Protein AF-A0A2E4Y7J9-F1 (afdb_monomer_lite)

Secondary structure (DSSP, 8-state):
---------------------------S-----------S---S-SS--SEE-TTT--EESSPPTTEEEPPHHHHHHHHHHHHHHHHH-HHHHTS-HHHHHHHHHHHHHSSEEEEE---PPSS-EEEPS--EEE---SSSSS--------------S-----SSHHHHHHHHHHHHHHT---SS-EEEEEEEE-HHHHT-TTTTTHHHHHHPPPTTS-SS--EEEEEE-TTS-EEEEEEEESSSSSSEEEEE--TTS-BT-EEEEEEEE--STTSPPEE---EEEEB----TT----SSPPEEEEEEEEEEEEEEEE-TTT--EEEEEEEEEEEEEETTSPPPPPPTT--SEE-S-HHHH-SS--TTSPPEEEEEEEEEEE-TTSGGGSBPTT-SSBHHHHHHHHHHHHHHTS--PPP--EEEEEEE-S---STT---EEEEEEEEPPEE-TTT--EE---HHHHTSS-HHHHHHHHHH-S-EEEEEEEEEPPPEEEEEETTEEEEEEPPP-EEEEEHHHHHHH-EEEETTEEEE--HHHHHHS--EEEES--SS-TTS--TT-EEEEEE-GGGS-TTS-S---SS---TT---EEEEPPPPP-

Sequence (604 aa):
MKTQLKMTFTLLFFLTTMAGCILSGDDALKNRPIIKDYSIIKKNSKYCIDLIDPLASTCYLECPDGQLPATVKEREDLLLDLKKYFQSDPEGKNLSEEEQDFRIKTFEAARGVCIVKERRPTGQVYMQPGFCLCRGNTDTGQVEPDMVGGWYIKNVAGSNNNTSSNTLINSYCKTYCNSKSEQNAMLYGKVKVGPDIQLNEKMIDLYGWCQAELADGVPSPSCNAHFYGPNGEKSEIPVAPDNISGSNFKVMLTDSIRYGVQYIMRLEVKGPTGSQPAVSTSLNFIRKRYNQNDIVLGPLQIMPISQYSCLVRTGSYHNTTNEFYYLNAARLHYYYAANRKPSNLPPNERTYTCHDFQTFGENDGPSIPRFELMSHHFSLWNAQDPRFQTLQGSESPKINTLIQNDLNELAGTSGNEINLFSKFDYQVKPPTAENETTNATLGYIMQPFINSRTNTPLCPTRDDYTSSTPLFKILGDYIGVDTEAIYFAEREPVRYLVHEEGAYSLKETPTDVILIRQSELQKIWFFYENGLPITADENASYNRTINFFWPPDYDYPLTKKAYQRVYTVKLPENIGKASTTETPTATSSRDKRYGCIPKLSEPK

Foldseek 3Di:
DDDDDDDDDDDDDDDDDDDDDDDDDDDDDDDDPPPPPVVVDPDPDLAAQEEEALPVSDHDNAAPPQWHWDDPVRLVVVLVVLVVCLVPPPVNVPDDPVVSVSSSVNSVNYPTYIDRWLDQAAAQKAWDPQKWWAAADPPDPARDPLIPPQDDFPPPPDDDDPDDDRVVSRVVNVVVNSVDHHHFTKIKTFIHGHDSQCVDPQRNEPLSSQAGDISQPDPGKHKWKWWQFPVRDIDTWGWDAPDNDHGMIMTGDDCSQPAPTKTKIWIWIDGPVPDDIRIYDIGIDHHHGDDPPDPPDFAFAKWFKKKFKKKFWDWDADPPPRDIDTDDIDIAMAMATPVDADDWDDPPQDRMDQADCVVVNDGTDPPGDGHPIGTRQDMFGACPGQQQDDDVPDPAGNVQVVLQVQLCVVVVHRDDRGRFKDWDWWFHDDDSDVPDPRIDTNHIFTAWDADPVPRATDFDAPVQCPDPDSSSVSVCRHNVFGKWFKFKWKFDWDWDWDQDPNDTDIDTDDIHIDIHTPVGLLLQKFFDDPNFTDRDDSVCLLPTWIKWWPPADSVCSRDHDPPTTIITTDAPVPGDPDTGPDQRPHDQGSSNGRGMRGDDDDDD

pLDDT: mean 76.41, std 19.3, range [22.5, 97.56]

Radius of gyration: 37.76 Å; chains: 1; bounding box: 104×86×105 Å

Structure (mmCIF, N/CA/C/O backbone):
data_AF-A0A2E4Y7J9-F1
#
_entry.id   AF-A0A2E4Y7J9-F1
#
loop_
_atom_site.group_PDB
_atom_site.id
_atom_site.type_symbol
_atom_site.label_atom_id
_atom_site.label_alt_id
_atom_site.label_comp_id
_atom_site.label_asym_id
_atom_site.label_entity_id
_atom_site.label_seq_id
_atom_site.pdbx_PDB_ins_code
_atom_site.Cartn_x
_atom_site.Cartn_y
_atom_site.Cartn_z
_atom_site.occupancy
_atom_site.B_iso_or_equiv
_atom_site.auth_seq_id
_atom_site.auth_comp_id
_atom_site.auth_asym_id
_atom_site.auth_atom_id
_atom_site.pdbx_PDB_model_num
ATOM 1 N N . MET A 1 1 ? -73.707 3.610 -5.306 1.00 33.81 1 MET A N 1
ATOM 2 C CA . MET A 1 1 ? -74.305 2.252 -5.288 1.00 33.81 1 MET A CA 1
ATOM 3 C C . MET A 1 1 ? -73.352 1.369 -4.500 1.00 33.81 1 MET A C 1
ATOM 5 O O . MET A 1 1 ? -72.189 1.337 -4.859 1.00 33.81 1 MET A O 1
ATOM 9 N N . LYS A 1 2 ? -73.705 1.036 -3.248 1.00 32.00 2 LYS A N 1
ATOM 10 C CA . LYS A 1 2 ? -74.188 -0.298 -2.808 1.00 32.00 2 LYS A CA 1
ATOM 11 C C . LYS A 1 2 ? -73.113 -1.377 -3.076 1.00 32.00 2 LYS A C 1
ATOM 13 O O . LYS A 1 2 ? -72.742 -1.551 -4.221 1.00 32.00 2 LYS A O 1
ATOM 18 N N . THR A 1 3 ? -72.571 -2.109 -2.101 1.00 33.09 3 THR A N 1
ATOM 19 C CA . THR A 1 3 ? -73.238 -2.665 -0.911 1.00 33.09 3 THR A CA 1
ATOM 20 C C . THR A 1 3 ? -72.207 -3.117 0.131 1.00 33.09 3 THR A C 1
ATOM 22 O O . THR A 1 3 ? -71.137 -3.601 -0.219 1.00 33.09 3 THR A O 1
ATOM 25 N N . GLN A 1 4 ? -72.569 -2.981 1.406 1.00 40.47 4 GLN A N 1
ATOM 26 C CA . GLN A 1 4 ? -71.942 -3.657 2.540 1.00 40.47 4 GLN A CA 1
ATOM 27 C C . GLN A 1 4 ? -72.217 -5.168 2.532 1.00 40.47 4 GLN A C 1
ATOM 29 O O . GLN A 1 4 ? -73.305 -5.558 2.113 1.00 40.47 4 GLN A O 1
ATOM 34 N N . LEU A 1 5 ? -71.341 -5.969 3.155 1.00 33.56 5 LEU A N 1
ATOM 35 C CA . LEU A 1 5 ? -71.779 -7.031 4.071 1.00 33.56 5 LEU A CA 1
ATOM 36 C C . LEU A 1 5 ? -70.661 -7.435 5.054 1.00 33.56 5 LEU A C 1
ATOM 38 O O . LEU A 1 5 ? -69.550 -7.768 4.655 1.00 33.56 5 LEU A O 1
ATOM 42 N N . LYS A 1 6 ? -70.990 -7.383 6.348 1.00 34.41 6 LYS A N 1
ATOM 43 C CA . LYS A 1 6 ? -70.235 -7.929 7.486 1.00 34.41 6 LYS A CA 1
ATOM 44 C C . LYS A 1 6 ? -70.412 -9.453 7.549 1.00 34.41 6 LYS A C 1
ATOM 46 O O . LYS A 1 6 ? -71.545 -9.889 7.377 1.00 34.41 6 LYS A O 1
ATOM 51 N N . MET A 1 7 ? -69.394 -10.215 7.968 1.00 29.59 7 MET A N 1
ATOM 52 C CA . MET A 1 7 ? -69.581 -11.302 8.950 1.00 29.59 7 MET A CA 1
ATOM 53 C C . MET A 1 7 ? -68.256 -11.829 9.541 1.00 29.59 7 MET A C 1
ATOM 55 O O . MET A 1 7 ? -67.296 -12.115 8.840 1.00 29.59 7 MET A O 1
ATOM 59 N N . THR A 1 8 ? -68.268 -11.910 10.866 1.00 35.22 8 THR A N 1
ATOM 60 C CA . THR A 1 8 ? -67.363 -12.492 11.876 1.00 35.22 8 THR A CA 1
ATOM 61 C C . THR A 1 8 ? -67.060 -13.993 11.731 1.00 35.22 8 THR A C 1
ATOM 63 O O . THR A 1 8 ? -67.994 -14.723 11.426 1.00 35.22 8 THR A O 1
ATOM 66 N N . PHE A 1 9 ? -65.837 -14.437 12.091 1.00 31.06 9 PHE A N 1
ATOM 67 C CA . PHE A 1 9 ? -65.471 -15.566 13.004 1.00 31.06 9 PHE A CA 1
ATOM 68 C C . PHE A 1 9 ? -63.980 -15.953 12.790 1.00 31.06 9 PHE A C 1
ATOM 70 O O . PHE A 1 9 ? -63.597 -16.320 11.689 1.00 31.06 9 PHE A O 1
ATOM 77 N N . THR A 1 10 ? -63.066 -15.648 13.720 1.00 30.53 10 THR A N 1
ATOM 78 C CA . THR A 1 10 ? -62.512 -16.551 14.765 1.00 30.53 10 THR A CA 1
ATOM 79 C C . THR A 1 10 ? -61.272 -17.358 14.332 1.00 30.53 10 THR A C 1
ATOM 81 O O . THR A 1 10 ? -61.372 -18.353 13.631 1.00 30.53 10 THR A O 1
ATOM 84 N N . LEU A 1 11 ? -60.109 -16.886 14.804 1.00 29.52 11 LEU A N 1
ATOM 85 C CA . LEU A 1 11 ? -59.004 -17.629 15.439 1.00 29.52 11 LEU A CA 1
ATOM 86 C C . LEU A 1 11 ? -58.723 -19.085 14.982 1.00 29.52 11 LEU A C 1
ATOM 88 O O . LEU A 1 11 ? -59.372 -20.006 15.464 1.00 29.52 11 LEU A O 1
ATOM 92 N N . LEU A 1 12 ? -57.662 -19.305 14.190 1.00 29.44 12 LEU A N 1
ATOM 93 C CA . LEU A 1 12 ? -56.778 -20.477 14.337 1.00 29.44 12 LEU A CA 1
ATOM 94 C C . LEU A 1 12 ? -55.451 -20.250 13.588 1.00 29.44 12 LEU A C 1
ATOM 96 O O . LEU A 1 12 ? -55.374 -20.323 12.363 1.00 29.44 12 LEU A O 1
ATOM 100 N N . PHE A 1 13 ? -54.408 -19.932 14.350 1.00 32.69 13 PHE A N 1
ATOM 101 C CA . PHE A 1 13 ? -53.019 -19.864 13.906 1.00 32.69 13 PHE A CA 1
ATOM 102 C C . PHE A 1 13 ? -52.367 -21.210 14.269 1.00 32.69 13 PHE A C 1
ATOM 104 O O . PHE A 1 13 ? -52.560 -21.690 15.381 1.00 32.69 13 PHE A O 1
ATOM 111 N N . PHE A 1 14 ? -51.594 -21.777 13.338 1.00 31.95 14 PHE A N 1
ATOM 112 C CA . PHE A 1 14 ? -50.683 -22.921 13.505 1.00 31.95 14 PHE A CA 1
ATOM 113 C C . PHE A 1 14 ? -51.293 -24.313 13.754 1.00 31.95 14 PHE A C 1
ATOM 115 O O . PHE A 1 14 ? -51.429 -24.760 14.886 1.00 31.95 14 PHE A O 1
ATOM 122 N N . LEU A 1 15 ? -51.452 -25.091 12.675 1.00 30.16 15 LEU A N 1
ATOM 123 C CA . LEU A 1 15 ? -51.007 -26.486 12.693 1.00 30.16 15 LEU A CA 1
ATOM 124 C C . LEU A 1 15 ? -50.437 -26.890 11.327 1.00 30.16 15 LEU A C 1
ATOM 126 O O . LEU A 1 15 ? -51.018 -26.658 10.270 1.00 30.16 15 LEU A O 1
ATOM 130 N N . THR A 1 16 ? -49.233 -27.430 11.412 1.00 37.97 16 THR A N 1
ATOM 131 C CA . THR A 1 16 ? -48.267 -27.754 10.370 1.00 37.97 16 THR A CA 1
ATOM 132 C C . THR A 1 16 ? -48.654 -28.946 9.502 1.00 37.97 16 THR A C 1
ATOM 134 O O . THR A 1 16 ? -49.272 -29.911 9.946 1.00 37.97 16 THR A O 1
ATOM 137 N N . THR A 1 17 ? -48.183 -28.871 8.264 1.00 36.41 17 THR A N 1
ATOM 138 C CA . THR A 1 17 ? -48.193 -29.873 7.202 1.00 36.41 17 THR A CA 1
ATOM 139 C C . THR A 1 17 ? -47.339 -31.106 7.529 1.00 36.41 17 THR A C 1
ATOM 141 O O . THR A 1 17 ? -46.214 -30.993 8.010 1.00 36.41 17 THR A O 1
ATOM 144 N N . MET A 1 18 ? -47.856 -32.291 7.186 1.00 40.91 18 MET A N 1
ATOM 145 C CA . MET A 1 18 ? -47.100 -33.541 7.048 1.00 40.91 18 MET A CA 1
ATOM 146 C C . MET A 1 18 ? -47.227 -34.096 5.624 1.00 40.91 18 MET A C 1
ATOM 148 O O . MET A 1 18 ? -48.335 -34.245 5.118 1.00 40.91 18 MET A O 1
ATOM 152 N N . ALA A 1 19 ? -46.080 -34.441 5.033 1.00 41.75 19 ALA A N 1
ATOM 153 C CA . ALA A 1 19 ? -45.826 -35.486 4.025 1.00 41.75 19 ALA A CA 1
ATOM 154 C C . ALA A 1 19 ? -44.282 -35.608 3.952 1.00 41.75 19 ALA A C 1
ATOM 156 O O . ALA A 1 19 ? -43.626 -34.586 3.779 1.00 41.75 19 ALA A O 1
ATOM 157 N N . GLY A 1 20 ? -43.621 -36.711 4.344 1.00 35.56 20 GLY A N 1
ATOM 158 C CA . GLY A 1 20 ? -43.467 -37.996 3.621 1.00 35.56 20 GLY A CA 1
ATOM 159 C C . GLY A 1 20 ? -42.372 -37.865 2.535 1.00 35.56 20 GLY A C 1
ATOM 160 O O . GLY A 1 20 ? -42.421 -36.894 1.798 1.00 35.56 20 GLY A O 1
ATOM 161 N N . CYS A 1 21 ? -41.347 -38.707 2.324 1.00 35.38 21 CYS A N 1
ATOM 162 C CA . CYS A 1 21 ? -40.991 -40.070 2.738 1.00 35.38 21 CYS A CA 1
ATOM 163 C C . CYS A 1 21 ? -39.473 -40.349 2.483 1.00 35.38 21 CYS A C 1
ATOM 165 O O . CYS A 1 21 ? -38.902 -39.799 1.551 1.00 35.38 21 CYS A O 1
ATOM 167 N N . ILE A 1 22 ? -38.883 -41.220 3.321 1.00 38.78 22 ILE A N 1
ATOM 168 C CA . ILE A 1 22 ? -38.076 -42.455 3.074 1.00 38.78 22 ILE A CA 1
ATOM 169 C C . ILE A 1 22 ? -36.960 -42.498 1.996 1.00 38.78 22 ILE A C 1
ATOM 171 O O . ILE A 1 22 ? -37.234 -42.309 0.817 1.00 38.78 22 ILE A O 1
ATOM 175 N N . LEU A 1 23 ? -35.756 -42.936 2.429 1.00 34.12 23 LEU A N 1
ATOM 176 C CA . LEU A 1 23 ? -34.862 -44.031 1.934 1.00 34.12 23 LEU A CA 1
ATOM 177 C C . LEU A 1 23 ? -33.424 -43.745 2.447 1.00 34.12 23 LEU A C 1
ATOM 179 O O . LEU A 1 23 ? -33.014 -42.594 2.421 1.00 34.12 23 LEU A O 1
ATOM 183 N N . SER A 1 24 ? -32.528 -44.644 2.870 1.00 35.59 24 SER A N 1
ATOM 184 C CA . SER A 1 24 ? -32.471 -46.057 3.293 1.00 35.59 24 SER A CA 1
ATOM 185 C C . SER A 1 24 ? -30.981 -46.331 3.603 1.00 35.59 24 SER A C 1
ATOM 187 O O . SER A 1 24 ? -30.123 -45.819 2.883 1.00 35.59 24 SER A O 1
ATOM 189 N N . GLY A 1 25 ? -30.658 -47.130 4.624 1.00 30.34 25 GLY A N 1
ATOM 190 C CA . GLY A 1 25 ? -29.280 -47.533 4.939 1.00 30.34 25 GLY A CA 1
ATOM 191 C C . GLY A 1 25 ? -29.190 -48.287 6.264 1.00 30.34 25 GLY A C 1
ATOM 192 O O . GLY A 1 25 ? -28.972 -47.676 7.306 1.00 30.34 25 GLY A O 1
ATOM 193 N N . ASP A 1 26 ? -29.423 -49.595 6.191 1.00 34.34 26 ASP A N 1
ATOM 194 C CA . ASP A 1 26 ? -29.495 -50.552 7.295 1.00 34.34 26 ASP A CA 1
ATOM 195 C C . ASP A 1 26 ? -28.138 -50.903 7.942 1.00 34.34 26 ASP A C 1
ATOM 197 O O . ASP A 1 26 ? -27.080 -50.872 7.317 1.00 34.34 26 ASP A O 1
ATOM 201 N N . ASP A 1 27 ? -28.255 -51.341 9.199 1.00 39.72 27 ASP A N 1
ATOM 202 C CA . ASP A 1 27 ? -27.474 -52.397 9.852 1.00 39.72 27 ASP A CA 1
ATOM 203 C C . ASP A 1 27 ? -25.979 -52.189 10.152 1.00 39.72 27 ASP A C 1
ATOM 205 O O . ASP A 1 27 ? -25.096 -52.823 9.581 1.00 39.72 27 ASP A O 1
ATOM 209 N N . ALA A 1 28 ? -25.710 -51.472 11.248 1.00 36.22 28 ALA A N 1
ATOM 210 C CA . ALA A 1 28 ? -24.752 -51.928 12.260 1.00 36.22 28 ALA A CA 1
ATOM 211 C C . ALA A 1 28 ? -25.046 -51.256 13.613 1.00 36.22 28 ALA A C 1
ATOM 213 O O . ALA A 1 28 ? -25.215 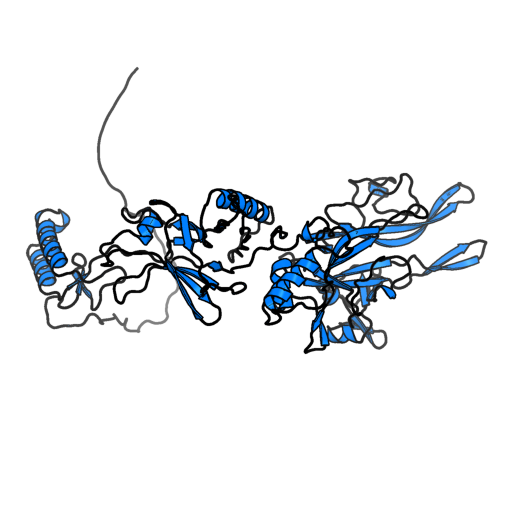-50.044 13.673 1.00 36.22 28 ALA A O 1
ATOM 214 N N . LEU A 1 29 ? -25.022 -52.038 14.702 1.00 39.19 29 LEU A N 1
ATOM 215 C CA . LEU A 1 29 ? -25.161 -51.639 16.122 1.00 39.19 29 LEU A CA 1
ATOM 216 C C . LEU A 1 29 ? -26.576 -51.712 16.738 1.00 39.19 29 LEU A C 1
ATOM 218 O O . LEU A 1 29 ? -26.980 -50.858 17.526 1.00 39.19 29 LEU A O 1
ATOM 222 N N . LYS A 1 30 ? -27.289 -52.822 16.507 1.00 38.81 30 LYS A N 1
ATOM 223 C CA . LYS A 1 30 ? -28.219 -53.362 17.519 1.00 38.81 30 LYS A CA 1
ATOM 224 C C . LYS A 1 30 ? -27.404 -53.898 18.707 1.00 38.81 30 LYS A C 1
ATOM 226 O O . LYS A 1 30 ? -26.444 -54.633 18.499 1.00 38.81 30 LYS A O 1
ATOM 231 N N . ASN A 1 31 ? -27.823 -53.547 19.927 1.00 39.94 31 ASN A N 1
ATOM 232 C CA . ASN A 1 31 ? -27.274 -53.925 21.247 1.00 39.94 31 ASN A CA 1
ATOM 233 C C . ASN A 1 31 ? -26.260 -52.974 21.905 1.00 39.94 31 ASN A C 1
ATOM 235 O O . ASN A 1 31 ? -25.271 -53.415 22.488 1.00 39.94 31 ASN A O 1
ATOM 239 N N . ARG A 1 32 ? -26.565 -51.673 21.960 1.00 37.06 32 ARG A N 1
ATOM 240 C CA . ARG A 1 32 ? -26.170 -50.878 23.135 1.00 37.06 32 ARG A CA 1
ATOM 241 C C . ARG A 1 32 ? -27.425 -50.507 23.922 1.00 37.06 32 ARG A C 1
ATOM 243 O O . ARG A 1 32 ? -28.369 -50.012 23.307 1.00 37.06 32 ARG A O 1
ATOM 250 N N . PRO A 1 33 ? -27.482 -50.745 25.245 1.00 35.03 33 PRO A N 1
ATOM 251 C CA . PRO A 1 33 ? -28.537 -50.161 26.052 1.00 35.03 33 PRO A CA 1
ATOM 252 C C . PRO A 1 33 ? -28.448 -48.647 25.875 1.00 35.03 33 PRO A C 1
ATOM 254 O O . PRO A 1 33 ? -27.394 -48.050 26.100 1.00 35.03 33 PRO A O 1
ATOM 257 N N . ILE A 1 34 ? -29.543 -48.033 25.433 1.00 35.22 34 ILE A N 1
ATOM 258 C CA . ILE A 1 34 ? -29.713 -46.592 25.564 1.00 35.22 34 ILE A CA 1
ATOM 259 C C . ILE A 1 34 ? -29.605 -46.331 27.062 1.00 35.22 34 ILE A C 1
ATOM 261 O O . ILE A 1 34 ? -30.479 -46.739 27.832 1.00 35.22 34 ILE A O 1
ATOM 265 N N . ILE A 1 35 ? -28.506 -45.705 27.480 1.00 35.53 35 ILE A N 1
ATOM 266 C CA . ILE A 1 35 ? -28.428 -45.078 28.790 1.00 35.53 35 ILE A CA 1
ATOM 267 C C . ILE A 1 35 ? -29.465 -43.961 28.723 1.00 35.53 35 ILE A C 1
ATOM 269 O O . ILE A 1 35 ? -29.200 -42.870 28.231 1.00 35.53 35 ILE A O 1
ATOM 273 N N . LYS A 1 36 ? -30.693 -44.268 29.149 1.00 36.62 36 LYS A N 1
ATOM 274 C CA . LYS A 1 36 ? -31.563 -43.238 29.692 1.00 36.62 36 LYS A CA 1
ATOM 275 C C . LYS A 1 36 ? -30.783 -42.679 30.865 1.00 36.62 36 LYS A C 1
ATOM 277 O O . LYS A 1 36 ? -30.466 -43.419 31.797 1.00 36.62 36 LYS A O 1
ATOM 282 N N . ASP A 1 37 ? -30.405 -41.418 30.764 1.00 35.09 37 ASP A N 1
ATOM 283 C CA . ASP A 1 37 ? -29.846 -40.718 31.897 1.00 35.09 37 ASP A CA 1
ATOM 284 C C . ASP A 1 37 ? -30.943 -40.639 32.969 1.00 35.09 37 ASP A C 1
ATOM 286 O O . ASP A 1 37 ? -31.923 -39.906 32.850 1.00 35.09 37 ASP A O 1
ATOM 290 N N . TYR A 1 38 ? -30.825 -41.513 33.966 1.00 40.84 38 TYR A N 1
ATOM 291 C CA . TYR A 1 38 ? -31.668 -41.555 35.157 1.00 40.84 38 TYR A CA 1
ATOM 292 C C . TYR A 1 38 ? -31.072 -40.685 36.274 1.00 40.84 38 TYR A C 1
ATOM 294 O O . TYR A 1 38 ? -31.332 -40.935 37.449 1.00 40.84 38 TYR A O 1
ATOM 302 N N . SER A 1 39 ? -30.290 -39.652 35.943 1.00 38.34 39 SER A N 1
ATOM 303 C CA . SER A 1 39 ? -29.861 -38.639 36.915 1.00 38.34 39 SER A CA 1
ATOM 304 C C . SER A 1 39 ? -31.017 -37.805 37.494 1.00 38.34 39 SER A C 1
ATOM 306 O O . SER A 1 39 ? -30.796 -37.010 38.406 1.00 38.34 39 SER A O 1
ATOM 308 N N . ILE A 1 40 ? -32.273 -38.063 37.097 1.00 48.72 40 ILE A N 1
ATOM 309 C CA . ILE A 1 40 ? -33.436 -37.753 37.936 1.00 48.72 40 ILE A CA 1
ATOM 310 C C . ILE A 1 40 ? -33.376 -38.653 39.172 1.00 48.72 40 ILE A C 1
ATOM 312 O O . ILE A 1 40 ? -33.812 -39.805 39.179 1.00 48.72 40 ILE A O 1
ATOM 316 N N . ILE A 1 41 ? -32.791 -38.090 40.221 1.00 45.22 41 ILE A N 1
ATOM 317 C CA . ILE A 1 41 ? -32.698 -38.625 41.571 1.00 45.22 41 ILE A CA 1
ATOM 318 C C . ILE A 1 41 ? -34.018 -39.317 41.952 1.00 45.22 41 ILE A C 1
ATOM 320 O O . ILE A 1 41 ? -35.035 -38.667 42.191 1.00 45.22 41 ILE A O 1
ATOM 324 N N . LYS A 1 42 ? -33.992 -40.651 42.082 1.00 44.47 42 LYS A N 1
ATOM 325 C CA . LYS A 1 42 ? -34.980 -41.383 42.885 1.00 44.47 42 LYS A CA 1
ATOM 326 C C . LYS A 1 42 ? -34.805 -40.963 44.346 1.00 44.47 42 LYS A C 1
ATOM 328 O O . LYS A 1 42 ? -34.060 -41.589 45.095 1.00 44.47 42 LYS A O 1
ATOM 333 N N . LYS A 1 43 ? -35.487 -39.897 44.758 1.00 44.16 43 LYS A N 1
ATOM 334 C CA . LYS A 1 43 ? -35.784 -39.625 46.167 1.00 44.16 43 LYS A CA 1
ATOM 335 C C . LYS A 1 43 ? -37.144 -40.253 46.465 1.00 44.16 43 LYS A C 1
ATOM 337 O O . LYS A 1 43 ? -38.076 -40.111 45.686 1.00 44.16 43 LYS A O 1
ATOM 342 N N . ASN A 1 44 ? -37.248 -40.959 47.589 1.00 50.84 44 ASN A N 1
ATOM 343 C CA . ASN A 1 44 ? -38.446 -41.657 48.081 1.00 50.84 44 ASN A CA 1
ATOM 344 C C . ASN A 1 44 ? -39.634 -40.726 48.432 1.00 50.84 44 ASN A C 1
ATOM 346 O O . ASN A 1 44 ? -40.482 -41.089 49.244 1.00 50.84 44 ASN A O 1
ATOM 350 N N . SER A 1 45 ? -39.713 -39.522 47.866 1.00 58.56 45 SER A N 1
ATOM 351 C CA . SER A 1 45 ? -40.833 -38.605 48.045 1.00 58.56 45 SER A CA 1
ATOM 352 C C . SER A 1 45 ? -41.711 -38.619 46.798 1.00 58.56 45 SER A C 1
ATOM 354 O O . SER A 1 45 ? -41.233 -38.458 45.681 1.00 58.56 45 SER A O 1
ATOM 356 N N . LYS A 1 46 ? -43.029 -38.753 46.995 1.00 77.06 46 LYS A N 1
ATOM 357 C CA . LYS A 1 46 ? -44.049 -38.589 45.941 1.00 77.06 46 LYS A CA 1
ATOM 358 C C . LYS A 1 46 ? -43.994 -37.191 45.281 1.00 77.06 46 LYS A C 1
ATOM 360 O O . LYS A 1 46 ? -44.593 -36.995 44.233 1.00 77.06 46 LYS A O 1
ATOM 365 N N . TYR A 1 47 ? -43.264 -36.247 45.881 1.00 79.81 47 TYR A N 1
ATOM 366 C CA . TYR A 1 47 ? -43.190 -34.834 45.512 1.00 79.81 47 TYR A CA 1
ATOM 367 C C . TYR A 1 47 ? -41.740 -34.380 45.279 1.00 79.81 47 TYR A C 1
ATOM 369 O O . TYR A 1 47 ? -40.810 -34.937 45.872 1.00 79.81 47 TYR A O 1
ATOM 377 N N . CYS A 1 48 ? -41.553 -33.346 44.453 1.00 80.50 48 CYS A N 1
ATOM 378 C CA . CYS A 1 48 ? -40.276 -32.649 44.289 1.00 80.50 48 CYS A CA 1
ATOM 379 C C . CYS A 1 48 ? -39.916 -31.924 45.590 1.00 80.50 48 CYS A C 1
ATOM 381 O O . CYS A 1 48 ? -40.702 -31.117 46.074 1.00 80.50 48 CYS A O 1
ATOM 383 N N . ILE A 1 49 ? -38.736 -32.206 46.145 1.00 83.56 49 ILE A N 1
ATOM 384 C CA . ILE A 1 49 ? -38.235 -31.529 47.354 1.00 83.56 49 ILE A CA 1
ATOM 385 C C . ILE A 1 49 ? -37.145 -30.495 47.057 1.00 83.56 49 ILE A C 1
ATOM 387 O O . ILE A 1 49 ? -36.699 -29.806 47.967 1.00 83.56 49 ILE A O 1
ATOM 391 N N . ASP A 1 50 ? -36.696 -30.398 45.805 1.00 86.69 50 ASP A N 1
ATOM 392 C CA . ASP A 1 50 ? -35.658 -29.459 45.375 1.00 86.69 50 ASP A CA 1
ATOM 393 C C . ASP A 1 50 ? -36.318 -28.216 44.733 1.00 86.69 50 ASP A C 1
ATOM 395 O O . ASP A 1 50 ? -37.223 -27.644 45.344 1.00 86.69 50 ASP A O 1
ATOM 399 N N . LEU A 1 51 ? -35.875 -27.736 43.570 1.00 85.62 51 LEU A N 1
ATOM 400 C CA . LEU A 1 51 ? -36.481 -26.580 42.896 1.00 85.62 51 LEU A CA 1
ATOM 401 C C . LEU A 1 51 ? -37.506 -27.034 41.849 1.00 85.62 51 LEU A C 1
ATOM 403 O O . LEU A 1 51 ? -37.270 -28.030 41.175 1.00 85.62 51 LEU A O 1
ATOM 407 N N . ILE A 1 52 ? -38.622 -26.324 41.680 1.00 87.38 52 ILE A N 1
ATOM 408 C CA . ILE A 1 52 ? -39.671 -26.704 40.716 1.00 87.38 52 ILE A CA 1
ATOM 409 C C . ILE A 1 52 ? -39.997 -25.588 39.724 1.00 87.38 52 ILE A C 1
ATOM 411 O O . ILE A 1 52 ? -40.055 -24.419 40.102 1.00 87.38 52 ILE A O 1
ATOM 415 N N . ASP A 1 53 ? -40.252 -25.955 38.467 1.00 80.38 53 ASP A N 1
ATOM 416 C CA . ASP A 1 53 ? -40.979 -25.095 37.525 1.00 80.38 53 ASP A CA 1
ATOM 417 C C . ASP A 1 53 ? -42.494 -25.295 37.745 1.00 80.38 53 ASP A C 1
ATOM 419 O O . ASP A 1 53 ? -42.991 -26.423 37.597 1.00 80.38 53 ASP A O 1
ATOM 423 N N . PRO A 1 54 ? -43.236 -24.233 38.109 1.00 69.50 54 PRO A N 1
ATOM 424 C CA . PRO A 1 54 ? -44.629 -24.338 38.533 1.00 69.50 54 PRO A CA 1
ATOM 425 C C . PRO A 1 54 ? -45.577 -24.864 37.448 1.00 69.50 54 PRO A C 1
ATOM 427 O O . PRO A 1 54 ? -46.630 -25.410 37.779 1.00 69.50 54 PRO A O 1
ATOM 430 N N . LEU A 1 55 ? -45.212 -24.749 36.168 1.00 67.12 55 LEU A N 1
ATOM 431 C CA . LEU A 1 55 ? -46.034 -25.202 35.045 1.00 67.12 55 LEU A CA 1
ATOM 432 C C . LEU A 1 55 ? -45.554 -26.550 34.497 1.00 67.12 55 LEU A C 1
ATOM 434 O O . LEU A 1 55 ? -46.378 -27.424 34.203 1.00 67.12 55 LEU A O 1
ATOM 438 N N . ALA A 1 56 ? -44.236 -26.755 34.420 1.00 67.56 56 ALA A N 1
ATOM 439 C CA . ALA A 1 56 ? -43.656 -27.965 33.837 1.00 67.56 56 ALA A CA 1
ATOM 440 C C . ALA A 1 56 ? -43.659 -29.181 34.784 1.00 67.56 56 ALA A C 1
ATOM 442 O O . ALA A 1 56 ? -43.486 -30.306 34.322 1.00 67.56 56 ALA A O 1
ATOM 443 N N . SER A 1 57 ? -43.874 -28.989 36.096 1.00 68.12 57 SER A N 1
ATOM 444 C CA . SER A 1 57 ? -43.802 -30.058 37.119 1.00 68.12 57 SER A CA 1
ATOM 445 C C . SER A 1 57 ? -42.459 -30.810 37.141 1.00 68.12 57 SER A C 1
ATOM 447 O O . SER A 1 57 ? -42.366 -31.935 37.635 1.00 68.12 57 SER A O 1
ATOM 449 N N . THR A 1 58 ? -41.406 -30.183 36.616 1.00 79.81 58 THR A N 1
ATOM 450 C CA . THR A 1 58 ? -40.050 -30.734 36.560 1.00 79.81 58 THR A CA 1
ATOM 451 C C . THR A 1 58 ? -39.273 -30.302 37.800 1.00 79.81 58 THR A C 1
ATOM 453 O O . THR A 1 58 ? -39.306 -29.131 38.179 1.00 79.81 58 THR A O 1
ATOM 456 N N . CYS A 1 59 ? -38.577 -31.250 38.430 1.00 83.12 59 CYS A N 1
ATOM 457 C CA . CYS A 1 59 ? -37.740 -31.004 39.601 1.00 83.12 59 CYS A CA 1
ATOM 458 C C . CYS A 1 59 ? -36.287 -30.762 39.174 1.00 83.12 59 CYS A C 1
ATOM 460 O O . CYS A 1 59 ? -35.711 -31.579 38.455 1.00 83.12 59 CYS A O 1
ATOM 462 N N . TYR A 1 60 ? -35.690 -29.673 39.643 1.00 82.38 60 TYR A N 1
ATOM 463 C CA . TYR A 1 60 ? -34.331 -29.250 39.335 1.00 82.38 60 TYR A CA 1
ATOM 464 C C . TYR A 1 60 ? -33.482 -29.151 40.605 1.00 82.38 60 TYR A C 1
ATOM 466 O O . TYR A 1 60 ? -33.959 -28.760 41.671 1.00 82.38 60 TYR A O 1
ATOM 474 N N . LEU A 1 61 ? -32.194 -29.474 40.486 1.00 83.75 61 LEU A N 1
ATOM 475 C CA . LEU A 1 61 ? -31.209 -29.231 41.548 1.00 83.75 61 LEU A CA 1
ATOM 476 C C . LEU A 1 61 ? -30.859 -27.738 41.654 1.00 83.75 61 LEU A C 1
ATOM 478 O O . LEU A 1 61 ? -30.745 -27.200 42.756 1.00 83.75 61 LEU A O 1
ATOM 482 N N . GLU A 1 62 ? -30.759 -27.076 40.501 1.00 83.12 62 GLU A N 1
ATOM 483 C CA . GLU A 1 62 ? -30.504 -25.646 40.310 1.00 83.12 62 GLU A CA 1
ATOM 484 C C . GLU A 1 62 ? -31.414 -25.130 39.189 1.00 83.12 62 GLU A C 1
ATOM 486 O O . GLU A 1 62 ? -31.774 -25.894 38.294 1.00 83.12 62 GLU A O 1
ATOM 491 N N . CYS A 1 63 ? -31.820 -23.859 39.234 1.00 79.88 63 CYS A N 1
ATOM 492 C CA . CYS A 1 63 ? -32.708 -23.329 38.203 1.00 79.88 63 CYS A CA 1
ATOM 493 C C . CYS A 1 63 ? -32.036 -23.338 36.817 1.00 79.88 63 CYS A C 1
ATOM 495 O O . CYS A 1 63 ? -30.858 -22.986 36.732 1.00 79.88 63 CYS A O 1
ATOM 497 N N . PRO A 1 64 ? -32.767 -23.700 35.744 1.00 75.00 64 PRO A N 1
ATOM 498 C CA . PRO A 1 64 ? -32.262 -23.632 34.374 1.00 75.00 64 PRO A CA 1
ATOM 499 C C . PRO A 1 64 ? -31.758 -22.232 33.999 1.00 75.00 64 PRO A C 1
ATOM 501 O O . PRO A 1 64 ? -32.181 -21.230 34.584 1.00 75.00 64 PRO A O 1
ATOM 504 N N . ASP A 1 65 ? -30.896 -22.150 32.982 1.00 64.50 65 ASP A N 1
ATOM 505 C CA . ASP A 1 65 ? -30.383 -20.874 32.478 1.00 64.50 65 ASP A CA 1
ATOM 506 C C . ASP A 1 65 ? -31.522 -19.888 32.165 1.00 64.50 65 ASP A C 1
ATOM 508 O O . ASP A 1 65 ? -32.482 -20.204 31.464 1.00 64.50 65 ASP A O 1
ATOM 512 N N . GLY A 1 66 ? -31.415 -18.674 32.715 1.00 61.53 66 GLY A N 1
ATOM 513 C CA . GLY A 1 66 ? -32.443 -17.631 32.603 1.00 61.53 66 GLY A CA 1
ATOM 514 C C . GLY A 1 66 ? -33.501 -17.637 33.713 1.00 61.53 66 GLY A C 1
ATOM 515 O O . GLY A 1 66 ? -34.294 -16.700 33.785 1.00 61.53 66 GLY A O 1
ATOM 516 N N . GLN A 1 67 ? -33.486 -18.618 34.620 1.00 76.38 67 GLN A N 1
ATOM 517 C CA . GLN A 1 67 ? -34.357 -18.658 35.797 1.00 76.38 67 GLN A CA 1
ATOM 518 C C . GLN A 1 67 ? -33.573 -18.440 37.102 1.00 76.38 67 GLN A C 1
ATOM 520 O O . GLN A 1 67 ? -32.354 -18.613 37.178 1.00 76.38 67 GLN A O 1
ATOM 525 N N . LEU A 1 68 ? -34.274 -18.008 38.148 1.00 76.88 68 LEU A N 1
ATOM 526 C CA . LEU A 1 68 ? -33.745 -17.837 39.502 1.00 76.88 68 LEU A CA 1
ATOM 527 C C . LEU A 1 68 ? -34.736 -18.397 40.528 1.00 76.88 68 LEU A C 1
ATOM 529 O O . LEU A 1 68 ? -35.938 -18.400 40.257 1.00 76.88 68 LEU A O 1
ATOM 533 N N . PRO A 1 69 ? -34.269 -18.833 41.712 1.00 81.94 69 PRO A N 1
ATOM 534 C CA . PRO A 1 69 ? -35.165 -19.194 42.800 1.00 81.94 69 PRO A CA 1
ATOM 535 C C . PRO A 1 69 ? -36.024 -17.988 43.201 1.00 81.94 69 PRO A C 1
ATOM 537 O O . PRO A 1 69 ? -35.505 -16.894 43.433 1.00 81.94 69 PRO A O 1
ATOM 540 N N . ALA A 1 70 ? -37.332 -18.195 43.290 1.00 81.50 70 ALA A N 1
ATOM 541 C CA . ALA A 1 70 ? -38.283 -17.226 43.801 1.00 81.50 70 ALA A CA 1
ATOM 542 C C . ALA A 1 70 ? -37.974 -16.893 45.267 1.00 81.50 70 ALA A C 1
ATOM 544 O O . ALA A 1 70 ? -37.630 -17.765 46.069 1.00 81.50 70 ALA A O 1
ATOM 545 N N . THR A 1 71 ? -38.128 -15.622 45.625 1.00 80.31 71 THR A N 1
ATOM 546 C CA . THR A 1 71 ? -38.169 -15.176 47.020 1.00 80.31 71 THR A CA 1
ATOM 547 C C . THR A 1 71 ? -39.391 -15.760 47.734 1.00 80.31 71 THR A C 1
ATOM 549 O O . THR A 1 71 ? -40.332 -16.235 47.101 1.00 80.31 71 THR A O 1
ATOM 552 N N . VAL A 1 72 ? -39.405 -15.702 49.071 1.00 81.56 72 VAL A N 1
ATOM 553 C CA . VAL A 1 72 ? -40.532 -16.202 49.883 1.00 81.56 72 VAL A CA 1
ATOM 554 C C . VAL A 1 72 ? -41.855 -15.562 49.451 1.00 81.56 72 VAL A C 1
ATOM 556 O O . VAL A 1 72 ? -42.831 -16.272 49.240 1.00 81.56 72 VAL A O 1
ATOM 559 N N . LYS A 1 73 ? -41.856 -14.243 49.226 1.00 80.94 73 LYS A N 1
ATOM 560 C CA . LYS A 1 73 ? -43.037 -13.503 48.771 1.00 80.94 73 LYS A CA 1
ATOM 561 C C . LYS A 1 73 ? -43.466 -13.902 47.353 1.00 80.94 73 LYS A C 1
ATOM 563 O O . LYS A 1 73 ? -44.628 -14.215 47.142 1.00 80.94 73 LYS A O 1
ATOM 568 N N . GLU A 1 74 ? -42.528 -13.965 46.403 1.00 81.69 74 GLU A N 1
ATOM 569 C CA . GLU A 1 74 ? -42.820 -14.403 45.024 1.00 81.69 74 GLU A CA 1
ATOM 570 C C . GLU A 1 74 ? -43.388 -15.832 44.995 1.00 81.69 74 GLU A C 1
ATOM 572 O O . GLU A 1 74 ? -44.264 -16.140 44.193 1.00 81.69 74 GLU A O 1
ATOM 577 N N . ARG A 1 75 ? -42.923 -16.710 45.892 1.00 87.31 75 ARG A N 1
ATOM 578 C CA . ARG A 1 75 ? -43.447 -18.073 46.033 1.00 87.31 75 ARG A CA 1
ATOM 579 C C . ARG A 1 75 ? -44.891 -18.091 46.543 1.00 87.31 75 ARG A C 1
ATOM 581 O O . ARG A 1 75 ? -45.679 -18.898 46.056 1.00 87.31 75 ARG A O 1
ATOM 588 N N . GLU A 1 76 ? -45.228 -17.250 47.519 1.00 86.81 76 GLU A N 1
ATOM 589 C CA . GLU A 1 76 ? -46.598 -17.124 48.040 1.00 86.81 76 GLU A CA 1
ATOM 590 C C . GLU A 1 76 ? -47.558 -16.598 46.966 1.00 86.81 76 GLU A C 1
ATOM 592 O O . GLU A 1 76 ? -48.625 -17.181 46.763 1.00 86.81 76 GLU A O 1
ATOM 597 N N . ASP A 1 77 ? -47.140 -15.566 46.228 1.00 83.25 77 ASP A N 1
ATOM 598 C CA . ASP A 1 77 ? -47.912 -14.990 45.123 1.00 83.25 77 ASP A CA 1
ATOM 599 C C . ASP A 1 77 ? -48.139 -16.033 44.009 1.00 83.25 77 ASP A C 1
ATOM 601 O O . ASP A 1 77 ? -49.267 -16.244 43.562 1.00 83.25 77 ASP A O 1
ATOM 605 N N . LEU A 1 78 ? -47.101 -16.792 43.635 1.00 87.44 78 LEU A N 1
ATOM 606 C CA . LEU A 1 78 ? -47.210 -17.862 42.637 1.00 87.44 78 LEU A CA 1
ATOM 607 C C . LEU A 1 78 ? -48.111 -19.017 43.070 1.00 87.44 78 LEU A C 1
ATOM 609 O O . LEU A 1 78 ? -48.783 -19.613 42.230 1.00 87.44 78 LEU A O 1
ATOM 613 N N . LEU A 1 79 ? -48.148 -19.349 44.363 1.00 90.81 79 LEU A N 1
ATOM 614 C CA . LEU A 1 79 ? -49.075 -20.360 44.872 1.00 90.81 79 LEU A CA 1
ATOM 615 C C . LEU A 1 79 ? -50.528 -19.891 44.737 1.00 90.81 79 LEU A C 1
ATOM 617 O O . LEU A 1 79 ? -51.412 -20.691 44.416 1.00 90.81 79 LEU A O 1
ATOM 621 N N . LEU A 1 80 ? -50.780 -18.604 44.988 1.00 90.12 80 LEU A N 1
ATOM 622 C CA . LEU A 1 80 ? -52.094 -17.995 44.809 1.00 90.12 80 LEU A CA 1
ATOM 623 C C . LEU A 1 80 ? -52.509 -18.023 43.331 1.00 90.12 80 LEU A C 1
ATOM 625 O O . LEU A 1 80 ? -53.624 -18.445 43.011 1.00 90.12 80 LEU A O 1
ATOM 629 N N . ASP A 1 81 ? -51.598 -17.642 42.437 1.00 86.38 81 ASP A N 1
ATOM 630 C CA . ASP A 1 81 ? -51.828 -17.645 40.993 1.00 86.38 81 ASP A CA 1
ATOM 631 C C . ASP A 1 81 ? -52.039 -19.057 40.446 1.00 86.38 81 ASP A C 1
ATOM 633 O O . ASP A 1 81 ? -52.947 -19.271 39.645 1.00 86.38 81 ASP A O 1
ATOM 637 N N . LEU A 1 82 ? -51.289 -20.047 40.935 1.00 89.88 82 LEU A N 1
ATOM 638 C CA . LEU A 1 82 ? -51.468 -21.450 40.563 1.00 89.88 82 LEU A CA 1
ATOM 639 C C . LEU A 1 82 ? -52.859 -21.964 40.971 1.00 89.88 82 LEU A C 1
ATOM 641 O O . LEU A 1 82 ? -53.548 -22.606 40.177 1.00 89.88 82 LEU A O 1
ATOM 645 N N . LYS A 1 83 ? -53.323 -21.627 42.183 1.00 92.44 83 LYS A N 1
ATOM 646 C CA . LYS A 1 83 ? -54.688 -21.952 42.638 1.00 92.44 83 LYS A CA 1
ATOM 647 C C . LYS A 1 83 ? -55.744 -21.268 41.765 1.00 92.44 83 LYS A C 1
ATOM 649 O O . LYS A 1 83 ? -56.750 -21.884 41.416 1.00 92.44 83 LYS A O 1
ATOM 654 N N . LYS A 1 84 ? -55.509 -20.017 41.368 1.00 91.69 84 LYS A N 1
ATOM 655 C CA . LYS A 1 84 ? -56.399 -19.262 40.478 1.00 91.69 84 LYS A CA 1
ATOM 656 C C . LYS A 1 84 ? -56.414 -19.822 39.055 1.00 91.69 84 LYS A C 1
ATOM 658 O O . LYS A 1 84 ? -57.482 -19.850 38.444 1.00 91.69 84 LYS A O 1
ATOM 663 N N . TYR A 1 85 ? -55.281 -20.292 38.540 1.00 87.69 85 TYR A N 1
ATOM 664 C CA . TYR A 1 85 ? -55.170 -20.955 37.240 1.00 87.69 85 TYR A CA 1
ATOM 665 C C . TYR A 1 85 ? -56.080 -22.188 37.190 1.00 87.69 85 TYR A C 1
ATOM 667 O O . TYR A 1 85 ? -56.947 -22.265 36.324 1.00 87.69 85 TYR A O 1
ATOM 675 N N . PHE A 1 86 ? -56.016 -23.069 38.194 1.00 91.25 86 PHE A N 1
ATOM 676 C CA . PHE A 1 86 ? -56.904 -24.238 38.264 1.00 91.25 86 PHE A CA 1
ATOM 677 C C . PHE A 1 86 ? -58.397 -23.883 38.385 1.00 91.25 86 PHE A C 1
ATOM 679 O O . PHE A 1 86 ? -59.257 -24.623 37.916 1.00 91.25 86 PHE A O 1
ATOM 686 N N . GLN A 1 87 ? -58.726 -22.726 38.969 1.00 90.50 87 GLN A N 1
ATOM 687 C CA . GLN A 1 87 ? -60.113 -22.287 39.157 1.00 90.50 87 GLN A CA 1
ATOM 688 C C . GLN A 1 87 ? -60.695 -21.477 37.999 1.00 90.50 87 GLN A C 1
ATOM 690 O O . GLN A 1 87 ? -61.919 -21.375 37.889 1.00 90.50 87 GLN A O 1
ATOM 695 N N . SER A 1 88 ? -59.866 -20.842 37.171 1.00 87.50 88 SER A N 1
ATOM 696 C CA . SER A 1 88 ? -60.325 -19.841 36.200 1.00 87.50 88 SER A CA 1
ATOM 697 C C . SER A 1 88 ? -59.898 -20.124 34.765 1.00 87.50 88 SER A C 1
ATOM 699 O O . SER A 1 88 ? -60.672 -19.814 33.859 1.00 87.50 88 SER A O 1
ATOM 701 N N . ASP A 1 89 ? -58.751 -20.767 34.557 1.00 89.06 89 ASP A N 1
ATOM 702 C CA . ASP A 1 89 ? -58.196 -21.019 33.231 1.00 89.06 89 ASP A CA 1
ATOM 703 C C . ASP A 1 89 ? -58.787 -22.302 32.614 1.00 89.06 89 ASP A C 1
ATOM 705 O O . ASP A 1 89 ? -58.905 -23.308 33.318 1.00 89.06 89 ASP A O 1
ATOM 709 N N . PRO A 1 90 ? -59.186 -22.311 31.328 1.00 88.25 90 PRO A N 1
ATOM 710 C CA . PRO A 1 90 ? -59.723 -23.503 30.675 1.00 88.25 90 PRO A CA 1
ATOM 711 C C . PRO A 1 90 ? -58.777 -24.708 30.705 1.00 88.25 90 PRO A C 1
ATOM 713 O O . PRO A 1 90 ? -59.242 -25.827 30.902 1.00 88.25 90 PRO A O 1
ATOM 716 N N . GLU A 1 91 ? -57.467 -24.506 30.539 1.00 85.00 91 GLU A N 1
ATOM 717 C CA . GLU A 1 91 ? -56.488 -25.597 30.578 1.00 85.00 91 GLU A CA 1
ATOM 718 C C . GLU A 1 91 ? -56.304 -26.117 32.004 1.00 85.00 91 GLU A C 1
ATOM 720 O O . GLU A 1 91 ? -56.299 -27.327 32.226 1.00 85.00 91 GLU A O 1
ATOM 725 N N . GLY A 1 92 ? -56.254 -25.207 32.981 1.00 84.69 92 GLY A N 1
ATOM 726 C CA . GLY A 1 92 ? -56.172 -25.556 34.397 1.00 84.69 92 GLY A CA 1
ATOM 727 C C . GLY A 1 92 ? -57.405 -26.312 34.895 1.00 84.69 92 GLY A C 1
ATOM 728 O O . GLY A 1 92 ? -57.268 -27.308 35.602 1.00 84.69 92 GLY A O 1
ATOM 729 N N . LYS A 1 93 ? -58.604 -25.889 34.479 1.00 90.12 93 LYS A N 1
ATOM 730 C CA . LYS A 1 93 ? -59.882 -26.541 34.814 1.00 90.12 93 LYS A CA 1
ATOM 731 C C . LYS A 1 93 ? -60.039 -27.932 34.215 1.00 90.12 93 LYS A C 1
ATOM 733 O O . LYS A 1 93 ? -60.765 -28.745 34.777 1.00 90.12 93 LYS A O 1
ATOM 738 N N . ASN A 1 94 ? -59.411 -28.182 33.067 1.00 90.69 94 ASN A N 1
ATOM 739 C CA . ASN A 1 94 ? -59.486 -29.473 32.386 1.00 90.69 94 ASN A CA 1
ATOM 740 C C . ASN A 1 94 ? -58.634 -30.555 33.071 1.00 90.69 94 ASN A C 1
ATOM 742 O O . ASN A 1 94 ? -58.777 -31.730 32.736 1.00 90.69 94 ASN A O 1
ATOM 746 N N . LEU A 1 95 ? -57.769 -30.184 34.021 1.00 88.69 95 LEU A N 1
ATOM 747 C CA . LEU A 1 95 ? -57.034 -31.134 34.856 1.00 88.69 95 LEU A CA 1
ATOM 748 C C . LEU A 1 95 ? -57.959 -31.762 35.900 1.00 88.69 95 LEU A C 1
ATOM 750 O O . LEU A 1 95 ? -58.820 -31.086 36.467 1.00 88.69 95 LEU A O 1
ATOM 754 N N . SER A 1 96 ? -57.742 -33.041 36.200 1.00 92.44 96 SER A N 1
ATOM 755 C CA . SER A 1 96 ? -58.482 -33.723 37.267 1.00 92.44 96 SER A CA 1
ATOM 756 C C . SER A 1 96 ? -58.183 -33.110 38.643 1.00 92.44 96 SER A C 1
ATOM 758 O O . SER A 1 96 ? -57.087 -32.599 38.876 1.00 92.44 96 SER A O 1
ATOM 760 N N . GLU A 1 97 ? -59.126 -33.190 39.590 1.00 91.31 97 GLU A N 1
ATOM 761 C CA . GLU A 1 97 ? -58.904 -32.705 40.967 1.00 91.31 97 GLU A CA 1
ATOM 762 C C . GLU A 1 97 ? -57.666 -33.350 41.614 1.00 91.31 97 GLU A C 1
ATOM 764 O O . GLU A 1 97 ? -56.934 -32.688 42.348 1.00 91.31 97 GLU A O 1
ATOM 769 N N . GLU A 1 98 ? -57.387 -34.618 41.291 1.00 88.44 98 GLU A N 1
ATOM 770 C CA . GLU A 1 98 ? -56.202 -35.334 41.770 1.00 88.44 98 GLU A CA 1
ATOM 771 C C . GLU A 1 98 ? -54.898 -34.747 41.200 1.00 88.44 98 GLU A C 1
ATOM 773 O O . GLU A 1 98 ? -53.918 -34.602 41.930 1.00 88.44 98 GLU A O 1
ATOM 778 N N . GLU A 1 99 ? -54.875 -34.347 39.926 1.00 87.50 99 GLU A N 1
ATOM 779 C CA . GLU A 1 99 ? -53.715 -33.686 39.312 1.00 87.50 99 GLU A CA 1
ATOM 780 C C . GLU A 1 99 ? -53.510 -32.262 39.833 1.00 87.50 99 GLU A C 1
ATOM 782 O O . GLU A 1 99 ? -52.368 -31.842 40.039 1.00 87.50 99 GLU A O 1
ATOM 787 N N . GLN A 1 100 ? -54.595 -31.520 40.065 1.00 89.69 100 GLN A N 1
ATOM 788 C CA . GLN A 1 100 ? -54.532 -30.182 40.654 1.00 89.69 100 GLN A CA 1
ATOM 789 C C . GLN A 1 100 ? -53.965 -30.249 42.080 1.00 89.69 100 GLN A C 1
ATOM 791 O O . GLN A 1 100 ? -53.002 -29.547 42.397 1.00 89.69 100 GLN A O 1
ATOM 796 N N . ASP A 1 101 ? -54.496 -31.145 42.918 1.00 89.50 101 ASP A N 1
ATOM 797 C CA . ASP A 1 101 ? -54.010 -31.380 44.283 1.00 89.50 101 ASP A CA 1
ATOM 798 C C . ASP A 1 101 ? -52.555 -31.872 44.287 1.00 89.50 101 ASP A C 1
ATOM 800 O O . ASP A 1 101 ? -51.734 -31.396 45.075 1.00 89.50 101 ASP A O 1
ATOM 804 N N . PHE A 1 102 ? -52.191 -32.756 43.351 1.00 88.31 102 PHE A N 1
ATOM 805 C CA . PHE A 1 102 ? -50.813 -33.205 43.183 1.00 88.31 102 PHE A CA 1
ATOM 806 C C . PHE A 1 102 ? -49.864 -32.046 42.855 1.00 88.31 102 PHE A C 1
ATOM 808 O O . PHE A 1 102 ? -48.813 -31.927 43.488 1.00 88.31 102 PHE A O 1
ATOM 815 N N . ARG A 1 103 ? -50.216 -31.165 41.911 1.00 87.62 103 ARG A N 1
ATOM 816 C CA . ARG A 1 103 ? -49.381 -30.012 41.530 1.00 87.62 103 ARG A CA 1
ATOM 817 C C . ARG A 1 103 ? -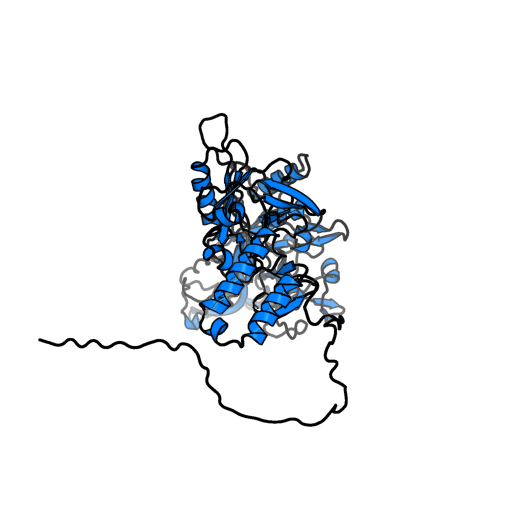49.240 -29.002 42.669 1.00 87.62 103 ARG A C 1
ATOM 819 O O . ARG A 1 103 ? -48.126 -28.546 42.919 1.00 87.62 103 ARG A O 1
ATOM 826 N N . ILE A 1 104 ? -50.316 -28.718 43.410 1.00 89.69 104 ILE A N 1
ATOM 827 C CA . ILE A 1 104 ? -50.273 -27.840 44.595 1.00 89.69 104 ILE A CA 1
ATOM 828 C C . ILE A 1 104 ? -49.358 -28.435 45.667 1.00 89.69 104 ILE A C 1
ATOM 830 O O . ILE A 1 104 ? -48.432 -27.765 46.121 1.00 89.69 104 ILE A O 1
ATOM 834 N N . LYS A 1 105 ? -49.548 -29.710 46.025 1.00 89.19 105 LYS A N 1
ATOM 835 C CA . LYS A 1 105 ? -48.716 -30.382 47.036 1.00 89.19 105 LYS A CA 1
ATOM 836 C C . LYS A 1 105 ? -47.258 -30.485 46.609 1.00 89.19 105 LYS A C 1
ATOM 838 O O . LYS A 1 105 ? -46.368 -30.367 47.446 1.00 89.19 105 LYS A O 1
ATOM 843 N N . THR A 1 106 ? -46.999 -30.663 45.315 1.00 86.56 106 THR A N 1
ATOM 844 C CA . THR A 1 106 ? -45.636 -30.660 44.769 1.00 86.56 106 THR A CA 1
ATOM 845 C C . THR A 1 106 ? -44.999 -29.270 44.874 1.00 86.56 106 THR A C 1
ATOM 847 O O . THR A 1 106 ? -43.849 -29.163 45.289 1.00 86.56 106 THR A O 1
ATOM 850 N N . PHE A 1 107 ? -45.742 -28.201 44.573 1.00 90.06 107 PHE A N 1
ATOM 851 C CA . PHE A 1 107 ? -45.282 -26.817 44.727 1.00 90.06 107 PHE A CA 1
ATOM 852 C C . PHE A 1 107 ? -45.008 -26.454 46.202 1.00 90.06 107 PHE A C 1
ATOM 854 O O . PHE A 1 107 ? -44.010 -25.805 46.531 1.00 90.06 107 PHE A O 1
ATOM 861 N N . GLU A 1 108 ? -45.880 -26.883 47.116 1.00 89.19 108 GLU A N 1
ATOM 862 C CA . GLU A 1 108 ? -45.741 -26.650 48.560 1.00 89.19 108 GLU A CA 1
ATOM 863 C C . GLU A 1 108 ? -44.572 -27.452 49.164 1.00 89.19 108 GLU A C 1
ATOM 865 O O . GLU A 1 108 ? -43.861 -26.942 50.035 1.00 89.19 108 GLU A O 1
ATOM 870 N N . ALA A 1 109 ? -44.315 -28.666 48.664 1.00 87.62 109 ALA A N 1
ATOM 871 C CA . ALA A 1 109 ? -43.207 -29.517 49.103 1.00 87.62 109 ALA A CA 1
ATOM 872 C C . ALA A 1 109 ? -41.829 -29.091 48.560 1.00 87.62 109 ALA A C 1
ATOM 874 O O . ALA A 1 109 ? -40.810 -29.433 49.165 1.00 87.62 109 ALA A O 1
ATOM 875 N N . ALA A 1 110 ? -41.780 -28.354 47.446 1.00 89.25 110 ALA A N 1
ATOM 876 C CA . ALA A 1 110 ? -40.528 -27.904 46.845 1.00 89.25 110 ALA A CA 1
ATOM 877 C C . ALA A 1 110 ? -39.774 -26.919 47.757 1.00 89.25 110 ALA A C 1
ATOM 879 O O . ALA A 1 110 ? -40.364 -26.020 48.364 1.00 89.25 110 ALA A O 1
ATOM 880 N N . ARG A 1 111 ? -38.441 -27.043 47.816 1.00 87.25 111 ARG A N 1
ATOM 881 C CA . ARG A 1 111 ? -37.551 -26.116 48.540 1.00 87.25 111 ARG A CA 1
ATOM 882 C C . ARG A 1 111 ? -37.612 -24.700 47.961 1.00 87.25 111 ARG A C 1
ATOM 884 O O . ARG A 1 111 ? -37.431 -23.736 48.700 1.00 87.25 111 ARG A O 1
ATOM 891 N N . GLY A 1 112 ? -37.858 -24.569 46.660 1.00 86.00 112 GLY A N 1
ATOM 892 C CA . GLY A 1 112 ? -38.047 -23.283 45.992 1.00 86.00 112 GLY A CA 1
ATOM 893 C C . GLY A 1 112 ? -38.634 -23.444 44.594 1.00 86.00 112 GLY A C 1
ATOM 894 O O . GLY A 1 112 ? -38.777 -24.554 44.091 1.00 86.00 112 GLY A O 1
ATOM 895 N N . VAL A 1 113 ? -38.989 -22.328 43.969 1.00 88.06 113 VAL A N 1
ATOM 896 C CA . VAL A 1 113 ? -39.647 -22.302 42.656 1.00 88.06 113 VAL A CA 1
ATOM 897 C C . VAL A 1 113 ? -38.754 -21.538 41.698 1.00 88.06 113 VAL A C 1
ATOM 899 O O . VAL A 1 113 ? -38.264 -20.473 42.059 1.00 88.06 113 VAL A O 1
ATOM 902 N N . CYS A 1 114 ? -38.508 -22.070 40.508 1.00 83.69 114 CYS A N 1
ATOM 903 C CA . CYS A 1 114 ? -37.725 -21.369 39.504 1.00 83.69 114 CYS A CA 1
ATOM 904 C C . CYS A 1 114 ? -38.621 -20.422 38.713 1.00 83.69 114 CYS A C 1
ATOM 906 O O . CYS A 1 114 ? -39.644 -20.826 38.165 1.00 83.69 114 CYS A O 1
ATOM 908 N N . ILE A 1 115 ? -38.238 -19.149 38.686 1.00 78.44 115 ILE A N 1
ATOM 909 C CA . ILE A 1 115 ? -38.968 -18.091 37.992 1.00 78.44 115 ILE A CA 1
ATOM 910 C C . ILE A 1 115 ? -38.065 -17.428 36.967 1.00 78.44 115 ILE A C 1
ATOM 912 O O . ILE A 1 115 ? -36.879 -17.197 37.219 1.00 78.44 115 ILE A O 1
ATOM 916 N N . VAL A 1 116 ? -38.626 -17.112 35.803 1.00 68.38 116 VAL A N 1
ATOM 917 C CA . VAL A 1 116 ? -37.947 -16.283 34.808 1.00 68.38 116 VAL A CA 1
ATOM 918 C C . VAL A 1 116 ? -37.912 -14.862 35.362 1.00 68.38 116 VAL A C 1
ATOM 920 O O . VAL A 1 116 ? -38.932 -14.179 35.409 1.00 68.38 116 VAL A O 1
ATOM 923 N N . LYS A 1 117 ? -36.740 -14.426 35.826 1.00 66.75 117 LYS A N 1
ATOM 924 C CA . LYS A 1 117 ? -36.509 -13.020 36.172 1.00 66.75 117 LYS A CA 1
ATOM 925 C C . LYS A 1 117 ? -35.999 -12.316 34.928 1.00 66.75 117 LYS A C 1
ATOM 927 O O . LYS A 1 117 ? -35.096 -12.826 34.267 1.00 66.75 117 LYS A O 1
ATOM 932 N N . GLU A 1 118 ? -36.562 -11.151 34.618 1.00 69.31 118 GLU A N 1
ATOM 933 C CA . GLU A 1 118 ? -36.016 -10.266 33.588 1.00 69.31 118 GLU A CA 1
ATOM 934 C C . GLU A 1 118 ? -34.532 -10.023 33.894 1.00 69.31 118 GLU A C 1
ATOM 936 O O . GLU A 1 118 ? -34.203 -9.387 34.894 1.00 69.31 118 GLU A O 1
ATOM 941 N N . ARG A 1 119 ? -33.634 -10.572 33.071 1.00 75.69 119 ARG A N 1
ATOM 942 C CA . ARG A 1 119 ? -32.187 -10.357 33.174 1.00 75.69 119 ARG A CA 1
ATOM 943 C C . ARG A 1 119 ? -31.731 -9.436 32.057 1.00 75.69 119 ARG A C 1
ATOM 945 O O . ARG A 1 119 ? -32.237 -9.508 30.937 1.00 75.69 119 ARG A O 1
ATOM 952 N N . ARG A 1 120 ? -30.710 -8.625 32.340 1.00 86.19 120 ARG A N 1
ATOM 953 C CA . ARG A 1 120 ? -30.025 -7.859 31.293 1.00 86.19 120 ARG A CA 1
ATOM 954 C C . ARG A 1 120 ? -29.319 -8.820 30.335 1.00 86.19 120 ARG A C 1
ATOM 956 O O . ARG A 1 120 ? -28.496 -9.617 30.790 1.00 86.19 120 ARG A O 1
ATOM 963 N N . PRO A 1 121 ? -29.604 -8.753 29.027 1.00 85.31 121 PRO A N 1
ATOM 964 C CA . PRO A 1 121 ? -28.972 -9.632 28.063 1.00 85.31 121 PRO A CA 1
ATOM 965 C C . PRO A 1 121 ? -27.526 -9.197 27.794 1.00 85.31 121 PRO A C 1
ATOM 967 O O . PRO A 1 121 ? -27.217 -8.005 27.689 1.00 85.31 121 PRO A O 1
ATOM 970 N N . THR A 1 122 ? -26.646 -10.185 27.647 1.00 86.00 122 THR A N 1
ATOM 971 C CA . THR A 1 122 ? -25.258 -10.010 27.201 1.00 86.00 122 THR A CA 1
ATOM 972 C C . THR A 1 122 ? -25.193 -10.031 25.675 1.00 86.00 122 THR A C 1
ATOM 974 O O . THR A 1 122 ? -25.917 -10.779 25.027 1.00 86.00 122 THR A O 1
ATOM 977 N N . GLY A 1 123 ? -24.319 -9.217 25.082 1.00 82.62 123 GLY A N 1
ATOM 978 C CA . GLY A 1 123 ? -24.083 -9.182 23.636 1.00 82.62 123 GLY A CA 1
ATOM 979 C C . GLY A 1 123 ? -25.154 -8.447 22.827 1.00 82.62 123 GLY A C 1
ATOM 980 O O . GLY A 1 123 ? -25.017 -8.337 21.616 1.00 82.62 123 GLY A O 1
ATOM 981 N N . GLN A 1 124 ? -26.184 -7.896 23.476 1.00 88.62 124 GLN A N 1
ATOM 982 C CA . GLN A 1 124 ? -27.259 -7.145 22.814 1.00 88.62 124 GLN A CA 1
ATOM 983 C C . GLN A 1 124 ? -26.995 -5.637 22.735 1.00 88.62 124 GLN A C 1
ATOM 985 O O . GLN A 1 124 ? -27.814 -4.890 22.210 1.00 88.62 124 GLN A O 1
ATOM 990 N N . VAL A 1 125 ? -25.843 -5.175 23.223 1.00 89.44 125 VAL A N 1
ATOM 991 C CA . VAL A 1 125 ? -25.358 -3.807 23.024 1.00 89.44 125 VAL A CA 1
ATOM 992 C C . VAL A 1 125 ? -24.156 -3.862 22.088 1.00 89.44 125 VAL A C 1
ATOM 994 O O . VAL A 1 125 ? -23.090 -4.353 22.457 1.00 89.44 125 VAL A O 1
ATOM 997 N N . TYR A 1 126 ? -24.334 -3.349 20.875 1.00 87.25 126 TYR A N 1
ATOM 998 C CA . TYR A 1 126 ? -23.336 -3.342 19.812 1.00 87.25 126 TYR A CA 1
ATOM 999 C C . TYR A 1 126 ? -22.706 -1.953 19.718 1.00 87.25 126 TYR A C 1
ATOM 1001 O O . TYR A 1 126 ? -23.369 -0.991 19.326 1.00 87.25 126 TYR A O 1
ATOM 1009 N N . MET A 1 127 ? -21.427 -1.822 20.061 1.00 80.31 127 MET A N 1
ATOM 1010 C CA . MET A 1 127 ? -20.723 -0.544 19.922 1.00 80.31 127 MET A CA 1
ATOM 1011 C C . MET A 1 127 ? -20.579 -0.167 18.444 1.00 80.31 127 MET A C 1
ATOM 1013 O O . MET A 1 127 ? -20.058 -0.946 17.645 1.00 80.31 127 MET A O 1
ATOM 1017 N N . GLN A 1 128 ? -21.063 1.021 18.071 1.00 75.38 128 GLN A N 1
ATOM 1018 C CA . GLN A 1 128 ? -20.968 1.508 16.699 1.00 75.38 128 GLN A CA 1
ATOM 1019 C C . GLN A 1 128 ? -19.621 2.186 16.454 1.00 75.38 128 GLN A C 1
ATOM 1021 O O . GLN A 1 128 ? -19.058 2.790 17.366 1.00 75.38 128 GLN A O 1
ATOM 1026 N N . PRO A 1 129 ? -19.114 2.144 15.213 1.00 61.16 129 PRO A N 1
ATOM 1027 C CA . PRO A 1 129 ? -17.986 2.969 14.838 1.00 61.16 129 PRO A CA 1
ATOM 1028 C C . PRO A 1 129 ? -18.343 4.462 14.820 1.00 61.16 129 PRO A C 1
ATOM 1030 O O . PRO A 1 129 ? -19.447 4.823 14.421 1.00 61.16 129 PRO A O 1
ATOM 1033 N N . GLY A 1 130 ? -17.396 5.322 15.215 1.00 64.88 130 GLY A N 1
ATOM 1034 C CA . GLY A 1 130 ? -17.556 6.786 15.205 1.00 64.88 130 GLY A CA 1
ATOM 1035 C C . GLY A 1 130 ? -17.621 7.415 16.598 1.00 64.88 130 GLY A C 1
ATOM 1036 O O . GLY A 1 130 ? -18.640 7.982 16.979 1.00 64.88 130 GLY A O 1
ATOM 1037 N N . PHE A 1 131 ? -16.527 7.316 17.355 1.00 74.81 131 PHE A N 1
ATOM 1038 C CA . PHE A 1 131 ? -16.382 7.970 18.657 1.00 74.81 131 PHE A CA 1
ATOM 1039 C C . PHE A 1 131 ? -15.763 9.357 18.494 1.00 74.81 131 PHE A C 1
ATOM 1041 O O . PHE A 1 131 ? -14.939 9.561 17.607 1.00 74.81 131 PHE A O 1
ATOM 1048 N N . CYS A 1 132 ? -16.098 10.291 19.379 1.00 74.75 132 CYS A N 1
ATOM 1049 C CA . CYS A 1 132 ? -15.461 11.606 19.428 1.00 74.75 132 CYS A CA 1
ATOM 1050 C C . CYS A 1 132 ? -14.978 11.866 20.852 1.00 74.75 132 CYS A C 1
ATOM 1052 O O . CYS A 1 132 ? -15.750 11.740 21.791 1.00 74.75 132 CYS A O 1
ATOM 1054 N N . LEU A 1 133 ? -13.709 12.212 21.039 1.00 73.94 133 LEU A N 1
ATOM 1055 C CA . LEU A 1 133 ? -13.197 12.655 22.337 1.00 73.94 133 LEU A CA 1
ATOM 1056 C C . LEU A 1 133 ? -13.379 14.179 22.394 1.00 73.94 133 LEU A C 1
ATOM 1058 O O . LEU A 1 133 ? -12.810 14.814 21.520 1.00 73.94 133 LEU A O 1
ATOM 1062 N N . CYS A 1 134 ? -14.170 14.731 23.334 1.00 75.50 134 CYS A N 1
ATOM 1063 C CA . CYS A 1 134 ? -14.443 16.172 23.539 1.00 75.50 134 CYS A CA 1
ATOM 1064 C C . CYS A 1 134 ? -13.863 16.737 24.887 1.00 75.50 134 CYS A C 1
ATOM 1066 O O . CYS A 1 134 ? -13.807 16.001 25.858 1.00 75.50 134 CYS A O 1
ATOM 1068 N N . ARG A 1 135 ? -13.347 17.975 24.950 1.00 69.00 135 ARG A N 1
ATOM 1069 C CA . ARG A 1 135 ? -12.555 18.657 26.000 1.00 69.00 135 ARG A CA 1
ATOM 1070 C C . ARG A 1 135 ? -12.462 20.112 25.543 1.00 69.00 135 ARG A C 1
ATOM 1072 O O . ARG A 1 135 ? -12.019 20.396 24.438 1.00 69.00 135 ARG A O 1
ATOM 1079 N N . GLY A 1 136 ? -12.936 21.008 26.377 1.00 55.81 136 GLY A N 1
ATOM 1080 C CA . GLY A 1 136 ? -12.928 22.443 26.224 1.00 55.81 136 GLY A CA 1
ATOM 1081 C C . GLY A 1 136 ? -11.706 23.023 26.913 1.00 55.81 136 GLY A C 1
ATOM 1082 O O . GLY A 1 136 ? -11.306 22.581 27.993 1.00 55.81 136 GLY A O 1
ATOM 1083 N N . ASN A 1 137 ? -11.123 24.020 26.263 1.00 46.59 137 ASN A N 1
ATOM 1084 C CA . ASN A 1 137 ? -9.998 24.776 26.779 1.00 46.59 137 ASN A CA 1
ATOM 1085 C C . ASN A 1 137 ? -10.522 25.832 27.771 1.00 46.59 137 ASN A C 1
ATOM 1087 O O . ASN A 1 137 ? -11.453 26.571 27.446 1.00 46.59 137 ASN A O 1
ATOM 1091 N N . THR A 1 138 ? -9.990 25.891 28.994 1.00 38.94 138 THR A N 1
ATOM 1092 C CA . THR A 1 138 ? -10.521 26.780 30.050 1.00 38.94 138 THR A CA 1
ATOM 1093 C C . THR A 1 138 ? -10.112 28.245 29.901 1.00 38.94 138 THR A C 1
ATOM 1095 O O . THR A 1 138 ? -10.688 29.088 30.584 1.00 38.94 138 THR A O 1
ATOM 1098 N N . ASP A 1 139 ? -9.188 28.582 28.995 1.00 36.91 139 ASP A N 1
ATOM 1099 C CA . ASP A 1 139 ? -8.444 29.843 29.133 1.00 36.91 139 ASP A CA 1
ATOM 1100 C C . ASP A 1 139 ? -8.733 30.914 28.062 1.00 36.91 139 ASP A C 1
ATOM 1102 O O . ASP A 1 139 ? -8.250 32.036 28.191 1.00 36.91 139 ASP A O 1
ATOM 1106 N N . THR A 1 140 ? -9.549 30.649 27.032 1.00 36.97 140 THR A N 1
ATOM 1107 C CA . THR A 1 140 ? -9.766 31.634 25.939 1.00 36.97 140 THR A CA 1
ATOM 1108 C C . THR A 1 140 ? -11.215 31.848 25.500 1.00 36.97 140 THR A C 1
ATOM 1110 O O . THR A 1 140 ? -11.465 32.655 24.605 1.00 36.97 140 THR A O 1
ATOM 1113 N N . GLY A 1 141 ? -12.200 31.156 26.086 1.00 33.19 141 GLY A N 1
ATOM 1114 C CA . GLY A 1 141 ? -13.597 31.248 25.626 1.00 33.19 141 GLY A CA 1
ATOM 1115 C C . GLY A 1 141 ? -13.809 30.763 24.181 1.00 33.19 141 GLY A C 1
ATOM 1116 O O . GLY A 1 141 ? -14.902 30.907 23.634 1.00 33.19 141 GLY A O 1
ATOM 1117 N N . GLN A 1 142 ? -12.783 30.166 23.568 1.00 33.38 142 GLN A N 1
ATOM 1118 C CA . GLN A 1 142 ? -12.873 29.414 22.330 1.00 33.38 142 GLN A CA 1
ATOM 1119 C C . GLN A 1 142 ? -12.863 27.924 22.670 1.00 33.38 142 GLN A C 1
ATOM 1121 O O . GLN A 1 142 ? -11.994 27.443 23.396 1.00 33.38 142 GLN A O 1
ATOM 1126 N N . VAL A 1 143 ? -13.840 27.184 22.141 1.00 34.72 143 VAL A N 1
ATOM 1127 C CA . VAL A 1 143 ? -13.798 25.719 22.134 1.00 34.72 143 VAL A CA 1
ATOM 1128 C C . VAL A 1 143 ? -12.710 25.327 21.138 1.00 34.72 143 VAL A C 1
ATOM 1130 O O . VAL A 1 143 ? -12.964 25.195 19.943 1.00 34.72 143 VAL A O 1
ATOM 1133 N N . GLU A 1 144 ? -11.467 25.234 21.601 1.00 34.00 144 GLU A N 1
ATOM 1134 C CA . GLU A 1 144 ? -10.407 24.629 20.805 1.00 34.00 144 GLU A CA 1
ATOM 1135 C C . GLU A 1 144 ? -10.622 23.112 20.790 1.00 34.00 144 GLU A C 1
ATOM 1137 O O . GLU A 1 144 ? -10.694 22.492 21.853 1.00 34.00 144 GLU A O 1
ATOM 1142 N N . PRO A 1 145 ? -10.747 22.482 19.612 1.00 36.09 145 PRO A N 1
ATOM 1143 C CA . PRO A 1 145 ? -10.779 21.039 19.534 1.00 36.09 145 PRO A CA 1
ATOM 1144 C C . PRO A 1 145 ? -9.375 20.517 19.853 1.00 36.09 145 PRO A C 1
ATOM 1146 O O . PRO A 1 145 ? -8.526 20.454 18.974 1.00 36.09 145 PRO A O 1
ATOM 1149 N N . ASP A 1 146 ? -9.153 20.006 21.054 1.00 35.59 146 ASP A N 1
ATOM 1150 C CA . ASP A 1 146 ? -8.158 18.944 21.329 1.00 35.59 146 ASP A CA 1
ATOM 1151 C C . ASP A 1 146 ? -8.361 17.643 20.464 1.00 35.59 146 ASP A C 1
ATOM 1153 O O . ASP A 1 146 ? -8.006 16.534 20.867 1.00 35.59 146 ASP A O 1
ATOM 1157 N N . MET A 1 147 ? -9.140 17.692 19.363 1.00 41.75 147 MET A N 1
ATOM 1158 C CA . MET A 1 147 ? -10.218 16.692 19.144 1.00 41.75 147 MET A CA 1
ATOM 1159 C C . MET A 1 147 ? -10.396 16.279 17.717 1.00 41.75 147 MET A C 1
ATOM 1161 O O . MET A 1 147 ? -11.461 16.386 17.113 1.00 41.75 147 MET A O 1
ATOM 1165 N N . VAL A 1 148 ? -9.319 15.685 17.234 1.00 33.88 148 VAL A N 1
ATOM 1166 C CA . VAL A 1 148 ? -9.369 14.719 16.157 1.00 33.88 148 VAL A CA 1
ATOM 1167 C C . VAL A 1 148 ? -8.523 13.516 16.563 1.00 33.88 148 VAL A C 1
ATOM 1169 O O . VAL A 1 148 ? -7.453 13.251 16.029 1.00 33.88 148 VAL A O 1
ATOM 1172 N N . GLY A 1 149 ? -9.037 12.726 17.503 1.00 32.25 149 GLY A N 1
ATOM 1173 C CA . GLY A 1 149 ? -8.806 11.291 17.434 1.00 32.25 149 GLY A CA 1
ATOM 1174 C C . GLY A 1 149 ? -9.635 10.768 16.269 1.00 32.25 149 GLY A C 1
ATOM 1175 O O . GLY A 1 149 ? -10.778 10.365 16.460 1.00 32.25 149 GLY A O 1
ATOM 1176 N N . GLY A 1 150 ? -9.108 10.838 15.047 1.00 30.17 150 GLY A N 1
ATOM 1177 C CA . GLY A 1 150 ? -9.634 10.036 13.952 1.00 30.17 150 GLY A CA 1
ATOM 1178 C C . GLY A 1 150 ? -9.421 8.577 14.334 1.00 30.17 150 GLY A C 1
ATOM 1179 O O . GLY A 1 150 ? -8.328 8.046 14.170 1.00 30.17 150 GLY A O 1
ATOM 1180 N N . TRP A 1 151 ? -10.429 7.944 14.929 1.00 37.56 151 TRP A N 1
ATOM 1181 C CA . TRP A 1 151 ? -10.347 6.536 15.291 1.00 37.56 151 TRP A CA 1
ATOM 1182 C C . TRP A 1 151 ? -10.294 5.705 14.013 1.00 37.56 151 TRP A C 1
ATOM 1184 O O . TRP A 1 151 ? -11.239 5.698 13.224 1.00 37.56 151 TRP A O 1
ATOM 1194 N N . TYR A 1 152 ? -9.205 4.963 13.823 1.00 33.44 152 TYR A N 1
ATOM 1195 C CA . TYR A 1 152 ? -9.201 3.841 12.898 1.00 33.44 152 TYR A CA 1
ATOM 1196 C C . TYR A 1 152 ? -9.929 2.675 13.567 1.00 33.44 152 TYR A C 1
ATOM 1198 O O . TYR A 1 152 ? -9.413 2.042 14.487 1.00 33.44 152 TYR A O 1
ATOM 1206 N N . ILE A 1 153 ? -11.143 2.386 13.106 1.00 32.06 153 ILE A N 1
ATOM 1207 C CA . ILE A 1 153 ? -11.819 1.134 13.435 1.00 32.06 153 ILE A CA 1
ATOM 1208 C C . ILE A 1 153 ? -11.491 0.157 12.320 1.00 32.06 153 ILE A C 1
ATOM 1210 O O . ILE A 1 153 ? -12.072 0.204 11.236 1.00 32.06 153 ILE A O 1
ATOM 1214 N N . LYS A 1 154 ? -10.561 -0.760 12.598 1.00 29.19 154 LYS A N 1
ATOM 1215 C CA . LYS A 1 154 ? -10.467 -1.989 11.816 1.00 29.19 154 LYS A CA 1
ATOM 1216 C C . LYS A 1 154 ? -11.689 -2.832 12.161 1.00 29.19 154 LYS A C 1
ATOM 1218 O O . LYS A 1 154 ? -11.693 -3.530 13.172 1.00 29.19 154 LYS A O 1
ATOM 1223 N N . ASN A 1 155 ? -12.724 -2.774 11.328 1.00 25.41 155 ASN A N 1
ATOM 1224 C CA . ASN A 1 155 ? -13.735 -3.821 11.328 1.00 25.41 155 ASN A CA 1
ATOM 1225 C C . ASN A 1 155 ? -13.033 -5.110 10.876 1.00 25.41 155 ASN A C 1
ATOM 1227 O O . ASN A 1 155 ? -12.671 -5.253 9.709 1.00 25.41 155 ASN A O 1
ATOM 1231 N N . VAL A 1 156 ? -12.788 -6.041 11.799 1.00 25.73 156 VAL A N 1
ATOM 1232 C CA . VAL A 1 156 ? -12.435 -7.424 11.449 1.00 25.73 156 VAL A CA 1
ATOM 1233 C C . VAL A 1 156 ? -13.747 -8.175 11.225 1.00 25.73 156 VAL A C 1
ATOM 1235 O O . VAL A 1 156 ? -14.132 -9.038 11.998 1.00 25.73 156 VAL A O 1
ATOM 1238 N N . ALA A 1 157 ? -14.474 -7.776 10.185 1.00 22.50 157 ALA A N 1
ATOM 1239 C CA . ALA A 1 157 ? -15.550 -8.542 9.569 1.00 22.50 157 ALA A CA 1
ATOM 1240 C C . ALA A 1 157 ? -15.754 -7.965 8.162 1.00 22.50 157 ALA A C 1
ATOM 1242 O O . ALA A 1 157 ? -15.967 -6.764 8.006 1.00 22.50 157 ALA A O 1
ATOM 1243 N N . GLY A 1 158 ? -15.574 -8.811 7.147 1.00 27.12 158 GLY A N 1
ATOM 1244 C CA . GLY A 1 158 ? -15.386 -8.429 5.749 1.00 27.12 158 GLY A CA 1
ATOM 1245 C C . GLY A 1 158 ? -16.414 -7.439 5.200 1.00 27.12 158 GLY A C 1
ATOM 1246 O O . GLY A 1 158 ? -17.593 -7.752 5.076 1.00 27.12 158 GLY A O 1
ATOM 1247 N N . SER A 1 159 ? -15.935 -6.269 4.787 1.00 23.62 159 SER A N 1
ATOM 1248 C CA . SER A 1 159 ? -16.641 -5.396 3.856 1.00 23.62 159 SER A CA 1
ATOM 1249 C C . SER A 1 159 ? -15.613 -4.699 2.971 1.00 23.62 159 SER A C 1
ATOM 1251 O O . SER A 1 159 ? -14.840 -3.854 3.423 1.00 23.62 159 SER A O 1
ATOM 1253 N N . ASN A 1 160 ? -15.575 -5.119 1.709 1.00 28.31 160 ASN A N 1
ATOM 1254 C CA . ASN A 1 160 ? -14.824 -4.474 0.644 1.00 28.31 160 ASN A CA 1
ATOM 1255 C C . ASN A 1 160 ? -15.561 -3.187 0.268 1.00 28.31 160 ASN A C 1
ATOM 1257 O O . ASN A 1 160 ? -16.513 -3.261 -0.496 1.00 28.31 160 ASN A O 1
ATOM 1261 N N . ASN A 1 161 ? -15.154 -2.030 0.790 1.00 27.25 161 ASN A N 1
ATOM 1262 C CA . ASN A 1 161 ? -15.478 -0.743 0.170 1.00 27.25 161 ASN A CA 1
ATOM 1263 C C . ASN A 1 161 ? -14.398 0.297 0.496 1.00 27.25 161 ASN A C 1
ATOM 1265 O O . ASN A 1 161 ? -14.419 0.975 1.522 1.00 27.25 161 ASN A O 1
ATOM 1269 N N . ASN A 1 162 ? -13.443 0.405 -0.429 1.00 37.00 162 ASN A N 1
ATOM 1270 C CA . ASN A 1 162 ? -12.536 1.535 -0.585 1.00 37.00 162 ASN A CA 1
ATOM 1271 C C . ASN A 1 162 ? -13.331 2.719 -1.144 1.00 37.00 162 ASN A C 1
ATOM 1273 O O . ASN A 1 162 ? -13.576 2.746 -2.345 1.00 37.00 162 ASN A O 1
ATOM 1277 N N . THR A 1 163 ? -13.743 3.676 -0.307 1.00 28.66 163 THR A N 1
ATOM 1278 C CA . THR A 1 163 ? -13.819 5.125 -0.615 1.00 28.66 163 THR A CA 1
ATOM 1279 C C . THR A 1 163 ? -14.392 5.908 0.582 1.00 28.66 163 THR A C 1
ATOM 1281 O O . THR A 1 163 ? -15.283 5.450 1.290 1.00 28.66 163 THR A O 1
ATOM 1284 N N . SER A 1 164 ? -13.834 7.101 0.828 1.00 29.62 164 SER A N 1
ATOM 1285 C CA . SER A 1 164 ? -14.460 8.250 1.522 1.00 29.62 164 SER A CA 1
ATOM 1286 C C . SER A 1 164 ? -14.932 8.167 2.994 1.00 29.62 164 SER A C 1
ATOM 1288 O O . SER A 1 164 ? -15.505 9.141 3.475 1.00 29.62 164 SER A O 1
ATOM 1290 N N . SER A 1 165 ? -14.634 7.129 3.784 1.00 38.75 165 SER A N 1
ATOM 1291 C CA . SER A 1 165 ? -15.114 7.086 5.188 1.00 38.75 165 SER A CA 1
ATOM 1292 C C . SER A 1 165 ? -14.362 7.992 6.189 1.00 38.75 165 SER A C 1
ATOM 1294 O O . SER A 1 165 ? -14.959 8.423 7.172 1.00 38.75 165 SER A O 1
ATOM 1296 N N . ASN A 1 166 ? -13.073 8.299 5.991 1.00 35.53 166 ASN A N 1
ATOM 1297 C CA . ASN A 1 166 ? -12.255 8.923 7.053 1.00 35.53 166 ASN A CA 1
ATOM 1298 C C . ASN A 1 166 ? -12.345 10.459 7.116 1.00 35.53 166 ASN A C 1
ATOM 1300 O O . ASN A 1 166 ? -12.282 11.033 8.202 1.00 35.53 166 ASN A O 1
ATOM 1304 N N . THR A 1 167 ? -12.547 11.139 5.984 1.00 30.50 167 THR A N 1
ATOM 1305 C CA . THR A 1 167 ? -12.699 12.607 5.934 1.00 30.50 167 THR A CA 1
ATOM 1306 C C . THR A 1 167 ? -14.016 13.063 6.573 1.00 30.50 167 THR A C 1
ATOM 1308 O O . THR A 1 167 ? -14.068 14.096 7.240 1.00 30.50 167 THR A O 1
ATOM 1311 N N . LEU A 1 168 ? -15.070 12.251 6.429 1.00 33.69 168 LEU A N 1
ATOM 1312 C CA . LEU A 1 168 ? -16.383 12.487 7.032 1.00 33.69 168 LEU A CA 1
ATOM 1313 C C . LEU A 1 168 ? -16.341 12.376 8.565 1.00 33.69 168 LEU A C 1
ATOM 1315 O O . LEU A 1 168 ? -16.879 13.252 9.238 1.00 33.69 168 LEU A O 1
ATOM 1319 N N . ILE A 1 169 ? -15.640 11.377 9.118 1.00 40.44 169 ILE A N 1
ATOM 1320 C CA . ILE A 1 169 ? -15.538 11.159 10.576 1.00 40.44 169 ILE A CA 1
ATOM 1321 C C . ILE A 1 169 ? -14.844 12.339 11.279 1.00 40.44 169 ILE A C 1
ATOM 1323 O O . ILE A 1 169 ? -15.307 12.794 12.322 1.00 40.44 169 ILE A O 1
ATOM 1327 N N . ASN A 1 170 ? -13.777 12.881 10.685 1.00 48.97 170 ASN A N 1
ATOM 1328 C CA . ASN A 1 170 ? -13.027 14.008 11.247 1.00 48.97 170 ASN A CA 1
ATOM 1329 C C . ASN A 1 170 ? -13.854 15.314 11.239 1.00 48.97 170 ASN A C 1
ATOM 1331 O O . ASN A 1 170 ? -13.997 15.973 12.271 1.00 48.97 170 ASN A O 1
ATOM 1335 N N . SER A 1 171 ? -14.500 15.637 10.110 1.00 52.78 171 SER A N 1
ATOM 1336 C CA . SER A 1 171 ? -15.397 16.803 10.035 1.00 52.78 171 SER A CA 1
ATOM 1337 C C . SER A 1 171 ? -16.581 16.701 11.008 1.00 52.78 171 SER A C 1
ATOM 1339 O O . SER A 1 171 ? -16.931 17.685 11.658 1.00 52.78 171 SER A O 1
ATOM 1341 N N . TYR A 1 172 ? -17.139 15.497 11.174 1.00 64.31 172 TYR A N 1
ATOM 1342 C CA . TYR A 1 172 ? -18.237 15.234 12.096 1.00 64.31 172 TYR A CA 1
ATOM 1343 C C . TYR A 1 172 ? -17.819 15.437 13.552 1.00 64.31 172 TYR A C 1
ATOM 1345 O O . TYR A 1 172 ? -18.489 16.177 14.267 1.00 64.31 172 TYR A O 1
ATOM 1353 N N . CYS A 1 173 ? -16.701 14.846 13.989 1.00 62.56 173 CYS A N 1
ATOM 1354 C CA . CYS A 1 173 ? -16.255 14.991 15.374 1.00 62.56 173 CYS A CA 1
ATOM 1355 C C . CYS A 1 173 ? -15.853 16.423 15.724 1.00 62.56 173 CYS A C 1
ATOM 1357 O O . CYS A 1 173 ? -16.157 16.871 16.826 1.00 62.56 173 CYS A O 1
ATOM 1359 N N . LYS A 1 174 ? -15.254 17.172 14.789 1.00 63.06 174 LYS A N 1
ATOM 1360 C CA . LYS A 1 174 ? -14.959 18.594 14.998 1.00 63.06 174 LYS A CA 1
ATOM 1361 C C . LYS A 1 174 ? -16.238 19.398 15.236 1.00 63.06 174 LYS A C 1
ATOM 1363 O O . LYS A 1 174 ? -16.353 20.087 16.246 1.00 63.06 174 LYS A O 1
ATOM 1368 N N . THR A 1 175 ? -17.227 19.278 14.350 1.00 66.88 175 THR A N 1
ATOM 1369 C CA . THR A 1 175 ? -18.521 19.959 14.522 1.00 66.88 175 THR A CA 1
ATOM 1370 C C . THR A 1 175 ? -19.242 19.494 15.788 1.00 66.88 175 THR A C 1
ATOM 1372 O O . THR A 1 175 ? -19.821 20.313 16.498 1.00 66.88 175 THR A O 1
ATOM 1375 N N . TYR A 1 176 ? -19.173 18.199 16.101 1.00 75.56 176 TYR A N 1
ATOM 1376 C CA . TYR A 1 176 ? -19.779 17.621 17.294 1.00 75.56 176 TYR A CA 1
ATOM 1377 C C . TYR A 1 176 ? -19.150 18.182 18.575 1.00 75.56 176 TYR A C 1
ATOM 1379 O O . TYR A 1 176 ? -19.872 18.683 19.434 1.00 75.56 176 TYR A O 1
ATOM 1387 N N . CYS A 1 177 ? -17.820 18.178 18.692 1.00 73.12 177 CYS A N 1
ATOM 1388 C CA . CYS A 1 177 ? -17.125 18.668 19.881 1.00 73.12 177 CYS A CA 1
ATOM 1389 C C . CYS A 1 177 ? -17.201 20.189 20.046 1.00 73.12 177 CYS A C 1
ATOM 1391 O O . CYS A 1 177 ? -17.242 20.648 21.181 1.00 73.12 177 CYS A O 1
ATOM 1393 N N . ASN A 1 178 ? -17.333 20.966 18.963 1.00 71.69 178 ASN A N 1
ATOM 1394 C CA . ASN A 1 178 ? -17.577 22.413 19.054 1.00 71.69 178 ASN A CA 1
ATOM 1395 C C . ASN A 1 178 ? -18.872 22.759 19.812 1.00 71.69 178 ASN A C 1
ATOM 1397 O O . ASN A 1 178 ? -19.000 23.859 20.341 1.00 71.69 178 ASN A O 1
ATOM 1401 N N . SER A 1 179 ? -19.836 21.834 19.860 1.00 73.62 179 SER A N 1
ATOM 1402 C CA . SER A 1 179 ? -21.081 21.997 20.622 1.00 73.62 179 SER A CA 1
ATOM 1403 C C . SER A 1 179 ? -20.974 21.576 22.095 1.00 73.62 179 SER A C 1
ATOM 1405 O O . SER A 1 179 ? -21.962 21.659 22.824 1.00 73.62 179 SER A O 1
ATOM 1407 N N . LYS A 1 180 ? -19.808 21.095 22.547 1.00 76.50 180 LYS A N 1
ATOM 1408 C CA . LYS A 1 180 ? -19.593 20.545 23.894 1.00 76.50 180 LYS A CA 1
ATOM 1409 C C . LYS A 1 180 ? -18.655 21.454 24.701 1.00 76.50 180 LYS A C 1
ATOM 1411 O O . LYS A 1 180 ? -17.723 22.035 24.159 1.00 76.50 180 LYS A O 1
ATOM 1416 N N . SER A 1 181 ? -18.887 21.556 26.010 1.00 71.50 181 SER A N 1
ATOM 1417 C CA . SER A 1 181 ? -18.169 22.462 26.927 1.00 71.50 181 SER A CA 1
ATOM 1418 C C . SER A 1 181 ? -17.526 21.712 28.104 1.00 71.50 181 SER A C 1
ATOM 1420 O O . SER A 1 181 ? -17.687 22.092 29.262 1.00 71.50 181 SER A O 1
ATOM 1422 N N . GLU A 1 182 ? -16.867 20.588 27.832 1.00 73.25 182 GLU A N 1
ATOM 1423 C CA . GLU A 1 182 ? -16.388 19.669 28.874 1.00 73.25 182 GLU A CA 1
ATOM 1424 C C . GLU A 1 182 ? -14.986 20.059 29.361 1.00 73.25 182 GLU A C 1
ATOM 1426 O O . GLU A 1 182 ? -14.078 20.106 28.558 1.00 73.25 182 GLU A O 1
ATOM 1431 N N . GLN A 1 183 ? -14.721 20.282 30.647 1.00 70.38 183 GLN A N 1
ATOM 1432 C CA . GLN A 1 183 ? -13.355 20.654 31.094 1.00 70.38 183 GLN A CA 1
ATOM 1433 C C . GLN A 1 183 ? -12.331 19.502 30.996 1.00 70.38 183 GLN A C 1
ATOM 1435 O O . GLN A 1 183 ? -11.122 19.718 30.890 1.00 70.38 183 GLN A O 1
ATOM 1440 N N . ASN 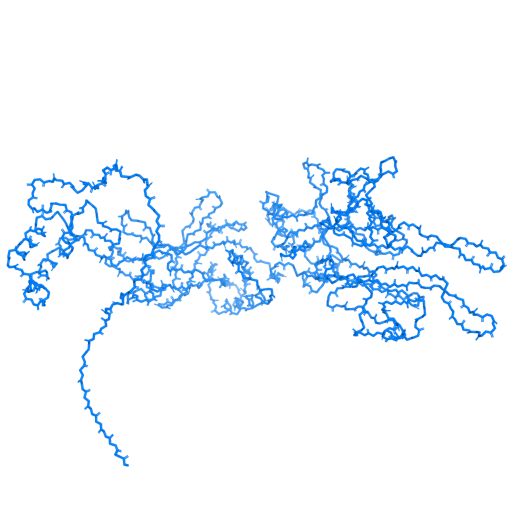A 1 184 ? -12.824 18.262 31.004 1.00 74.88 184 ASN A N 1
ATOM 1441 C CA . ASN A 1 184 ? -12.029 17.036 30.962 1.00 74.88 184 ASN A CA 1
ATOM 1442 C C . ASN A 1 184 ? -12.206 16.305 29.625 1.00 74.88 184 ASN A C 1
ATOM 1444 O O . ASN A 1 184 ? -13.156 16.557 28.889 1.00 74.88 184 ASN A O 1
ATOM 1448 N N . ALA A 1 185 ? -11.300 15.373 29.318 1.00 77.19 185 ALA A N 1
ATOM 1449 C CA . ALA A 1 185 ? -11.382 14.551 28.114 1.00 77.19 185 ALA A CA 1
ATOM 1450 C C . ALA A 1 185 ? -12.558 13.559 28.198 1.00 77.19 185 ALA A C 1
ATOM 1452 O O . ALA A 1 185 ? -12.484 12.544 28.884 1.00 77.19 185 ALA A O 1
ATOM 1453 N N . MET A 1 186 ? -13.640 13.846 27.485 1.00 83.75 186 MET A N 1
ATOM 1454 C CA . MET A 1 186 ? -14.894 13.096 27.447 1.00 83.75 186 MET A CA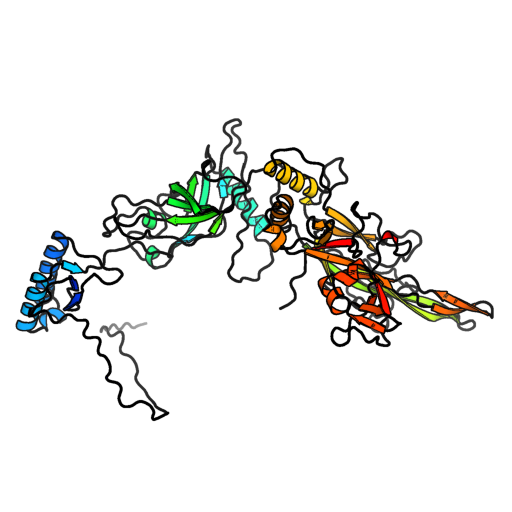 1
ATOM 1455 C C . MET A 1 186 ? -15.034 12.324 26.138 1.00 83.75 186 MET A C 1
ATOM 1457 O O . MET A 1 186 ? -15.214 12.906 25.076 1.00 83.75 186 MET A O 1
ATOM 1461 N N . LEU A 1 187 ? -14.959 10.999 26.183 1.00 86.06 187 LEU A N 1
ATOM 1462 C CA . LEU A 1 187 ? -15.212 10.132 25.037 1.00 86.06 187 LEU A CA 1
ATOM 1463 C C . LEU A 1 187 ? -16.718 9.993 24.821 1.00 86.06 187 LEU A C 1
ATOM 1465 O O . LEU A 1 187 ? -17.392 9.426 25.669 1.00 86.06 187 LEU A O 1
ATOM 1469 N N . TYR A 1 188 ? -17.224 10.434 23.677 1.00 85.44 188 TYR A N 1
ATOM 1470 C CA . TYR A 1 188 ? -18.595 10.232 23.224 1.00 85.44 188 TYR A CA 1
ATOM 1471 C C . TYR A 1 188 ? -18.658 9.068 22.251 1.00 85.44 188 TYR A C 1
ATOM 1473 O O . TYR A 1 188 ? -17.854 8.971 21.322 1.00 85.44 188 TYR A O 1
ATOM 1481 N N . GLY A 1 189 ? -19.642 8.204 22.454 1.00 85.25 189 GLY A N 1
ATOM 1482 C CA . GLY A 1 189 ? -19.876 7.037 21.628 1.00 85.25 189 GLY A CA 1
ATOM 1483 C C . GLY A 1 189 ? -21.349 6.792 21.384 1.00 85.25 189 GLY A C 1
ATOM 1484 O O . GLY A 1 189 ? -22.221 7.343 22.058 1.00 85.25 189 GLY A O 1
ATOM 1485 N N . LYS A 1 190 ? -21.611 5.922 20.414 1.00 86.75 190 LYS A N 1
ATOM 1486 C CA . LYS A 1 190 ? -22.949 5.449 20.089 1.00 86.75 190 LYS A CA 1
ATOM 1487 C C . LYS A 1 190 ? -22.968 3.931 20.058 1.00 86.75 190 LYS A C 1
ATOM 1489 O O . LYS A 1 190 ? -22.011 3.287 19.628 1.00 86.75 190 LYS A O 1
ATOM 1494 N N . VAL A 1 191 ? -24.073 3.355 20.501 1.00 87.62 191 VAL A N 1
ATOM 1495 C CA . VAL A 1 191 ? -24.347 1.925 20.385 1.00 87.62 191 VAL A CA 1
ATOM 1496 C C . VAL A 1 191 ? -25.582 1.691 19.524 1.00 87.62 191 VAL A C 1
ATOM 1498 O O . VAL A 1 191 ? -26.394 2.583 19.289 1.00 87.62 191 VAL A O 1
ATOM 1501 N N . LYS A 1 192 ? -25.727 0.461 19.053 1.00 90.38 192 LYS A N 1
ATOM 1502 C CA . LYS A 1 192 ? -26.985 -0.096 18.576 1.00 90.38 192 LYS A CA 1
ATOM 1503 C C . LYS A 1 192 ? -27.415 -1.147 19.589 1.00 90.38 192 LYS A C 1
ATOM 1505 O O . LYS A 1 192 ? -26.589 -1.951 20.006 1.00 90.38 192 LYS A O 1
ATOM 1510 N N . VAL A 1 193 ? -28.682 -1.145 19.977 1.00 89.50 193 VAL A N 1
ATOM 1511 C CA . VAL A 1 193 ? -29.244 -2.194 20.833 1.00 89.50 193 VAL A CA 1
ATOM 1512 C C . VAL A 1 193 ? -29.928 -3.258 19.980 1.00 89.50 193 VAL A C 1
ATOM 1514 O O . VAL A 1 193 ? -30.415 -2.968 18.885 1.00 89.50 193 VAL A O 1
ATOM 1517 N N . GLY A 1 194 ? -29.895 -4.501 20.443 1.00 85.12 194 GLY A N 1
ATOM 1518 C CA . GLY A 1 194 ? -30.568 -5.626 19.812 1.00 85.12 194 GLY A CA 1
ATOM 1519 C C . GLY A 1 194 ? -32.003 -5.825 20.309 1.00 85.12 194 GLY A C 1
ATOM 1520 O O . GLY A 1 194 ? -32.443 -5.125 21.225 1.00 85.12 194 GLY A O 1
ATOM 1521 N N . PRO A 1 195 ? -32.736 -6.785 19.716 1.00 80.88 195 PRO A N 1
ATOM 1522 C CA . PRO A 1 195 ? -34.164 -6.982 19.964 1.00 80.88 195 PRO A CA 1
ATOM 1523 C C . PRO A 1 195 ? -34.521 -7.229 21.433 1.00 80.88 195 PRO A C 1
ATOM 1525 O O . PRO A 1 195 ? -35.502 -6.670 21.905 1.00 80.88 195 PRO A O 1
ATOM 1528 N N . ASP A 1 196 ? -33.706 -7.984 22.175 1.00 82.12 196 ASP A N 1
ATOM 1529 C CA . ASP A 1 196 ? -33.989 -8.323 23.582 1.00 82.12 196 ASP A CA 1
ATOM 1530 C C . ASP A 1 196 ? -33.980 -7.095 24.506 1.00 82.12 196 ASP A C 1
ATOM 1532 O O . ASP A 1 196 ? -34.601 -7.096 25.565 1.00 82.12 196 ASP A O 1
ATOM 1536 N N . ILE A 1 197 ? -33.262 -6.041 24.108 1.00 87.19 197 ILE A N 1
ATOM 1537 C CA . ILE A 1 197 ? -33.262 -4.748 24.797 1.00 87.19 197 ILE A CA 1
ATOM 1538 C C . ILE A 1 197 ? -34.379 -3.874 24.229 1.00 87.19 197 ILE A C 1
ATOM 1540 O O . ILE A 1 197 ? -35.160 -3.309 24.986 1.00 87.19 197 ILE A O 1
ATOM 1544 N N . GLN A 1 198 ? -34.477 -3.795 22.900 1.00 86.94 198 GLN A N 1
ATOM 1545 C CA . GLN A 1 198 ? -35.401 -2.901 22.202 1.00 86.94 198 GLN A CA 1
ATOM 1546 C C . GLN A 1 198 ? -36.879 -3.225 22.459 1.00 86.94 198 GLN A C 1
ATOM 1548 O O . GLN A 1 198 ? -37.709 -2.321 22.492 1.00 86.94 198 GLN A O 1
ATOM 1553 N N . LEU A 1 199 ? -37.208 -4.508 22.608 1.00 83.12 199 LEU A N 1
ATOM 1554 C CA . LEU A 1 199 ? -38.568 -4.994 22.841 1.00 83.12 199 LEU A CA 1
ATOM 1555 C C . LEU A 1 199 ? -38.910 -5.107 24.332 1.00 83.12 199 LEU A C 1
ATOM 1557 O O . LEU A 1 199 ? -40.057 -5.388 24.668 1.00 83.12 199 LEU A O 1
ATOM 1561 N N . ASN A 1 200 ? -37.940 -4.905 25.228 1.00 85.81 200 ASN A N 1
ATOM 1562 C CA . ASN A 1 200 ? -38.182 -4.906 26.663 1.00 85.81 200 ASN A CA 1
ATOM 1563 C C . ASN A 1 200 ? -38.660 -3.518 27.114 1.00 85.81 200 ASN A C 1
ATOM 1565 O O . ASN A 1 200 ? -37.941 -2.533 26.951 1.00 85.81 200 ASN A O 1
ATOM 1569 N N . GLU A 1 201 ? -39.845 -3.457 27.728 1.00 86.69 201 GLU A N 1
ATOM 1570 C CA . GLU A 1 201 ? -40.513 -2.209 28.130 1.00 86.69 201 GLU A CA 1
ATOM 1571 C C . GLU A 1 201 ? -39.721 -1.366 29.141 1.00 86.69 201 GLU A C 1
ATOM 1573 O O . GLU A 1 201 ? -39.926 -0.158 29.223 1.00 86.69 201 GLU A O 1
ATOM 1578 N N . LYS A 1 202 ? -38.811 -1.981 29.908 1.00 85.50 202 LYS A N 1
ATOM 1579 C CA . LYS A 1 202 ? -37.973 -1.284 30.893 1.00 85.50 202 LYS A CA 1
ATOM 1580 C C . LYS A 1 202 ? -36.626 -0.857 30.326 1.00 85.50 202 LYS A C 1
ATOM 1582 O O . LYS A 1 202 ? -36.106 0.177 30.733 1.00 85.50 202 LYS A O 1
ATOM 1587 N N . MET A 1 203 ? -36.040 -1.651 29.427 1.00 88.19 203 MET A N 1
ATOM 1588 C CA . MET A 1 203 ? -34.719 -1.348 28.878 1.00 88.19 203 MET A CA 1
ATOM 1589 C C . MET A 1 203 ? -34.802 -0.417 27.672 1.00 88.19 203 MET A C 1
ATOM 1591 O O . MET A 1 203 ? -34.219 0.653 27.749 1.00 88.19 203 MET A O 1
ATOM 1595 N N . ILE A 1 204 ? -35.537 -0.775 26.610 1.00 87.81 204 ILE A N 1
ATOM 1596 C CA . ILE A 1 204 ? -35.774 -0.017 25.358 1.00 87.81 204 ILE A CA 1
ATOM 1597 C C . ILE A 1 204 ? -34.501 0.389 24.572 1.00 87.81 204 ILE A C 1
ATOM 1599 O O . ILE A 1 204 ? -34.416 0.198 23.359 1.00 87.81 204 ILE A O 1
ATOM 1603 N N . ASP A 1 205 ? -33.500 0.961 25.229 1.00 90.19 205 ASP A N 1
ATOM 1604 C CA . ASP A 1 205 ? -32.276 1.535 24.696 1.00 90.19 205 ASP A CA 1
ATOM 1605 C C . ASP A 1 205 ? -31.069 1.297 25.636 1.00 90.19 205 ASP A C 1
ATOM 1607 O O . ASP A 1 205 ? -31.089 0.436 26.520 1.00 90.19 205 ASP A O 1
ATOM 1611 N N . LEU A 1 206 ? -29.965 2.025 25.408 1.00 90.25 206 LEU A N 1
ATOM 1612 C CA . LEU A 1 206 ? -28.772 1.913 26.250 1.00 90.25 206 LEU A CA 1
ATOM 1613 C C . LEU A 1 206 ? -29.015 2.484 27.650 1.00 90.25 206 LEU A C 1
ATOM 1615 O O . LEU A 1 206 ? -28.496 1.930 28.614 1.00 90.25 206 LEU A O 1
ATOM 1619 N N . TYR A 1 207 ? -29.772 3.579 27.766 1.00 90.19 207 TYR A N 1
ATOM 1620 C CA . TYR A 1 207 ? -30.074 4.191 29.054 1.00 90.19 207 TYR A CA 1
ATOM 1621 C C . TYR A 1 207 ? -30.805 3.193 29.950 1.00 90.19 207 TYR A C 1
ATOM 1623 O O . TYR A 1 207 ? -30.336 2.928 31.057 1.00 90.19 207 TYR A O 1
ATOM 1631 N N . GLY A 1 208 ? -31.881 2.570 29.465 1.00 89.06 208 GLY A N 1
ATOM 1632 C CA . GLY A 1 208 ? -32.605 1.586 30.264 1.00 89.06 208 GLY A CA 1
ATOM 1633 C C . GLY A 1 208 ? -31.816 0.290 30.467 1.00 89.06 208 GLY A C 1
ATOM 1634 O O . GLY A 1 208 ? -31.846 -0.256 31.566 1.00 89.06 208 GLY A O 1
ATOM 1635 N N . TRP A 1 209 ? -31.002 -0.165 29.507 1.00 90.31 209 TRP A N 1
ATOM 1636 C CA . TRP A 1 209 ? -30.072 -1.276 29.776 1.00 90.31 209 TRP A CA 1
ATOM 1637 C C . TRP A 1 209 ? -29.106 -0.952 30.930 1.00 90.31 209 TRP A C 1
ATOM 1639 O O . TRP A 1 209 ? -28.844 -1.805 31.774 1.00 90.31 209 TRP A O 1
ATOM 1649 N N . CYS A 1 210 ? -28.624 0.289 31.012 1.00 89.56 210 CYS A N 1
ATOM 1650 C CA . CYS A 1 210 ? -27.713 0.726 32.064 1.00 89.56 210 CYS A CA 1
ATOM 1651 C C . CYS A 1 210 ? -28.389 1.007 33.411 1.00 89.56 210 CYS A C 1
ATOM 1653 O O . CYS A 1 210 ? -27.748 0.784 34.431 1.00 89.56 210 CYS A O 1
ATOM 1655 N N . GLN A 1 211 ? -29.617 1.537 33.417 1.00 88.38 211 GLN A N 1
ATOM 1656 C CA . GLN A 1 211 ? -30.228 2.189 34.588 1.00 88.38 211 GLN A CA 1
ATOM 1657 C C . GLN A 1 211 ? -31.549 1.558 35.047 1.00 88.38 211 GLN A C 1
ATOM 1659 O O . GLN A 1 211 ? -31.954 1.772 36.187 1.00 88.38 211 GLN A O 1
ATOM 1664 N N . ALA A 1 212 ? -32.243 0.790 34.202 1.00 87.81 212 ALA A N 1
ATOM 1665 C CA . ALA A 1 212 ? -33.547 0.252 34.569 1.00 87.81 212 ALA A CA 1
ATOM 1666 C C . ALA A 1 212 ? -33.399 -0.853 35.611 1.00 87.81 212 ALA A C 1
ATOM 1668 O O . ALA A 1 212 ? -32.748 -1.866 35.352 1.00 87.81 212 ALA A O 1
ATOM 1669 N N . GLU A 1 213 ? -34.028 -0.687 36.772 1.00 85.56 213 GLU A N 1
ATOM 1670 C CA . GLU A 1 213 ? -34.140 -1.751 37.765 1.00 85.56 213 GLU A CA 1
ATOM 1671 C C . GLU A 1 213 ? -35.006 -2.886 37.209 1.00 85.56 213 GLU A C 1
ATOM 1673 O O . GLU A 1 213 ? -36.166 -2.699 36.828 1.00 85.56 213 GLU A O 1
ATOM 1678 N N . LEU A 1 214 ? -34.424 -4.081 37.144 1.00 81.12 214 LEU A N 1
ATOM 1679 C CA . LEU A 1 214 ? -35.128 -5.289 36.743 1.00 81.12 214 LEU A CA 1
ATOM 1680 C C . LEU A 1 214 ? -35.460 -6.112 37.986 1.00 81.12 214 LEU A C 1
ATOM 1682 O O . LEU A 1 214 ? -34.913 -5.907 39.070 1.00 81.12 214 LEU A O 1
ATOM 1686 N N . ALA A 1 215 ? -36.327 -7.107 37.820 1.00 70.81 215 ALA A N 1
ATOM 1687 C CA . ALA A 1 215 ? -36.616 -8.064 38.886 1.00 70.81 215 ALA A CA 1
ATOM 1688 C C . ALA A 1 215 ? -35.406 -8.957 39.244 1.00 70.81 215 ALA A C 1
ATOM 1690 O O . ALA A 1 215 ? -35.525 -9.815 40.116 1.00 70.81 215 ALA A O 1
ATOM 1691 N N . ASP A 1 216 ? -34.249 -8.764 38.596 1.00 67.19 216 ASP A N 1
ATOM 1692 C CA . ASP A 1 216 ? -33.002 -9.498 38.819 1.00 67.19 216 ASP A CA 1
ATOM 1693 C C . ASP A 1 216 ? -32.342 -9.231 40.180 1.00 67.19 216 ASP A C 1
ATOM 1695 O O . ASP A 1 216 ? -31.487 -10.011 40.590 1.00 67.19 216 ASP A O 1
ATOM 1699 N N . GLY A 1 217 ? -32.773 -8.204 40.918 1.00 67.50 217 GLY A N 1
ATOM 1700 C CA . GLY A 1 217 ? -32.278 -7.920 42.266 1.00 67.50 217 GLY A CA 1
ATOM 1701 C C . GLY A 1 217 ? -31.020 -7.050 42.303 1.00 67.50 217 GLY A C 1
ATOM 1702 O O . GLY A 1 217 ? -30.317 -7.056 43.312 1.00 67.50 217 GLY A O 1
ATOM 1703 N N . VAL A 1 218 ? -30.732 -6.304 41.229 1.00 75.25 218 VAL A N 1
ATOM 1704 C CA . VAL A 1 218 ? -29.710 -5.244 41.223 1.00 75.25 218 VAL A CA 1
ATOM 1705 C C . VAL A 1 218 ? -30.380 -3.887 41.487 1.00 75.25 218 VAL A C 1
ATOM 1707 O O . VAL A 1 218 ? -30.991 -3.345 40.564 1.00 75.25 218 VAL A O 1
ATOM 1710 N N . PRO A 1 219 ? -30.284 -3.321 42.708 1.00 78.00 219 PRO A N 1
ATOM 1711 C CA . PRO A 1 219 ? -30.778 -1.972 42.975 1.00 78.00 219 PRO A CA 1
ATOM 1712 C C . PRO A 1 219 ? -29.859 -0.937 42.314 1.00 78.00 219 PRO A C 1
ATOM 1714 O O . PRO A 1 219 ? -28.635 -1.078 42.374 1.00 78.00 219 PRO A O 1
ATOM 1717 N N . SER A 1 220 ? -30.434 0.101 41.706 1.00 81.75 220 SER A N 1
ATOM 1718 C CA . SER A 1 220 ? -29.711 1.199 41.042 1.00 81.75 220 SER A CA 1
ATOM 1719 C C . SER A 1 220 ? -28.574 0.736 40.107 1.00 81.75 220 SER A C 1
ATOM 1721 O O . SER A 1 220 ? -27.404 1.064 40.347 1.00 81.75 220 SER A O 1
ATOM 1723 N N . PRO A 1 221 ? -28.869 -0.054 39.057 1.00 87.06 221 PRO A N 1
ATOM 1724 C CA . PRO A 1 221 ? -27.852 -0.524 38.120 1.00 87.06 221 PRO A CA 1
ATOM 1725 C C . PRO A 1 221 ? -27.151 0.659 37.435 1.00 87.06 221 PRO A C 1
ATOM 1727 O O . PRO A 1 221 ? -27.728 1.726 37.229 1.00 87.06 221 PRO A O 1
ATOM 1730 N N . SER A 1 222 ? -25.880 0.468 37.085 1.00 88.81 222 SER A N 1
ATOM 1731 C CA . SER A 1 222 ? -25.111 1.443 36.315 1.00 88.81 222 SER A CA 1
ATOM 1732 C C . SER A 1 222 ? -24.147 0.754 35.354 1.00 88.81 222 SER A C 1
ATOM 1734 O O . SER A 1 222 ? -23.701 -0.374 35.583 1.00 88.81 222 SER A O 1
ATOM 1736 N N . CYS A 1 223 ? -23.843 1.448 34.258 1.00 90.94 223 CYS A N 1
ATOM 1737 C CA . CYS A 1 223 ? -22.870 1.007 33.270 1.00 90.94 223 CYS A CA 1
ATOM 1738 C C . CYS A 1 223 ? -21.488 1.569 33.575 1.00 90.94 223 CYS A C 1
ATOM 1740 O O . CYS A 1 223 ? -21.334 2.773 33.789 1.00 90.94 223 CYS A O 1
ATOM 1742 N N . ASN A 1 224 ? -20.475 0.719 33.444 1.00 92.69 224 ASN A N 1
ATOM 1743 C CA . ASN A 1 224 ? -19.083 1.134 33.436 1.00 92.69 224 ASN A CA 1
ATOM 1744 C C . ASN A 1 224 ? -18.407 0.721 32.129 1.00 92.69 224 ASN A C 1
ATOM 1746 O O . ASN A 1 224 ? -18.662 -0.347 31.571 1.00 92.69 224 ASN A O 1
ATOM 1750 N N . ALA A 1 225 ? -17.532 1.587 31.635 1.00 91.75 225 ALA A N 1
ATOM 1751 C CA . ALA A 1 225 ? -16.625 1.303 30.546 1.00 91.75 225 ALA A CA 1
ATOM 1752 C C . ALA A 1 225 ? -15.373 0.659 31.130 1.00 91.75 225 ALA A C 1
ATOM 1754 O O . ALA A 1 225 ? -14.681 1.242 31.968 1.00 91.75 225 ALA A O 1
ATOM 1755 N N . HIS A 1 226 ? -15.084 -0.548 30.668 1.00 92.44 226 HIS A N 1
ATOM 1756 C CA . HIS A 1 226 ? -13.914 -1.301 31.063 1.00 92.44 226 HIS A CA 1
ATOM 1757 C C . HIS A 1 226 ? -12.889 -1.310 29.946 1.00 92.44 226 HIS A C 1
ATOM 1759 O O . HIS A 1 226 ? -13.194 -1.725 28.829 1.00 92.44 226 HIS A O 1
ATOM 1765 N N . PHE A 1 227 ? -11.677 -0.874 30.278 1.00 90.06 227 PHE A N 1
ATOM 1766 C CA . PHE A 1 227 ? -10.528 -0.839 29.386 1.00 90.06 227 PHE A CA 1
ATOM 1767 C C . PHE A 1 227 ? -9.522 -1.890 29.843 1.00 90.06 227 PHE A C 1
ATOM 1769 O O . PHE A 1 227 ? -8.989 -1.809 30.950 1.00 90.06 227 PHE A O 1
ATOM 1776 N N . TYR A 1 228 ? -9.281 -2.878 28.988 1.00 86.94 228 TYR A N 1
ATOM 1777 C CA . TYR A 1 228 ? -8.340 -3.967 29.223 1.00 86.94 228 TYR A CA 1
ATOM 1778 C C . TYR A 1 228 ? -7.032 -3.674 28.500 1.00 86.94 228 TYR A C 1
ATOM 1780 O O . TYR A 1 228 ? -6.997 -3.700 27.271 1.00 86.94 228 TYR A O 1
ATOM 1788 N N . GLY A 1 229 ? -5.983 -3.361 29.257 1.00 79.56 229 GLY A N 1
ATOM 1789 C CA . GLY A 1 229 ? -4.645 -3.104 28.731 1.00 79.56 229 GLY A CA 1
ATOM 1790 C C . GLY A 1 229 ? -3.899 -4.386 28.327 1.00 79.56 229 GLY A C 1
ATOM 1791 O O . GLY A 1 229 ? -4.354 -5.496 28.614 1.00 79.56 229 GLY A O 1
ATOM 1792 N N . PRO A 1 230 ? -2.709 -4.256 27.713 1.00 68.19 230 PRO A N 1
ATOM 1793 C CA . PRO A 1 230 ? -1.953 -5.386 27.159 1.00 68.19 230 PRO A CA 1
ATOM 1794 C C . PRO A 1 230 ? -1.475 -6.395 28.216 1.00 68.19 230 PRO A C 1
ATOM 1796 O O . PRO A 1 230 ? -1.282 -7.564 27.902 1.00 68.19 230 PRO A O 1
ATOM 1799 N N . ASN A 1 231 ? -1.330 -5.965 29.473 1.00 74.44 231 ASN A N 1
ATOM 1800 C CA . ASN A 1 231 ? -0.869 -6.803 30.585 1.00 74.44 231 ASN A CA 1
ATOM 1801 C C . ASN A 1 231 ? -2.022 -7.312 31.471 1.00 74.44 231 ASN A C 1
ATOM 1803 O O . ASN A 1 231 ? -1.793 -7.727 32.603 1.00 74.44 231 ASN A O 1
ATOM 1807 N N . GLY A 1 232 ? -3.271 -7.214 31.001 1.00 73.75 232 GLY A N 1
ATOM 1808 C CA . GLY A 1 232 ? -4.456 -7.558 31.795 1.00 73.75 232 GLY A CA 1
ATOM 1809 C C . GLY A 1 232 ? -4.859 -6.499 32.828 1.00 73.75 232 GLY A C 1
ATOM 1810 O O . GLY A 1 232 ? -5.792 -6.726 33.596 1.00 73.75 232 GLY A O 1
ATOM 1811 N N . GLU A 1 233 ? -4.196 -5.336 32.839 1.00 81.75 233 GLU A N 1
ATOM 1812 C CA . GLU A 1 233 ? -4.619 -4.164 33.612 1.00 81.75 233 GLU A CA 1
ATOM 1813 C C . GLU A 1 233 ? -6.062 -3.793 33.239 1.00 81.75 233 GLU A C 1
ATOM 1815 O O . GLU A 1 233 ? -6.390 -3.668 32.057 1.00 81.75 233 GLU A O 1
ATOM 1820 N N . LYS A 1 234 ? -6.923 -3.618 34.247 1.00 87.19 234 LYS A N 1
ATOM 1821 C CA . LYS A 1 234 ? -8.333 -3.261 34.072 1.00 87.19 234 LYS A CA 1
ATOM 1822 C C . LYS A 1 234 ? -8.567 -1.865 34.638 1.00 87.19 234 LYS A C 1
ATOM 1824 O O . LYS A 1 234 ? -8.419 -1.658 35.840 1.00 87.19 234 LYS A O 1
ATOM 1829 N N . SER A 1 235 ? -8.978 -0.932 33.787 1.00 90.06 235 SER A N 1
ATOM 1830 C CA . SER A 1 235 ? -9.486 0.376 34.213 1.00 90.06 235 SER A CA 1
ATOM 1831 C C . SER A 1 235 ? -11.003 0.394 34.078 1.00 90.06 235 SER A C 1
ATOM 1833 O O . SER A 1 235 ? -11.546 -0.034 33.061 1.00 90.06 235 SER A O 1
ATOM 1835 N N . GLU A 1 236 ? -11.689 0.856 35.118 1.00 91.31 236 GLU A N 1
ATOM 1836 C CA . GLU A 1 236 ? -13.147 0.967 35.180 1.00 91.31 236 GLU A CA 1
ATOM 1837 C C . GLU A 1 236 ? -13.513 2.444 35.265 1.00 91.31 236 GLU A C 1
ATOM 1839 O O . GLU A 1 236 ? -13.054 3.149 36.163 1.00 91.31 236 GLU A O 1
ATOM 1844 N N . ILE A 1 237 ? -14.308 2.915 34.306 1.00 91.31 237 ILE A N 1
ATOM 1845 C CA . ILE A 1 237 ? -14.734 4.310 34.239 1.00 91.31 237 ILE A CA 1
ATOM 1846 C C . ILE A 1 237 ? -16.259 4.358 34.142 1.00 91.31 237 ILE A C 1
ATOM 1848 O O . ILE A 1 237 ? -16.818 3.731 33.240 1.00 91.31 237 ILE A O 1
ATOM 1852 N N . PRO A 1 238 ? -16.943 5.115 35.017 1.00 90.25 238 PRO A N 1
ATOM 1853 C CA . PRO A 1 238 ? -18.384 5.301 34.927 1.00 90.25 238 PRO A CA 1
ATOM 1854 C C . PRO A 1 238 ? -18.824 5.834 33.567 1.00 90.25 238 PRO A C 1
ATOM 1856 O O . PRO A 1 238 ? -18.241 6.780 33.029 1.00 90.25 238 PRO A O 1
ATOM 1859 N N . VAL A 1 239 ? -19.874 5.227 33.019 1.00 88.38 239 VAL A N 1
ATOM 1860 C CA . VAL A 1 239 ? -20.515 5.686 31.787 1.00 88.38 239 VAL A CA 1
ATOM 1861 C C . VAL A 1 239 ? -21.667 6.594 32.173 1.00 88.38 239 VAL A C 1
ATOM 1863 O O . VAL A 1 239 ? -22.600 6.174 32.854 1.00 88.38 239 VAL A O 1
ATOM 1866 N N . ALA A 1 240 ? -21.628 7.832 31.697 1.00 80.44 240 ALA A N 1
ATOM 1867 C CA . ALA A 1 240 ? -22.778 8.715 31.749 1.00 80.44 240 ALA A CA 1
ATOM 1868 C C . ALA A 1 240 ? -23.542 8.584 30.421 1.00 80.44 240 ALA A C 1
ATOM 1870 O O . ALA A 1 240 ? -22.964 8.834 29.362 1.00 80.44 240 ALA A O 1
ATOM 1871 N N . PRO A 1 241 ? -24.823 8.191 30.419 1.00 70.88 241 PRO A N 1
ATOM 1872 C CA . PRO A 1 241 ? -25.663 8.347 29.237 1.00 70.88 241 PRO A CA 1
ATOM 1873 C C . PRO A 1 241 ? -25.669 9.823 28.811 1.00 70.88 241 PRO A C 1
ATOM 1875 O O . PRO A 1 241 ? -25.779 10.704 29.663 1.00 70.88 241 PRO A O 1
ATOM 1878 N N . ASP A 1 242 ? -25.517 10.116 27.514 1.00 67.88 242 ASP A N 1
ATOM 1879 C CA . ASP A 1 242 ? -25.467 11.520 27.052 1.00 67.88 242 ASP A CA 1
ATOM 1880 C C . ASP A 1 242 ? -26.850 12.195 27.168 1.00 67.88 242 ASP A C 1
ATOM 1882 O O . ASP A 1 242 ? -26.932 13.415 27.237 1.00 67.88 242 ASP A O 1
ATOM 1886 N N . ASN A 1 243 ? -27.927 11.400 27.249 1.00 67.88 243 ASN A N 1
ATOM 1887 C CA . ASN A 1 243 ? -29.313 11.828 27.450 1.00 67.88 243 ASN A CA 1
ATOM 1888 C C . ASN A 1 243 ? -30.086 10.817 28.323 1.00 67.88 243 ASN A C 1
ATOM 1890 O O . ASN A 1 243 ? -29.697 9.655 28.427 1.00 67.88 243 ASN A O 1
ATOM 1894 N N . ILE A 1 244 ? -31.223 11.249 28.888 1.00 63.44 244 ILE A N 1
ATOM 1895 C CA . ILE A 1 244 ? -32.161 10.422 29.690 1.00 63.44 244 ILE A CA 1
ATOM 1896 C C . ILE A 1 244 ? -32.857 9.335 28.832 1.00 63.44 244 ILE A C 1
ATOM 1898 O O . ILE A 1 244 ? -33.516 8.445 29.349 1.00 63.44 244 ILE A O 1
ATOM 1902 N N . SER A 1 245 ? -32.700 9.392 27.508 1.00 65.56 245 SER A N 1
ATOM 1903 C CA . SER A 1 245 ? -33.079 8.333 26.569 1.00 65.56 245 SER A CA 1
ATOM 1904 C C . SER A 1 245 ? -32.123 8.331 25.376 1.00 65.56 245 SER A C 1
ATOM 1906 O O . SER A 1 245 ? -31.616 9.378 24.958 1.00 65.56 245 SER A O 1
ATOM 1908 N N . GLY A 1 246 ? -31.863 7.152 24.822 1.00 77.94 246 GLY A N 1
ATOM 1909 C CA . GLY A 1 246 ? -31.108 6.966 23.590 1.00 77.94 246 GLY A CA 1
ATOM 1910 C C . GLY A 1 246 ? -29.920 6.014 23.696 1.00 77.94 246 GLY A C 1
ATOM 1911 O O . GLY A 1 246 ? -29.652 5.373 24.708 1.00 77.94 246 GLY A O 1
ATOM 1912 N N . SER A 1 247 ? -29.195 5.907 22.583 1.00 85.06 247 SER A N 1
ATOM 1913 C CA . SER A 1 247 ? -28.066 4.980 22.413 1.00 85.06 247 SER A CA 1
ATOM 1914 C C . SER A 1 247 ? -26.698 5.669 22.454 1.00 85.06 247 SER A C 1
ATOM 1916 O O . SER A 1 247 ? -25.697 5.079 22.052 1.00 85.06 247 SER A O 1
ATOM 1918 N N . ASN A 1 248 ? -26.648 6.925 22.895 1.00 87.88 248 ASN A N 1
ATOM 1919 C CA . ASN A 1 248 ? -25.413 7.694 23.004 1.00 87.88 248 ASN A CA 1
ATOM 1920 C C . ASN A 1 248 ? -24.905 7.663 24.443 1.00 87.88 248 ASN A C 1
ATOM 1922 O O . ASN A 1 248 ? -25.683 7.741 25.394 1.00 87.88 248 ASN A O 1
ATOM 1926 N N . PHE A 1 249 ? -23.592 7.609 24.602 1.00 89.38 249 PHE A N 1
ATOM 1927 C CA . PHE A 1 249 ? -22.955 7.597 25.907 1.00 89.38 249 PHE A CA 1
ATOM 1928 C C . PHE A 1 249 ? -21.719 8.482 25.921 1.00 89.38 249 PHE A C 1
ATOM 1930 O O . PHE A 1 249 ? -21.136 8.765 24.872 1.00 89.38 249 PHE A O 1
ATOM 1937 N N . LYS A 1 250 ? -21.305 8.880 27.122 1.00 89.56 250 LYS A N 1
ATOM 1938 C CA . LYS A 1 250 ? -20.059 9.594 27.352 1.00 89.56 250 LYS A CA 1
ATOM 1939 C C . LYS A 1 250 ? -19.267 9.018 28.527 1.00 89.56 250 LYS A C 1
ATOM 1941 O O . LYS A 1 250 ? -19.836 8.563 29.517 1.00 89.56 250 LYS A O 1
ATOM 1946 N N . VAL A 1 251 ? -17.944 9.023 28.401 1.00 89.00 251 VAL A N 1
ATOM 1947 C CA . VAL A 1 251 ? -16.994 8.464 29.374 1.00 89.00 251 VAL A CA 1
ATOM 1948 C C . VAL A 1 251 ? -15.894 9.483 29.629 1.00 89.00 251 VAL A C 1
ATOM 1950 O O . VAL A 1 251 ? -15.218 9.906 28.695 1.00 89.00 251 VAL A O 1
ATOM 1953 N N . MET A 1 252 ? -15.683 9.861 30.886 1.00 88.12 252 MET A N 1
ATOM 1954 C CA . MET A 1 252 ? -14.600 10.773 31.256 1.00 88.12 252 MET A CA 1
ATOM 1955 C C . MET A 1 252 ? -13.278 10.015 31.343 1.00 88.12 252 MET A C 1
ATOM 1957 O O . MET A 1 252 ? -13.044 9.270 32.291 1.00 88.12 252 MET A O 1
ATOM 1961 N N . LEU A 1 253 ? -12.402 10.198 30.360 1.00 84.69 253 LEU A N 1
ATOM 1962 C CA . LEU A 1 253 ? -11.082 9.585 30.375 1.00 84.69 253 LEU A CA 1
ATOM 1963 C C . LEU A 1 253 ? -10.219 10.228 31.460 1.00 84.69 253 LEU A C 1
ATOM 1965 O O . LEU A 1 253 ? -10.006 11.440 31.477 1.00 84.69 253 LEU A O 1
ATOM 1969 N N . THR A 1 254 ? -9.684 9.390 32.341 1.00 80.69 254 THR A N 1
ATOM 1970 C CA . THR A 1 254 ? -8.734 9.782 33.387 1.00 80.69 254 THR A CA 1
ATOM 1971 C C . THR A 1 254 ? -7.319 9.338 33.015 1.00 80.69 254 THR A C 1
ATOM 1973 O O . THR A 1 254 ? -7.107 8.681 31.992 1.00 80.69 254 THR A O 1
ATOM 1976 N N . ASP A 1 255 ? -6.329 9.659 33.845 1.00 77.25 255 ASP A N 1
ATOM 1977 C CA . ASP A 1 255 ? -4.934 9.240 33.635 1.00 77.25 255 ASP A CA 1
ATOM 1978 C C . ASP A 1 255 ? -4.724 7.721 33.734 1.00 77.25 255 ASP A C 1
ATOM 1980 O O . ASP A 1 255 ? -3.691 7.208 33.305 1.00 77.25 255 ASP A O 1
ATOM 1984 N N . SER A 1 256 ? -5.732 6.981 34.218 1.00 80.50 256 SER A N 1
ATOM 1985 C CA . SER A 1 256 ? -5.757 5.514 34.149 1.00 80.50 256 SER A CA 1
ATOM 1986 C C . SER A 1 256 ? -5.682 4.991 32.709 1.00 80.50 256 SER A C 1
ATOM 1988 O O . SER A 1 256 ? -5.159 3.906 32.468 1.00 80.50 256 SER A O 1
ATOM 1990 N N . ILE A 1 257 ? -6.133 5.793 31.739 1.00 82.38 257 ILE A N 1
ATOM 1991 C CA . ILE A 1 257 ? -6.067 5.482 30.315 1.00 82.38 257 ILE A CA 1
ATOM 1992 C C . ILE A 1 257 ? -4.884 6.224 29.703 1.00 82.38 257 ILE A C 1
ATOM 1994 O O . ILE A 1 257 ? -4.990 7.377 29.268 1.00 82.38 257 ILE A O 1
ATOM 1998 N N . ARG A 1 258 ? -3.740 5.537 29.687 1.00 77.69 258 ARG A N 1
ATOM 1999 C CA . ARG A 1 258 ? -2.462 6.059 29.186 1.00 77.69 258 ARG A CA 1
ATOM 2000 C C . ARG A 1 258 ? -2.484 6.305 27.676 1.00 77.69 258 ARG A C 1
ATOM 2002 O O . ARG A 1 258 ? -3.075 5.532 26.920 1.00 77.69 258 ARG A O 1
ATOM 2009 N N . TYR A 1 259 ? -1.786 7.355 27.250 1.00 67.94 259 TYR A N 1
ATOM 2010 C CA . TYR A 1 259 ? -1.553 7.656 25.838 1.00 67.94 259 TYR A CA 1
ATOM 2011 C C . TYR A 1 259 ? -0.693 6.576 25.163 1.00 67.94 259 TYR A C 1
ATOM 2013 O O . TYR A 1 259 ? 0.187 5.998 25.797 1.00 67.94 259 TYR A O 1
ATOM 2021 N N . GLY A 1 260 ? -0.962 6.292 23.886 1.00 58.62 260 GLY A N 1
ATOM 2022 C CA . GLY A 1 260 ? -0.194 5.352 23.059 1.00 58.62 260 GLY A CA 1
ATOM 2023 C C . GLY A 1 260 ? -0.361 3.870 23.419 1.00 58.62 260 GLY A C 1
ATOM 2024 O O . GLY A 1 260 ? 0.298 3.020 22.827 1.00 58.62 260 GLY A O 1
ATOM 2025 N N . VAL A 1 261 ? -1.235 3.536 24.375 1.00 67.88 261 VAL A N 1
ATOM 2026 C CA . VAL A 1 261 ? -1.505 2.153 24.794 1.00 67.88 261 VAL A CA 1
ATOM 2027 C C . VAL A 1 261 ? -2.801 1.657 24.153 1.00 67.88 261 VAL A C 1
ATOM 2029 O O . VAL A 1 261 ? -3.810 2.364 24.162 1.00 67.88 261 VAL A O 1
ATOM 2032 N N . GLN A 1 262 ? -2.773 0.437 23.609 1.00 70.25 262 GLN A N 1
ATOM 2033 C CA . GLN A 1 262 ? -3.958 -0.247 23.091 1.00 70.25 262 GLN A CA 1
ATOM 2034 C C . GLN A 1 262 ? -4.720 -0.938 24.218 1.00 70.25 262 GLN A C 1
ATOM 2036 O O . GLN A 1 262 ? -4.166 -1.748 24.959 1.00 70.25 262 GLN A O 1
ATOM 2041 N N . TYR A 1 263 ? -6.010 -0.640 24.293 1.00 78.25 263 TYR A N 1
ATOM 2042 C CA . TYR A 1 263 ? -6.971 -1.242 25.199 1.00 78.25 263 TYR A CA 1
ATOM 2043 C C . TYR A 1 263 ? -8.066 -1.952 24.407 1.00 78.25 263 TYR A C 1
ATOM 2045 O O . TYR A 1 263 ? -8.431 -1.524 23.312 1.00 78.25 263 TYR A O 1
ATOM 2053 N N . ILE A 1 264 ? -8.647 -2.995 24.988 1.00 79.56 264 ILE A N 1
ATOM 2054 C CA . ILE A 1 264 ? -9.957 -3.497 24.571 1.00 79.56 264 ILE A CA 1
ATOM 2055 C C . ILE A 1 264 ? -10.995 -2.829 25.468 1.00 79.56 264 ILE A C 1
ATOM 2057 O O . ILE A 1 264 ? -10.967 -3.011 26.682 1.00 79.56 264 ILE A O 1
ATOM 2061 N N . MET A 1 265 ? -11.889 -2.040 24.884 1.00 86.25 265 MET A N 1
ATOM 2062 C CA . MET A 1 265 ? -12.981 -1.381 25.592 1.00 86.25 265 MET A CA 1
ATOM 2063 C C . MET A 1 265 ? -14.270 -2.197 25.461 1.00 86.25 265 MET A C 1
ATOM 2065 O O . MET A 1 265 ? -14.564 -2.707 24.378 1.00 86.25 265 MET A O 1
ATOM 2069 N N . ARG A 1 266 ? -15.050 -2.289 26.542 1.00 90.62 266 ARG A N 1
ATOM 2070 C CA . ARG A 1 266 ? -16.445 -2.766 26.548 1.00 90.62 266 ARG A CA 1
ATOM 2071 C C . ARG A 1 266 ? -17.249 -2.090 27.657 1.00 90.62 266 ARG A C 1
ATOM 2073 O O . ARG A 1 266 ? -16.691 -1.716 28.682 1.00 90.62 266 ARG A O 1
ATOM 2080 N N . LEU A 1 267 ? -18.553 -1.949 27.458 1.00 92.19 267 LEU A N 1
ATOM 2081 C CA . LEU A 1 267 ? -19.508 -1.562 28.501 1.00 92.19 267 LEU A CA 1
ATOM 2082 C C . LEU A 1 267 ? -19.964 -2.800 29.284 1.00 92.19 267 LEU A C 1
ATOM 2084 O O . LEU A 1 267 ? -20.278 -3.822 28.662 1.00 92.19 267 LEU A O 1
ATOM 2088 N N . GLU A 1 268 ? -20.028 -2.693 30.609 1.00 93.06 268 GLU A N 1
ATOM 2089 C CA . GLU A 1 268 ? -20.539 -3.730 31.514 1.00 93.06 268 GLU A CA 1
ATOM 2090 C C . GLU A 1 268 ? -21.549 -3.146 32.510 1.00 93.06 268 GLU A C 1
ATOM 2092 O O . GLU A 1 268 ? -21.368 -2.028 32.998 1.00 93.06 268 GLU A O 1
ATOM 2097 N N . VAL A 1 269 ? -22.571 -3.934 32.850 1.00 89.69 269 VAL A N 1
ATOM 2098 C CA . VAL A 1 269 ? -23.474 -3.696 33.987 1.00 89.69 269 VAL A CA 1
ATOM 2099 C C . VAL A 1 269 ? -23.284 -4.827 34.987 1.00 89.69 269 VAL A C 1
ATOM 2101 O O . VAL A 1 269 ? -23.341 -6.005 34.620 1.00 89.69 269 VAL A O 1
ATOM 2104 N N . LYS A 1 270 ? -23.056 -4.484 36.259 1.00 83.50 270 LYS A N 1
ATOM 2105 C CA . LYS A 1 270 ? -22.923 -5.489 37.321 1.00 83.50 270 LYS A CA 1
ATOM 2106 C C . LYS A 1 270 ? -24.217 -6.293 37.444 1.00 83.50 270 LYS A C 1
ATOM 2108 O O . LYS A 1 270 ? -25.306 -5.729 37.491 1.00 83.50 270 LYS A O 1
ATOM 2113 N N . GLY A 1 271 ? -24.074 -7.615 37.484 1.00 72.00 271 GLY A N 1
ATOM 2114 C CA . GLY A 1 271 ? -25.174 -8.513 37.810 1.00 72.00 271 GLY A CA 1
ATOM 2115 C C . GLY A 1 271 ? -25.439 -8.563 39.320 1.00 72.00 271 GLY A C 1
ATOM 2116 O O . GLY A 1 271 ? -24.696 -7.960 40.103 1.00 72.00 271 GLY A O 1
ATOM 2117 N N . PRO A 1 272 ? -26.466 -9.318 39.744 1.00 69.81 272 PRO A N 1
ATOM 2118 C CA . PRO A 1 272 ? -26.706 -9.622 41.152 1.00 69.81 272 PRO A CA 1
ATOM 2119 C C . PRO A 1 272 ? -25.471 -10.260 41.791 1.00 69.81 272 PRO A C 1
ATOM 2121 O O . PRO A 1 272 ? -24.665 -10.888 41.101 1.00 69.81 272 PRO A O 1
ATOM 2124 N N . THR A 1 273 ? -25.322 -10.144 43.111 1.00 67.81 273 THR A N 1
ATOM 2125 C CA . THR A 1 273 ? -24.188 -10.725 43.847 1.00 67.81 273 THR A CA 1
ATOM 2126 C C . THR A 1 273 ? -23.957 -12.191 43.451 1.00 67.81 273 THR A C 1
ATOM 2128 O O . THR A 1 273 ? -24.852 -13.021 43.588 1.00 67.81 273 THR A O 1
ATOM 2131 N N . GLY A 1 274 ? -22.759 -12.506 42.942 1.00 62.47 274 GLY A N 1
ATOM 2132 C CA . GLY A 1 274 ? -22.381 -13.854 42.485 1.00 62.47 274 GLY A CA 1
ATOM 2133 C C . GLY A 1 274 ? -22.729 -14.189 41.026 1.00 62.47 274 GLY A C 1
ATOM 2134 O O . GLY A 1 274 ? -22.380 -15.270 40.560 1.00 62.47 274 GLY A O 1
ATOM 2135 N N . SER A 1 275 ? -23.367 -13.279 40.287 1.00 68.69 275 SER A N 1
ATOM 2136 C CA . SER A 1 275 ? -23.694 -13.452 38.865 1.00 68.69 275 SER A CA 1
ATOM 2137 C C . SER A 1 275 ? -22.665 -12.787 37.949 1.00 68.69 275 SER A C 1
ATOM 2139 O O . SER A 1 275 ? -22.010 -11.812 38.321 1.00 68.69 275 SER A O 1
ATOM 2141 N N . GLN A 1 276 ? -22.548 -13.295 36.720 1.00 77.25 276 GLN A N 1
ATOM 2142 C CA . GLN A 1 276 ? -21.734 -12.660 35.681 1.00 77.25 276 GLN A CA 1
ATOM 2143 C C . GLN A 1 276 ? -22.340 -11.307 35.262 1.00 77.25 276 GLN A C 1
ATOM 2145 O O . GLN A 1 276 ? -23.568 -11.186 35.211 1.00 77.25 276 GLN A O 1
ATOM 2150 N N . PRO A 1 277 ? -21.510 -10.290 34.960 1.00 85.81 277 PRO A N 1
ATOM 2151 C CA . PRO A 1 277 ? -21.999 -9.010 34.464 1.00 85.81 277 PRO A CA 1
ATOM 2152 C C . PRO A 1 277 ? -22.596 -9.156 33.061 1.00 85.81 277 PRO A C 1
ATOM 2154 O O . PRO A 1 277 ? -22.149 -9.982 32.260 1.00 85.81 277 PRO A O 1
ATOM 2157 N N . ALA A 1 278 ? -23.575 -8.309 32.744 1.00 88.00 278 ALA A N 1
ATOM 2158 C CA . ALA A 1 278 ? -24.060 -8.171 31.378 1.00 88.00 278 ALA A CA 1
ATOM 2159 C C . ALA A 1 278 ? -23.063 -7.319 30.586 1.00 88.00 278 ALA A C 1
ATOM 2161 O O . ALA A 1 278 ? -22.714 -6.219 31.021 1.00 88.00 278 ALA A O 1
ATOM 2162 N N . VAL A 1 279 ? -22.583 -7.818 29.443 1.00 91.31 279 VAL A N 1
ATOM 2163 C CA . VAL A 1 279 ? -21.516 -7.152 28.675 1.00 91.31 279 VAL A CA 1
ATOM 2164 C C . VAL A 1 279 ? -21.943 -6.809 27.250 1.00 91.31 279 VAL A C 1
ATOM 2166 O O . VAL A 1 279 ? -22.664 -7.562 26.600 1.00 91.31 279 VAL A O 1
ATOM 2169 N N . SER A 1 280 ? -21.482 -5.663 26.756 1.00 90.50 280 SER A N 1
ATOM 2170 C CA . SER A 1 280 ? -21.592 -5.268 25.344 1.00 90.50 280 SER A CA 1
ATOM 2171 C C . SER A 1 280 ? -20.541 -5.968 24.469 1.00 90.50 280 SER A C 1
ATOM 2173 O O . SER A 1 280 ? -19.671 -6.688 24.969 1.00 90.50 280 SER A O 1
ATOM 2175 N N . THR A 1 281 ? -20.592 -5.747 23.151 1.00 84.81 281 THR A N 1
ATOM 2176 C CA . THR A 1 281 ? -19.475 -6.093 22.256 1.00 84.81 281 THR A CA 1
ATOM 2177 C C . THR A 1 281 ? -18.195 -5.351 22.659 1.00 84.81 281 THR A C 1
ATOM 2179 O O . THR A 1 281 ? -18.240 -4.417 23.454 1.00 84.81 281 THR A O 1
ATOM 2182 N N . SER A 1 282 ? -17.040 -5.733 22.109 1.00 79.50 282 SER A N 1
ATOM 2183 C CA . SER A 1 282 ? -15.753 -5.080 22.383 1.00 79.50 282 SER A CA 1
ATOM 2184 C C . SER A 1 282 ? -15.242 -4.250 21.200 1.00 79.50 282 SER A C 1
ATOM 2186 O O . SER A 1 282 ? -15.609 -4.491 20.050 1.00 79.50 282 SER A O 1
ATOM 2188 N N . LEU A 1 283 ? -14.390 -3.259 21.480 1.00 74.38 283 LEU A N 1
ATOM 2189 C CA . LEU A 1 283 ? -13.648 -2.497 20.470 1.00 74.38 283 LEU A CA 1
ATOM 2190 C C . LEU A 1 283 ? -12.207 -2.258 20.908 1.00 74.38 283 LEU A C 1
ATOM 2192 O O . LEU A 1 283 ? -11.908 -2.250 22.099 1.00 74.38 283 LEU A O 1
ATOM 2196 N N . ASN A 1 284 ? -11.320 -2.029 19.942 1.00 70.06 284 ASN A N 1
ATOM 2197 C CA . ASN A 1 284 ? -9.957 -1.582 20.222 1.00 70.06 284 ASN A CA 1
ATOM 2198 C C . ASN A 1 284 ? -9.928 -0.064 20.416 1.00 70.06 284 ASN A C 1
ATOM 2200 O O . ASN A 1 284 ? -10.489 0.678 19.611 1.00 70.06 284 ASN A O 1
ATOM 2204 N N . PHE A 1 285 ? -9.243 0.382 21.461 1.00 74.62 285 PHE A N 1
ATOM 2205 C CA . PHE A 1 285 ? -9.176 1.768 21.895 1.00 74.62 285 PHE A CA 1
ATOM 2206 C C . PHE A 1 285 ? -7.717 2.177 22.142 1.00 74.62 285 PHE A C 1
ATOM 2208 O O . PHE A 1 285 ? -7.018 1.519 22.904 1.00 74.62 285 PHE A O 1
ATOM 2215 N N . ILE A 1 286 ? -7.253 3.270 21.531 1.00 67.81 286 ILE A N 1
ATOM 2216 C CA . ILE A 1 286 ? -5.946 3.894 21.803 1.00 67.81 286 ILE A CA 1
ATOM 2217 C C . ILE A 1 286 ? -6.141 5.395 22.020 1.00 67.81 286 ILE A C 1
ATOM 2219 O O . ILE A 1 286 ? -6.635 6.092 21.139 1.00 67.81 286 ILE A O 1
ATOM 2223 N N . ARG A 1 287 ? -5.700 5.922 23.164 1.00 70.06 287 ARG A N 1
ATOM 2224 C CA . ARG A 1 287 ? -5.693 7.371 23.419 1.00 70.06 287 ARG A CA 1
ATOM 2225 C C . ARG A 1 287 ? -4.435 7.999 22.805 1.00 70.06 287 ARG A C 1
ATOM 2227 O O . ARG A 1 287 ? -3.337 7.538 23.101 1.00 70.06 287 ARG A O 1
ATOM 2234 N N . LYS A 1 288 ? -4.560 9.055 21.996 1.00 60.62 288 LYS A N 1
ATOM 2235 C CA . LYS A 1 288 ? -3.426 9.809 21.412 1.00 60.62 288 LYS A CA 1
ATOM 2236 C C . LYS A 1 288 ? -3.454 11.280 21.834 1.00 60.62 288 LYS A C 1
ATOM 2238 O O . LYS A 1 288 ? -4.532 11.789 22.142 1.00 60.62 288 LYS A O 1
ATOM 2243 N N . ARG A 1 289 ? -2.285 11.932 21.898 1.00 53.16 289 ARG A N 1
ATOM 2244 C CA . ARG A 1 289 ? -2.194 13.388 22.086 1.00 53.16 289 ARG A CA 1
ATOM 2245 C C . ARG A 1 289 ? -2.464 14.085 20.757 1.00 53.16 289 ARG A C 1
ATOM 2247 O O . ARG A 1 289 ? -2.157 13.544 19.701 1.00 53.16 289 ARG A O 1
ATOM 2254 N N . TYR A 1 290 ? -3.084 15.255 20.824 1.00 50.38 290 TYR A N 1
ATOM 2255 C CA . TYR A 1 290 ? -3.344 16.080 19.654 1.00 50.38 290 TYR A CA 1
ATOM 2256 C C . TYR A 1 290 ? -2.177 17.039 19.418 1.00 50.38 290 TYR A C 1
ATOM 2258 O O . TYR A 1 290 ? -1.693 17.675 20.354 1.00 50.38 290 TYR A O 1
ATOM 2266 N N . ASN A 1 291 ? -1.761 17.170 18.161 1.00 48.31 291 ASN A N 1
ATOM 2267 C CA . ASN A 1 291 ? -0.888 18.239 17.701 1.00 48.31 291 ASN A CA 1
ATOM 2268 C C . ASN A 1 291 ? -1.718 19.145 16.784 1.00 48.31 291 ASN A C 1
ATOM 2270 O O . ASN A 1 291 ? -2.321 18.667 15.826 1.00 48.31 291 ASN A O 1
ATOM 2274 N N . GLN A 1 292 ? -1.763 20.453 17.063 1.00 40.66 292 GLN A N 1
ATOM 2275 C CA . GLN A 1 292 ? -2.593 21.434 16.339 1.00 40.66 292 GLN A CA 1
ATOM 2276 C C . GLN A 1 292 ? -2.322 21.494 14.825 1.00 40.66 292 GLN A C 1
ATOM 2278 O O . GLN A 1 292 ? -3.132 22.027 14.067 1.00 40.66 292 GLN A O 1
ATOM 2283 N N . ASN A 1 293 ? -1.212 20.907 14.376 1.00 45.03 293 ASN A N 1
ATOM 2284 C CA . ASN A 1 293 ? -0.831 20.815 12.973 1.00 45.03 293 ASN A CA 1
ATOM 2285 C C . ASN A 1 293 ? -1.244 19.497 12.296 1.00 45.03 293 ASN A C 1
ATOM 2287 O O . ASN A 1 293 ? -1.075 19.374 11.078 1.00 45.03 293 ASN A O 1
ATOM 2291 N N . ASP A 1 294 ? -1.796 18.529 13.026 1.00 47.25 294 ASP A N 1
ATOM 2292 C CA . ASP A 1 294 ? -2.148 17.219 12.486 1.00 47.25 294 ASP A CA 1
ATOM 2293 C C . ASP A 1 294 ? -3.560 17.219 11.918 1.00 47.25 294 ASP A C 1
ATOM 2295 O O . ASP A 1 294 ? -4.567 17.028 12.600 1.00 47.25 294 ASP A O 1
ATOM 2299 N N . ILE A 1 295 ? -3.634 17.355 10.594 1.00 50.28 295 ILE A N 1
ATOM 2300 C CA . ILE A 1 295 ? -4.777 16.832 9.855 1.00 50.28 295 ILE A CA 1
ATOM 2301 C C . ILE A 1 295 ? -4.648 15.310 9.952 1.00 50.28 295 ILE A C 1
ATOM 2303 O O . ILE A 1 295 ? -3.967 14.693 9.132 1.00 50.28 295 ILE A O 1
ATOM 2307 N N . VAL A 1 296 ? -5.254 14.703 10.978 1.00 51.28 296 VAL A N 1
ATOM 2308 C CA . VAL A 1 296 ? -5.298 13.241 11.112 1.00 51.28 296 VAL A CA 1
ATOM 2309 C C . VAL A 1 296 ? -6.220 12.694 10.021 1.00 51.28 296 VAL A C 1
ATOM 2311 O O . VAL A 1 296 ? -7.425 12.497 10.188 1.00 51.28 296 VAL A O 1
ATOM 2314 N N . LEU A 1 297 ? -5.639 12.525 8.841 1.00 55.47 297 LEU A N 1
ATOM 2315 C CA . LEU A 1 297 ? -6.066 11.586 7.819 1.00 55.47 297 LEU A CA 1
ATOM 2316 C C . LEU A 1 297 ? -5.543 10.224 8.290 1.00 55.47 297 LEU A C 1
ATOM 2318 O O . LEU A 1 297 ? -4.459 10.186 8.860 1.00 55.47 297 LEU A O 1
ATOM 2322 N N . GLY A 1 298 ? -6.302 9.137 8.121 1.00 64.69 298 GLY A N 1
ATOM 2323 C CA . GLY A 1 298 ? -5.887 7.781 8.521 1.00 64.69 298 GLY A CA 1
ATOM 2324 C C . GLY A 1 298 ? -4.606 7.297 7.808 1.00 64.69 298 GLY A C 1
ATOM 2325 O O . GLY A 1 298 ? -3.656 8.057 7.653 1.00 64.69 298 GLY A O 1
ATOM 2326 N N . PRO A 1 299 ? -4.531 6.052 7.318 1.00 78.88 299 PRO A N 1
ATOM 2327 C CA . PRO A 1 299 ? -3.369 5.625 6.535 1.00 78.88 299 PRO A CA 1
ATOM 2328 C C . PRO A 1 299 ? -3.012 6.620 5.410 1.00 78.88 299 PRO A C 1
ATOM 2330 O O . PRO A 1 299 ? -3.899 7.272 4.843 1.00 78.88 299 PRO A O 1
ATOM 2333 N N . LEU A 1 300 ? -1.719 6.786 5.123 1.00 84.81 300 LEU A N 1
ATOM 2334 C CA . LEU A 1 300 ? -1.207 7.589 4.011 1.00 84.81 300 LEU A CA 1
ATOM 2335 C C . LEU A 1 300 ? -1.894 7.171 2.715 1.00 84.81 300 LEU A C 1
ATOM 2337 O O . LEU A 1 300 ? -2.040 5.981 2.432 1.00 84.81 300 LEU A O 1
ATOM 2341 N N . GLN A 1 301 ? -2.345 8.152 1.935 1.00 86.19 301 GLN A N 1
ATOM 2342 C CA . GLN A 1 301 ? -3.039 7.853 0.690 1.00 86.19 301 GLN A CA 1
ATOM 2343 C C . GLN A 1 301 ? -2.101 7.129 -0.276 1.00 86.19 301 GLN A C 1
ATOM 2345 O O . GLN A 1 301 ? -0.957 7.535 -0.461 1.00 86.19 301 GLN A O 1
ATOM 2350 N N . ILE A 1 302 ? -2.603 6.076 -0.914 1.00 86.69 302 ILE A N 1
ATOM 2351 C CA . ILE A 1 302 ? -1.850 5.270 -1.874 1.00 86.69 302 ILE A CA 1
ATOM 2352 C C . ILE A 1 302 ? -2.270 5.669 -3.291 1.00 86.69 302 ILE A C 1
ATOM 2354 O O . ILE A 1 302 ? -3.458 5.825 -3.576 1.00 86.69 302 ILE A O 1
ATOM 2358 N N . MET A 1 303 ? -1.291 5.837 -4.175 1.00 89.44 303 MET A N 1
ATOM 2359 C CA . MET A 1 303 ? -1.459 6.127 -5.592 1.00 89.44 303 MET A CA 1
ATOM 2360 C C . MET A 1 303 ? -0.953 4.944 -6.423 1.00 89.44 303 MET A C 1
ATOM 2362 O O . MET A 1 303 ? 0.248 4.657 -6.400 1.00 89.44 303 MET A O 1
ATOM 2366 N N . PRO A 1 304 ? -1.827 4.270 -7.186 1.00 92.69 304 PRO A N 1
ATOM 2367 C CA . PRO A 1 304 ? -1.387 3.250 -8.121 1.00 92.69 304 PRO A CA 1
ATOM 2368 C C . PRO A 1 304 ? -0.601 3.843 -9.286 1.00 92.69 304 PRO A C 1
ATOM 2370 O O . PRO A 1 304 ? -0.988 4.867 -9.859 1.00 92.69 304 PRO A O 1
ATOM 2373 N N . ILE A 1 305 ? 0.466 3.154 -9.673 1.00 93.94 305 ILE A N 1
ATOM 2374 C CA . ILE A 1 305 ? 1.332 3.504 -10.793 1.00 93.94 305 ILE A CA 1
ATOM 2375 C C . ILE A 1 305 ? 1.188 2.441 -11.873 1.00 93.94 305 ILE A C 1
ATOM 2377 O O . ILE A 1 305 ? 1.264 1.245 -11.601 1.00 93.94 305 ILE A O 1
ATOM 2381 N N . SER A 1 306 ? 0.959 2.878 -13.105 1.00 94.19 306 SER A N 1
ATOM 2382 C CA . SER A 1 306 ? 0.854 1.998 -14.270 1.00 94.19 306 SER A CA 1
ATOM 2383 C C . SER A 1 306 ? 2.139 2.046 -15.086 1.00 94.19 306 SER A C 1
ATOM 2385 O O . SER A 1 306 ? 2.782 3.092 -15.151 1.00 94.19 306 SER A O 1
ATOM 2387 N N . GLN A 1 307 ? 2.483 0.926 -15.716 1.00 95.25 307 GLN A N 1
ATOM 2388 C CA . GLN A 1 307 ? 3.581 0.817 -16.673 1.00 95.25 307 GLN A CA 1
ATOM 2389 C C . GLN A 1 307 ? 3.010 0.750 -18.088 1.00 95.25 307 GLN A C 1
ATOM 2391 O O . GLN A 1 307 ? 1.985 0.112 -18.312 1.00 95.25 307 GLN A O 1
ATOM 2396 N N . TYR A 1 308 ? 3.687 1.360 -19.049 1.00 95.88 308 TYR A N 1
ATOM 2397 C CA . TYR A 1 308 ? 3.444 1.151 -20.472 1.00 95.88 308 TYR A CA 1
ATOM 2398 C C . TYR A 1 308 ? 4.768 1.190 -21.232 1.00 95.88 308 TYR A C 1
ATOM 2400 O O . TYR A 1 308 ? 5.797 1.567 -20.665 1.00 95.88 308 TYR A O 1
ATOM 2408 N N . SER A 1 309 ? 4.754 0.808 -22.506 1.00 95.19 309 SER A N 1
ATOM 2409 C CA . SER A 1 309 ? 5.941 0.875 -23.352 1.00 95.19 309 SER A CA 1
ATOM 2410 C C . SER A 1 309 ? 5.759 1.790 -24.562 1.00 95.19 309 SER A C 1
ATOM 2412 O O . SER A 1 309 ? 4.648 2.075 -25.014 1.00 95.19 309 SER A O 1
ATOM 2414 N N . CYS A 1 310 ? 6.884 2.268 -25.090 1.00 94.62 310 CYS A N 1
ATOM 2415 C CA . CYS A 1 310 ? 6.968 2.867 -26.414 1.00 94.62 310 CYS A CA 1
ATOM 2416 C C . CYS A 1 310 ? 8.093 2.207 -27.205 1.00 94.62 310 CYS A C 1
ATOM 2418 O O . CYS A 1 310 ? 9.085 1.735 -26.646 1.00 94.62 310 CYS A O 1
ATOM 2420 N N . LEU A 1 311 ? 7.961 2.217 -28.524 1.00 92.56 311 LEU A N 1
ATOM 2421 C CA . LEU A 1 311 ? 9.029 1.858 -29.436 1.00 92.56 311 LEU A CA 1
ATOM 2422 C C . LEU A 1 311 ? 9.769 3.126 -29.856 1.00 92.56 311 LEU A C 1
ATOM 2424 O O . LEU A 1 311 ? 9.156 4.054 -30.384 1.00 92.56 311 LEU A O 1
ATOM 2428 N N . VAL A 1 312 ? 11.083 3.148 -29.655 1.00 89.50 312 VAL A N 1
ATOM 2429 C CA . VAL A 1 312 ? 11.992 4.087 -30.315 1.00 89.50 312 VAL A CA 1
ATOM 2430 C C . VAL A 1 312 ? 12.450 3.461 -31.622 1.00 89.50 312 VAL A C 1
ATOM 2432 O O . VAL A 1 312 ? 12.956 2.340 -31.643 1.00 89.50 312 VAL A O 1
ATOM 2435 N N . ARG A 1 313 ? 12.232 4.165 -32.723 1.00 86.44 313 ARG A N 1
ATOM 2436 C CA . ARG A 1 313 ? 12.456 3.689 -34.081 1.00 86.44 313 ARG A CA 1
ATOM 2437 C C . ARG A 1 313 ? 13.548 4.516 -34.732 1.00 86.44 313 ARG A C 1
ATOM 2439 O O . ARG A 1 313 ? 13.576 5.736 -34.607 1.00 86.44 313 ARG A O 1
ATOM 2446 N N . THR A 1 314 ? 14.415 3.843 -35.470 1.00 80.56 314 THR A N 1
ATOM 2447 C CA . THR A 1 314 ? 15.337 4.487 -36.401 1.00 80.56 314 THR A CA 1
ATOM 2448 C C . THR A 1 314 ? 14.922 4.125 -37.816 1.00 80.56 314 THR A C 1
ATOM 2450 O O . THR A 1 314 ? 14.351 3.059 -38.063 1.00 80.56 314 THR A O 1
ATOM 2453 N N . GLY A 1 315 ? 15.173 5.022 -38.757 1.00 76.69 315 GLY A N 1
ATOM 2454 C CA . GLY A 1 315 ? 14.803 4.823 -40.147 1.00 76.69 315 GLY A CA 1
ATOM 2455 C C . GLY A 1 315 ? 15.683 5.631 -41.078 1.00 76.69 315 GLY A C 1
ATOM 2456 O O . GLY A 1 315 ? 16.532 6.403 -40.633 1.00 76.69 315 GLY A O 1
ATOM 2457 N N . SER A 1 316 ? 15.481 5.420 -42.367 1.00 77.56 316 SER A N 1
ATOM 2458 C CA . SER A 1 316 ? 16.158 6.145 -43.433 1.00 77.56 316 SER A CA 1
ATOM 2459 C C . SER A 1 316 ? 15.145 6.525 -44.506 1.00 77.56 316 SER A C 1
ATOM 2461 O O . SER A 1 316 ? 14.012 6.041 -44.511 1.00 77.56 316 SER A O 1
ATOM 2463 N N . TYR A 1 317 ? 15.549 7.406 -45.410 1.00 78.38 317 TYR A N 1
ATOM 2464 C CA . TYR A 1 317 ? 14.774 7.729 -46.597 1.00 78.38 317 TYR A CA 1
ATOM 2465 C C . TYR A 1 317 ? 15.239 6.861 -47.756 1.00 78.38 317 TYR A C 1
ATOM 2467 O O . TYR A 1 317 ? 16.433 6.639 -47.954 1.00 78.38 317 TYR A O 1
ATOM 2475 N N . HIS A 1 318 ? 14.288 6.352 -48.527 1.00 81.00 318 HIS A N 1
ATOM 2476 C CA . HIS A 1 318 ? 14.601 5.658 -49.758 1.00 81.00 318 HIS A CA 1
ATOM 2477 C C . HIS A 1 318 ? 15.140 6.666 -50.781 1.00 81.00 318 HIS A C 1
ATOM 2479 O O . HIS A 1 318 ? 14.470 7.648 -51.106 1.00 81.00 318 HIS A O 1
ATOM 2485 N N . ASN A 1 319 ? 16.339 6.411 -51.309 1.00 79.31 319 ASN A N 1
ATOM 2486 C CA . ASN A 1 319 ? 17.096 7.378 -52.116 1.00 79.31 319 ASN A CA 1
ATOM 2487 C C . ASN A 1 319 ? 16.362 7.873 -53.376 1.00 79.31 319 ASN A C 1
ATOM 2489 O O . ASN A 1 319 ? 16.694 8.939 -53.884 1.00 79.31 319 ASN A O 1
ATOM 2493 N N . THR A 1 320 ? 15.394 7.113 -53.902 1.00 81.38 320 THR A N 1
ATOM 2494 C CA . THR A 1 320 ? 14.666 7.472 -55.133 1.00 81.38 320 THR A CA 1
ATOM 2495 C C . THR A 1 320 ? 13.223 7.915 -54.908 1.00 81.38 320 THR A C 1
ATOM 2497 O O . THR A 1 320 ? 12.740 8.756 -55.658 1.00 81.38 320 THR A O 1
ATOM 2500 N N . THR A 1 321 ? 12.525 7.372 -53.906 1.00 83.62 321 THR A N 1
ATOM 2501 C CA . THR A 1 321 ? 11.109 7.704 -53.643 1.00 83.62 321 THR A CA 1
ATOM 2502 C C . THR A 1 321 ? 10.961 8.781 -52.574 1.00 83.62 321 THR A C 1
ATOM 2504 O O . THR A 1 321 ? 9.883 9.345 -52.421 1.00 83.62 321 THR A O 1
ATOM 2507 N N . ASN A 1 322 ? 12.042 9.087 -51.844 1.00 79.38 322 ASN A N 1
ATOM 2508 C CA . ASN A 1 322 ? 12.038 9.949 -50.664 1.00 79.38 322 ASN A CA 1
ATOM 2509 C C . ASN A 1 322 ? 11.012 9.508 -49.599 1.00 79.38 322 ASN A C 1
ATOM 2511 O O . ASN A 1 322 ? 10.571 10.300 -48.767 1.00 79.38 322 ASN A O 1
ATOM 2515 N N . GLU A 1 323 ? 10.623 8.231 -49.620 1.00 81.38 323 GLU A N 1
ATOM 2516 C CA . GLU A 1 323 ? 9.749 7.634 -48.619 1.00 81.38 323 GLU A CA 1
ATOM 2517 C C . GLU A 1 323 ? 10.579 7.200 -47.416 1.00 81.38 323 GLU A C 1
ATOM 2519 O O . GLU A 1 323 ? 11.644 6.594 -47.554 1.00 81.38 323 GLU A O 1
ATOM 2524 N N . PHE A 1 324 ? 10.094 7.523 -46.221 1.00 73.81 324 PHE A N 1
ATOM 2525 C CA . PHE A 1 324 ? 10.738 7.113 -44.982 1.00 73.81 324 PHE A CA 1
ATOM 2526 C C . PHE A 1 324 ? 10.400 5.654 -44.671 1.00 73.81 324 PHE A C 1
ATOM 2528 O O . PHE A 1 324 ? 9.230 5.275 -44.683 1.00 73.81 324 PHE A O 1
ATOM 2535 N N . TYR A 1 325 ? 11.406 4.852 -44.335 1.00 77.75 325 TYR A N 1
ATOM 2536 C CA . TYR A 1 325 ? 11.226 3.469 -43.904 1.00 77.75 325 TYR A CA 1
ATOM 2537 C C . TYR A 1 325 ? 11.978 3.196 -42.602 1.00 77.75 325 TYR A C 1
ATOM 2539 O O . TYR A 1 325 ? 13.042 3.758 -42.334 1.00 77.75 325 TYR A O 1
ATOM 2547 N N . TYR A 1 326 ? 11.414 2.317 -41.775 1.00 80.75 326 TYR A N 1
ATOM 2548 C CA . TYR A 1 326 ? 11.990 1.947 -40.486 1.00 80.75 326 TYR A CA 1
ATOM 2549 C C . TYR A 1 326 ? 13.048 0.854 -40.656 1.00 80.75 326 TYR A C 1
ATOM 2551 O O . TYR A 1 326 ? 12.815 -0.152 -41.322 1.00 80.75 326 TYR A O 1
ATOM 2559 N N . LEU A 1 327 ? 14.206 1.054 -40.030 1.00 76.06 327 LEU A N 1
ATOM 2560 C CA . LEU A 1 327 ? 15.335 0.125 -40.040 1.00 76.06 327 LEU A CA 1
ATOM 2561 C C . LEU A 1 327 ? 15.344 -0.752 -38.793 1.00 76.06 327 LEU A C 1
ATOM 2563 O O . LEU A 1 327 ? 15.534 -1.959 -38.881 1.00 76.06 327 LEU A O 1
ATOM 2567 N N . ASN A 1 328 ? 15.164 -0.134 -37.625 1.00 80.88 328 ASN A N 1
ATOM 2568 C CA . ASN A 1 328 ? 15.234 -0.812 -36.339 1.00 80.88 328 ASN A CA 1
ATOM 2569 C C . ASN A 1 328 ? 14.258 -0.184 -35.346 1.00 80.88 328 ASN A C 1
ATOM 2571 O O . ASN A 1 328 ? 13.885 0.984 -35.467 1.00 80.88 328 ASN A O 1
ATOM 2575 N N . ALA A 1 329 ? 13.884 -0.959 -34.332 1.00 87.00 329 ALA A N 1
ATOM 2576 C CA . ALA A 1 329 ? 13.103 -0.479 -33.206 1.00 87.00 329 ALA A CA 1
ATOM 2577 C C . ALA A 1 329 ? 13.618 -1.082 -31.896 1.00 87.00 329 ALA A C 1
ATOM 2579 O O . ALA A 1 329 ? 14.030 -2.243 -31.850 1.00 87.00 329 ALA A O 1
ATOM 2580 N N . ALA A 1 330 ? 13.566 -0.303 -30.822 1.00 88.62 330 ALA A N 1
ATOM 2581 C CA . ALA A 1 330 ? 13.801 -0.770 -29.465 1.00 88.62 330 ALA A CA 1
ATOM 2582 C C . ALA A 1 330 ? 12.619 -0.390 -28.575 1.00 88.62 330 ALA A C 1
ATOM 2584 O O . ALA A 1 330 ? 11.980 0.634 -28.786 1.00 88.62 330 ALA A O 1
ATOM 2585 N N . ARG A 1 331 ? 12.328 -1.229 -27.586 1.00 90.88 331 ARG A N 1
ATOM 2586 C CA . ARG A 1 331 ? 11.265 -0.998 -26.607 1.00 90.88 331 ARG A CA 1
ATOM 2587 C C . ARG A 1 331 ? 11.838 -0.279 -25.389 1.00 90.88 331 ARG A C 1
ATOM 2589 O O . ARG A 1 331 ? 12.901 -0.680 -24.919 1.00 90.88 331 ARG A O 1
ATOM 2596 N N . LEU A 1 332 ? 11.122 0.732 -24.906 1.00 92.75 332 LEU A N 1
ATOM 2597 C CA . LEU A 1 332 ? 11.408 1.480 -23.682 1.00 92.75 332 LEU A CA 1
ATOM 2598 C C . LEU A 1 332 ? 10.168 1.511 -22.785 1.00 92.75 332 LEU A C 1
ATOM 2600 O O . LEU A 1 332 ? 9.056 1.646 -23.302 1.00 92.75 332 LEU A O 1
ATOM 2604 N N . HIS A 1 333 ? 10.352 1.396 -21.470 1.00 94.62 333 HIS A N 1
ATOM 2605 C CA . HIS A 1 333 ? 9.264 1.404 -20.489 1.00 94.62 333 HIS A CA 1
ATOM 2606 C C . HIS A 1 333 ? 9.128 2.754 -19.774 1.00 94.62 333 HIS A C 1
ATOM 2608 O O . HIS A 1 333 ? 10.113 3.401 -19.425 1.00 94.62 333 HIS A O 1
ATOM 2614 N N . TYR A 1 334 ? 7.883 3.151 -19.522 1.00 94.88 334 TYR A N 1
ATOM 2615 C CA . TYR A 1 334 ? 7.508 4.407 -18.878 1.00 94.88 334 TYR A CA 1
ATOM 2616 C C . TYR A 1 334 ? 6.415 4.172 -17.839 1.00 94.88 334 TYR A C 1
ATOM 2618 O O . TYR A 1 334 ? 5.656 3.202 -17.919 1.00 94.88 334 TYR A O 1
ATOM 2626 N N . TYR A 1 335 ? 6.307 5.089 -16.877 1.00 95.19 335 TYR A N 1
ATOM 2627 C CA . TYR A 1 335 ? 5.401 4.940 -15.739 1.00 95.19 335 TYR A CA 1
ATOM 2628 C C . TYR A 1 335 ? 4.587 6.201 -15.511 1.00 95.19 335 TYR A C 1
ATOM 2630 O O . TYR A 1 335 ? 5.073 7.309 -15.718 1.00 95.19 335 TYR A O 1
ATOM 2638 N N . TYR A 1 336 ? 3.345 6.050 -15.065 1.00 94.12 336 TYR A N 1
ATOM 2639 C CA . TYR A 1 336 ? 2.501 7.192 -14.729 1.00 94.12 336 TYR A CA 1
ATOM 2640 C C . TYR A 1 336 ? 1.553 6.878 -13.572 1.00 94.12 336 TYR A C 1
ATOM 2642 O O . TYR A 1 336 ? 1.079 5.751 -13.412 1.00 94.12 336 TYR A O 1
ATOM 2650 N N . ALA A 1 337 ? 1.273 7.895 -12.759 1.00 90.88 337 ALA A N 1
ATOM 2651 C CA . ALA A 1 337 ? 0.315 7.802 -11.666 1.00 90.88 337 ALA A CA 1
ATOM 2652 C C . ALA A 1 337 ? -1.123 7.761 -12.201 1.00 90.88 337 ALA A C 1
ATOM 2654 O O . ALA A 1 337 ? -1.453 8.453 -13.163 1.00 90.88 337 ALA A O 1
ATOM 2655 N N . ALA A 1 338 ? -2.010 6.993 -11.567 1.00 86.88 338 ALA A N 1
ATOM 2656 C CA . ALA A 1 338 ? -3.387 6.808 -12.039 1.00 86.88 338 ALA A CA 1
ATOM 2657 C C . ALA A 1 338 ? -4.179 8.123 -12.199 1.00 86.88 338 ALA A C 1
ATOM 2659 O O . ALA A 1 338 ? -5.053 8.222 -13.060 1.00 86.88 338 ALA A O 1
ATOM 2660 N N . ASN A 1 339 ? -3.854 9.151 -11.409 1.00 81.50 339 ASN A N 1
ATOM 2661 C CA . ASN A 1 339 ? -4.458 10.483 -11.492 1.00 81.50 339 ASN A CA 1
ATOM 2662 C C . ASN A 1 339 ? -3.834 11.399 -12.564 1.00 81.50 339 ASN A C 1
ATOM 2664 O O . ASN A 1 339 ? -4.347 12.493 -12.797 1.00 81.50 339 ASN A O 1
ATOM 2668 N N . ARG A 1 340 ? -2.739 10.987 -13.211 1.00 85.25 340 ARG A N 1
ATOM 2669 C CA . ARG A 1 340 ? -2.011 11.783 -14.202 1.00 85.25 340 ARG A CA 1
ATOM 2670 C C . ARG A 1 340 ? -1.529 10.896 -15.347 1.00 85.25 340 ARG A C 1
ATOM 2672 O O . ARG A 1 340 ? -0.413 10.387 -15.330 1.00 85.25 340 ARG A O 1
ATOM 2679 N N . LYS A 1 341 ? -2.372 10.744 -16.370 1.00 85.44 341 LYS A N 1
ATOM 2680 C CA . LYS A 1 341 ? -1.994 10.071 -17.622 1.00 85.44 341 LYS A CA 1
ATOM 2681 C C . LYS A 1 341 ? -0.847 10.817 -18.329 1.00 85.44 341 LYS A C 1
ATOM 2683 O O . LYS A 1 341 ? -0.766 12.043 -18.204 1.00 85.44 341 LYS A O 1
ATOM 2688 N N . PRO A 1 342 ? 0.012 10.111 -19.087 1.00 87.75 342 PRO A N 1
ATOM 2689 C CA . PRO A 1 342 ? 1.048 10.755 -19.886 1.00 87.75 342 PRO A CA 1
ATOM 2690 C C . PRO A 1 342 ? 0.411 11.654 -20.952 1.00 87.75 342 PRO A C 1
ATOM 2692 O O . PRO A 1 342 ? -0.654 11.337 -21.490 1.00 87.75 342 PRO A O 1
ATOM 2695 N N . SER A 1 343 ? 1.063 12.779 -21.252 1.00 88.81 343 SER A N 1
ATOM 2696 C CA . SER A 1 343 ? 0.670 13.631 -22.378 1.00 88.81 343 SER A CA 1
ATOM 2697 C C . SER A 1 343 ? 0.852 12.882 -23.696 1.00 88.81 343 SER A C 1
ATOM 2699 O O . SER A 1 343 ? 1.728 12.025 -23.796 1.00 88.81 343 SER A O 1
ATOM 2701 N N . ASN A 1 344 ? 0.087 13.259 -24.716 1.00 90.06 344 ASN A N 1
ATOM 2702 C CA . ASN A 1 344 ? 0.244 12.674 -26.044 1.00 90.06 344 ASN A CA 1
ATOM 2703 C C . ASN A 1 344 ? 1.606 13.034 -26.653 1.00 90.06 344 ASN A C 1
ATOM 2705 O O . ASN A 1 344 ? 2.169 14.088 -26.339 1.00 90.06 344 ASN A O 1
ATOM 2709 N N . LEU A 1 345 ? 2.095 12.175 -27.545 1.00 90.50 345 LEU A N 1
ATOM 2710 C CA . LEU A 1 345 ? 3.179 12.518 -28.460 1.00 90.50 345 LEU A CA 1
ATOM 2711 C C . LEU A 1 345 ? 2.748 13.668 -29.393 1.00 90.50 345 LEU A C 1
ATOM 2713 O O . LEU A 1 345 ? 1.555 13.792 -29.698 1.00 90.50 345 LEU A O 1
ATOM 2717 N N . PRO A 1 346 ? 3.686 14.520 -29.845 1.00 88.88 346 PRO A N 1
ATOM 2718 C CA . PRO A 1 346 ? 3.374 15.570 -30.801 1.00 88.88 346 PRO A CA 1
ATOM 2719 C C . PRO A 1 346 ? 2.868 14.973 -32.129 1.00 88.88 346 PRO A C 1
ATOM 2721 O O . PRO A 1 346 ? 3.220 13.842 -32.480 1.00 88.88 346 PRO A O 1
ATOM 2724 N N . PRO A 1 347 ? 2.040 15.712 -32.891 1.00 86.31 347 PRO A N 1
ATOM 2725 C CA . PRO A 1 347 ? 1.581 15.259 -34.201 1.00 86.31 347 PRO A CA 1
ATOM 2726 C C . PRO A 1 347 ? 2.750 14.927 -35.133 1.00 86.31 347 PRO A C 1
ATOM 2728 O O . PRO A 1 347 ? 3.746 15.651 -35.161 1.00 86.31 347 PRO A O 1
ATOM 2731 N N . ASN A 1 348 ? 2.596 13.876 -35.941 1.00 83.19 348 ASN A N 1
ATOM 2732 C CA . ASN A 1 348 ? 3.620 13.377 -36.870 1.00 83.19 348 ASN A CA 1
ATOM 2733 C C . ASN A 1 348 ? 4.943 12.928 -36.208 1.00 83.19 348 ASN A C 1
ATOM 2735 O O . ASN A 1 348 ? 5.985 12.930 -36.867 1.00 83.19 348 ASN A O 1
ATOM 2739 N N . GLU A 1 349 ? 4.928 12.533 -34.931 1.00 87.19 349 GLU A N 1
ATOM 2740 C CA . GLU A 1 349 ? 6.093 11.944 -34.258 1.00 87.19 349 GLU A CA 1
ATOM 2741 C C . GLU A 1 349 ? 6.502 10.611 -34.917 1.00 87.19 349 GLU A C 1
ATOM 2743 O O . GLU A 1 349 ? 5.747 9.636 -34.941 1.00 87.19 349 GLU A O 1
ATOM 2748 N N . ARG A 1 350 ? 7.718 10.555 -35.477 1.00 82.25 350 ARG A N 1
ATOM 2749 C CA . ARG A 1 350 ? 8.221 9.386 -36.226 1.00 82.25 350 ARG A CA 1
ATOM 2750 C C . ARG A 1 350 ? 9.212 8.543 -35.436 1.00 82.25 350 ARG A C 1
ATOM 2752 O O . ARG A 1 350 ? 9.289 7.335 -35.671 1.00 82.25 350 ARG A O 1
ATOM 2759 N N . THR A 1 351 ? 9.936 9.150 -34.505 1.00 86.25 351 THR A N 1
ATOM 2760 C CA . THR A 1 351 ? 10.967 8.495 -33.697 1.00 86.25 351 THR A CA 1
ATOM 2761 C C . THR A 1 351 ? 10.322 7.598 -32.659 1.00 86.25 351 THR A C 1
ATOM 2763 O O . THR A 1 351 ? 10.710 6.442 -32.521 1.00 86.25 351 THR A O 1
ATOM 2766 N N . TYR A 1 352 ? 9.287 8.084 -31.980 1.00 90.56 352 TYR A N 1
ATOM 2767 C CA . TYR A 1 352 ? 8.604 7.330 -30.935 1.00 90.56 352 TYR A CA 1
ATOM 2768 C C . TYR A 1 352 ? 7.210 6.889 -31.372 1.00 90.56 352 TYR A C 1
ATOM 2770 O O . TYR A 1 352 ? 6.506 7.593 -32.087 1.00 90.56 352 TYR A O 1
ATOM 2778 N N . THR A 1 353 ? 6.793 5.701 -30.948 1.00 92.31 353 THR A N 1
ATOM 2779 C CA . THR A 1 353 ? 5.398 5.264 -31.052 1.00 92.31 353 THR A CA 1
ATOM 2780 C C . THR A 1 353 ? 5.011 4.505 -29.793 1.00 92.31 353 THR A C 1
ATOM 2782 O O . THR A 1 353 ? 5.701 3.576 -29.380 1.00 92.31 353 THR A O 1
ATOM 2785 N N . CYS A 1 354 ? 3.936 4.937 -29.143 1.00 94.44 354 CYS A N 1
ATOM 2786 C CA . CYS A 1 354 ? 3.489 4.391 -27.860 1.00 94.44 354 CYS A CA 1
ATOM 2787 C C . CYS A 1 354 ? 2.152 3.645 -27.975 1.00 94.44 354 CYS A C 1
ATOM 2789 O O . CYS A 1 354 ? 1.584 3.253 -26.957 1.00 94.44 354 CYS A O 1
ATOM 2791 N N . HIS A 1 355 ? 1.632 3.483 -29.192 1.00 94.25 355 HIS A N 1
ATOM 2792 C CA . HIS A 1 355 ? 0.352 2.849 -29.496 1.00 94.25 355 HIS A CA 1
ATOM 2793 C C . HIS A 1 355 ? 0.386 2.172 -30.865 1.00 94.25 355 HIS A C 1
ATOM 2795 O O . HIS A 1 355 ? 1.249 2.462 -31.696 1.00 94.25 355 HIS A O 1
ATOM 2801 N N . ASP A 1 356 ? -0.584 1.297 -31.120 1.00 91.88 356 ASP A N 1
ATOM 2802 C CA . ASP A 1 356 ? -0.723 0.639 -32.418 1.00 91.88 356 ASP A CA 1
ATOM 2803 C C . ASP A 1 356 ? -1.207 1.625 -33.493 1.00 91.88 356 ASP A C 1
ATOM 2805 O O . ASP A 1 356 ? -2.405 1.854 -33.679 1.00 91.88 356 ASP A O 1
ATOM 2809 N N . PHE A 1 357 ? -0.254 2.214 -34.211 1.00 88.00 357 PHE A N 1
ATOM 2810 C CA . PHE A 1 357 ? -0.537 3.181 -35.265 1.00 88.00 357 PHE A CA 1
ATOM 2811 C C . PHE A 1 357 ? -1.205 2.562 -36.504 1.00 88.00 357 PHE A C 1
ATOM 2813 O O . PHE A 1 357 ? -1.819 3.296 -37.276 1.00 88.00 357 PHE A O 1
ATOM 2820 N N . GLN A 1 358 ? -1.122 1.238 -36.707 1.00 88.00 358 GLN A N 1
ATOM 2821 C CA . GLN A 1 358 ? -1.825 0.576 -37.814 1.00 88.00 358 GLN A CA 1
ATOM 2822 C C . GLN A 1 358 ? -3.333 0.547 -37.558 1.00 88.00 358 GLN A C 1
ATOM 2824 O O . GLN A 1 358 ? -4.123 0.706 -38.486 1.00 88.00 358 GLN A O 1
ATOM 2829 N N . THR A 1 359 ? -3.722 0.393 -36.291 1.00 92.81 359 THR A N 1
ATOM 2830 C CA . THR A 1 359 ? -5.126 0.342 -35.872 1.00 92.81 359 THR A CA 1
ATOM 2831 C C . THR A 1 359 ? -5.713 1.732 -35.608 1.00 92.81 359 THR A C 1
ATOM 2833 O O . THR A 1 359 ? -6.853 1.998 -35.985 1.00 92.81 359 THR A O 1
ATOM 2836 N N . PHE A 1 360 ? -4.957 2.631 -34.967 1.00 91.50 360 PHE A N 1
ATOM 2837 C CA . PHE A 1 360 ? -5.473 3.924 -34.483 1.00 91.50 360 PHE A CA 1
ATOM 2838 C C . PHE A 1 360 ? -4.960 5.149 -35.259 1.00 91.50 360 PHE A C 1
ATOM 2840 O O . PHE A 1 360 ? -5.331 6.277 -34.935 1.00 91.50 360 PHE A O 1
ATOM 2847 N N . GLY A 1 361 ? -4.146 4.942 -36.298 1.00 89.38 361 GLY A N 1
ATOM 2848 C CA . GLY A 1 361 ? -3.514 6.007 -37.077 1.00 89.38 361 GLY A CA 1
ATOM 2849 C C . GLY A 1 361 ? -2.214 6.531 -36.457 1.00 89.38 361 GLY A C 1
ATOM 2850 O O . GLY A 1 361 ? -1.840 6.188 -35.336 1.00 89.38 361 GLY A O 1
ATOM 2851 N N . GLU A 1 362 ? -1.501 7.376 -37.208 1.00 86.38 362 GLU A N 1
ATOM 2852 C CA . GLU A 1 362 ? -0.158 7.851 -36.832 1.00 86.38 362 GLU A CA 1
ATOM 2853 C C . GLU A 1 362 ? -0.148 8.779 -35.611 1.00 86.38 362 GLU A C 1
ATOM 2855 O O . GLU A 1 362 ? 0.808 8.775 -34.838 1.00 86.38 362 GLU A O 1
ATOM 2860 N N . ASN A 1 363 ? -1.207 9.568 -35.424 1.00 89.94 363 ASN A N 1
ATOM 2861 C CA . ASN A 1 363 ? -1.267 10.563 -34.360 1.00 89.94 363 ASN A CA 1
ATOM 2862 C C . ASN A 1 363 ? -1.719 9.943 -33.035 1.00 89.94 363 ASN A C 1
ATOM 2864 O O . ASN A 1 363 ? -2.713 9.222 -32.975 1.00 89.94 363 ASN A O 1
ATOM 2868 N N . ASP A 1 364 ? -0.996 10.276 -31.968 1.00 90.62 364 ASP A N 1
ATOM 2869 C CA . ASP A 1 364 ? -1.318 9.863 -30.606 1.00 90.62 364 ASP A CA 1
ATOM 2870 C C . ASP A 1 364 ? -2.500 10.663 -30.022 1.00 90.62 364 ASP A C 1
ATOM 2872 O O . ASP A 1 364 ? -2.810 11.776 -30.454 1.00 90.62 364 ASP A O 1
ATOM 2876 N N . GLY A 1 365 ? -3.166 10.112 -29.007 1.00 87.69 365 GLY A N 1
ATOM 2877 C CA . GLY A 1 365 ? -4.365 10.696 -28.422 1.00 87.69 365 GLY A CA 1
ATOM 2878 C C . GLY A 1 365 ? -4.685 10.171 -27.020 1.00 87.69 365 GLY A C 1
ATOM 2879 O O . GLY A 1 365 ? -4.292 9.067 -26.649 1.00 87.69 365 GLY A O 1
ATOM 2880 N N . PRO A 1 366 ? -5.473 10.923 -26.229 1.00 85.12 366 PRO A N 1
ATOM 2881 C CA . PRO A 1 366 ? -5.706 10.611 -24.816 1.00 85.12 366 PRO A CA 1
ATOM 2882 C C . PRO A 1 366 ? -6.586 9.367 -24.600 1.00 85.12 366 PRO A C 1
ATOM 2884 O O . PRO A 1 366 ? -6.614 8.802 -23.502 1.00 85.12 366 PRO A O 1
ATOM 2887 N N . SER A 1 367 ? -7.333 8.961 -25.629 1.00 86.81 367 SER A N 1
ATOM 2888 C CA . SER A 1 367 ? -8.190 7.773 -25.652 1.00 86.81 367 SER A CA 1
ATOM 2889 C C . SER A 1 367 ? -7.528 6.558 -26.301 1.00 86.81 367 SER A C 1
ATOM 2891 O O . SER A 1 367 ? -8.133 5.488 -26.303 1.00 86.81 367 SER A O 1
ATOM 2893 N N . ILE A 1 368 ? -6.321 6.703 -26.858 1.00 91.62 368 ILE A N 1
ATOM 2894 C CA . ILE A 1 368 ? -5.650 5.620 -27.574 1.00 91.62 368 ILE A CA 1
ATOM 2895 C C . ILE A 1 368 ? -4.949 4.696 -26.563 1.00 91.62 368 ILE A C 1
ATOM 2897 O O . ILE A 1 368 ? -4.215 5.179 -25.692 1.00 91.62 368 ILE A O 1
ATOM 2901 N N . PRO A 1 369 ? -5.166 3.368 -26.635 1.00 92.06 369 PRO A N 1
ATOM 2902 C CA . PRO A 1 369 ? -4.484 2.419 -25.763 1.00 92.06 369 PRO A CA 1
ATOM 2903 C C . PRO A 1 369 ? -2.962 2.457 -25.944 1.00 92.06 369 PRO A C 1
ATOM 2905 O O . PRO A 1 369 ? -2.453 2.393 -27.063 1.00 92.06 369 PRO A O 1
ATOM 2908 N N . ARG A 1 370 ? -2.237 2.518 -24.823 1.00 93.69 370 ARG A N 1
ATOM 2909 C CA . ARG A 1 370 ? -0.772 2.433 -24.802 1.00 93.69 370 ARG A CA 1
ATOM 2910 C C . ARG A 1 370 ? -0.305 0.989 -24.987 1.00 93.69 370 ARG A C 1
ATOM 2912 O O . ARG A 1 370 ? -0.977 0.069 -24.517 1.00 93.69 370 ARG A O 1
ATOM 2919 N N . PHE A 1 371 ? 0.851 0.789 -25.620 1.00 94.81 371 PHE A N 1
ATOM 2920 C CA . PHE A 1 371 ? 1.447 -0.542 -25.727 1.00 94.81 371 PHE A CA 1
ATOM 2921 C C . PHE A 1 371 ? 1.724 -1.140 -24.350 1.00 94.81 371 PHE A C 1
ATOM 2923 O O . PHE A 1 371 ? 2.241 -0.466 -23.458 1.00 94.81 371 PHE A O 1
ATOM 2930 N N . GLU A 1 372 ? 1.380 -2.426 -24.214 1.00 92.94 372 GLU A N 1
ATOM 2931 C CA . GLU A 1 372 ? 1.728 -3.263 -23.059 1.00 92.94 372 GLU A CA 1
ATOM 2932 C C . GLU A 1 372 ? 1.355 -2.608 -21.716 1.00 92.94 372 GLU A C 1
ATOM 2934 O O . GLU A 1 372 ? 2.078 -2.718 -20.727 1.00 92.94 372 GLU A O 1
ATOM 2939 N N . LEU A 1 373 ? 0.219 -1.898 -21.692 1.00 93.25 373 LEU A N 1
ATOM 2940 C CA . LEU A 1 373 ? -0.265 -1.212 -20.501 1.00 93.25 373 LEU A CA 1
ATOM 2941 C C . LEU A 1 373 ? -0.530 -2.215 -19.371 1.00 93.25 373 LEU A C 1
ATOM 2943 O O . LEU A 1 373 ? -1.510 -2.960 -19.394 1.00 93.25 373 LEU A O 1
ATOM 2947 N N . MET A 1 374 ? 0.299 -2.160 -18.334 1.00 92.06 374 MET A N 1
ATOM 2948 C CA . MET A 1 374 ? 0.092 -2.850 -17.067 1.00 92.06 374 MET A CA 1
ATOM 2949 C C . MET A 1 374 ? -0.461 -1.846 -16.060 1.00 92.06 374 MET A C 1
ATOM 2951 O O . MET A 1 374 ? 0.260 -1.022 -15.490 1.00 92.06 374 MET A O 1
ATOM 2955 N N . SER A 1 375 ? -1.778 -1.888 -15.875 1.00 90.50 375 SER A N 1
ATOM 2956 C CA . SER A 1 375 ? -2.457 -1.037 -14.898 1.00 90.50 375 SER A CA 1
ATOM 2957 C C . SER A 1 375 ? -2.106 -1.477 -13.479 1.00 90.50 375 SER A C 1
ATOM 2959 O O . SER A 1 375 ? -2.137 -2.670 -13.194 1.00 90.50 375 SER A O 1
ATOM 2961 N N . HIS A 1 376 ? -1.856 -0.521 -12.580 1.00 89.62 376 HIS A N 1
ATOM 2962 C CA . HIS A 1 376 ? -1.520 -0.805 -11.174 1.00 89.62 376 HIS A CA 1
ATOM 2963 C C . HIS A 1 376 ? -0.294 -1.729 -11.028 1.00 89.62 376 HIS A C 1
ATOM 2965 O O . HIS A 1 376 ? -0.288 -2.630 -10.194 1.00 89.62 376 HIS A O 1
ATOM 2971 N N . HIS A 1 377 ? 0.740 -1.511 -11.846 1.00 93.12 377 HIS A N 1
ATOM 2972 C CA . HIS A 1 377 ? 1.997 -2.267 -11.811 1.00 93.12 377 HIS A CA 1
ATOM 2973 C C . HIS A 1 377 ? 2.650 -2.240 -10.422 1.00 93.12 377 HIS A C 1
ATOM 2975 O O . HIS A 1 377 ? 3.080 -3.270 -9.906 1.00 93.12 377 HIS A O 1
ATOM 2981 N N . PHE A 1 378 ? 2.653 -1.072 -9.774 1.00 95.50 378 PHE A N 1
ATOM 2982 C CA . PHE A 1 378 ? 3.007 -0.902 -8.363 1.00 95.50 378 PHE A CA 1
ATOM 2983 C C . PHE A 1 378 ? 2.207 0.235 -7.721 1.00 95.50 378 PHE A C 1
ATOM 2985 O O . PHE A 1 378 ? 1.357 0.851 -8.362 1.00 95.50 378 PHE A O 1
ATOM 2992 N N . SER A 1 379 ? 2.456 0.507 -6.443 1.00 94.69 379 SER A N 1
ATOM 2993 C CA . SER A 1 379 ? 1.856 1.621 -5.709 1.00 94.69 379 SER A CA 1
ATOM 2994 C C . SER A 1 379 ? 2.923 2.500 -5.083 1.00 94.69 379 SER A C 1
ATOM 2996 O O . SER A 1 379 ? 3.970 2.007 -4.690 1.00 94.69 379 SER A O 1
ATOM 2998 N N . LEU A 1 380 ? 2.634 3.790 -4.953 1.00 95.12 380 LEU A N 1
ATOM 2999 C CA . LEU A 1 380 ? 3.419 4.760 -4.189 1.00 95.12 380 LEU A CA 1
ATOM 3000 C C . LEU A 1 380 ? 2.513 5.473 -3.193 1.00 95.12 380 LEU A C 1
ATOM 3002 O O . LEU A 1 380 ? 1.289 5.378 -3.291 1.00 95.12 380 LEU A O 1
ATOM 3006 N N . TRP A 1 381 ? 3.079 6.237 -2.263 1.00 94.06 381 TRP A N 1
ATOM 3007 C CA . TRP A 1 381 ? 2.256 7.178 -1.510 1.00 94.06 381 TRP A CA 1
ATOM 3008 C C . TRP A 1 381 ? 1.924 8.408 -2.361 1.00 94.06 381 TRP A C 1
ATOM 3010 O O . TRP A 1 381 ? 2.756 8.918 -3.113 1.00 94.06 381 TRP A O 1
ATOM 3020 N N . ASN A 1 382 ? 0.676 8.858 -2.277 1.00 89.31 382 ASN A N 1
ATOM 3021 C CA . ASN A 1 382 ? 0.121 9.905 -3.118 1.00 89.31 382 ASN A CA 1
ATOM 3022 C C . ASN A 1 382 ? 0.760 11.257 -2.797 1.00 89.31 382 ASN A C 1
ATOM 3024 O O . ASN A 1 382 ? 0.598 11.771 -1.695 1.00 89.31 382 ASN A O 1
ATOM 3028 N N . ALA A 1 383 ? 1.389 11.882 -3.792 1.00 88.31 383 ALA A N 1
ATOM 3029 C CA . ALA A 1 383 ? 1.978 13.214 -3.653 1.00 88.31 383 ALA A CA 1
ATOM 3030 C C . ALA A 1 383 ? 0.961 14.321 -3.303 1.00 88.31 383 ALA A C 1
ATOM 3032 O O . ALA A 1 383 ? 1.358 15.399 -2.879 1.00 88.31 383 ALA A O 1
ATOM 3033 N N . GLN A 1 384 ? -0.342 14.071 -3.481 1.00 85.94 384 GLN A N 1
ATOM 3034 C CA . GLN A 1 384 ? -1.416 14.994 -3.099 1.00 85.94 384 GLN A CA 1
ATOM 3035 C C . GLN A 1 384 ? -1.905 14.807 -1.652 1.00 85.94 384 GLN A C 1
ATOM 3037 O O . GLN A 1 384 ? -2.786 15.550 -1.220 1.00 85.94 384 GLN A O 1
ATOM 3042 N N . ASP A 1 385 ? -1.378 13.836 -0.892 1.00 85.94 385 ASP A N 1
ATOM 3043 C CA . ASP A 1 385 ? -1.674 13.756 0.542 1.00 85.94 385 ASP A CA 1
ATOM 3044 C C . ASP A 1 385 ? -1.103 15.015 1.229 1.00 85.94 385 ASP A C 1
ATOM 3046 O O . ASP A 1 385 ? 0.089 15.301 1.078 1.00 85.94 385 ASP A O 1
ATOM 3050 N N . PRO A 1 386 ? -1.905 15.776 1.999 1.00 82.38 386 PRO A N 1
ATOM 3051 C CA . PRO A 1 386 ? -1.448 16.984 2.686 1.00 82.38 386 PRO A CA 1
ATOM 3052 C C . PRO A 1 386 ? -0.225 16.775 3.587 1.00 82.38 386 PRO A C 1
ATOM 3054 O O . PRO A 1 386 ? 0.487 17.731 3.884 1.00 82.38 386 PRO A O 1
ATOM 3057 N N . ARG A 1 387 ? 0.042 15.538 4.024 1.00 86.06 387 ARG A N 1
ATOM 3058 C CA . ARG A 1 387 ? 1.224 15.196 4.827 1.00 86.06 387 ARG A CA 1
ATOM 3059 C C . ARG A 1 387 ? 2.522 15.161 4.017 1.00 86.06 387 ARG A C 1
ATOM 3061 O O . ARG A 1 387 ? 3.587 15.237 4.616 1.00 86.06 387 ARG A O 1
ATOM 3068 N N . PHE A 1 388 ? 2.462 15.089 2.689 1.00 87.81 388 PHE A N 1
ATOM 3069 C CA . PHE A 1 388 ? 3.645 15.213 1.830 1.00 87.81 388 PHE A CA 1
ATOM 3070 C C . PHE A 1 388 ? 3.902 16.638 1.336 1.00 87.81 388 PHE A C 1
ATOM 3072 O O . PHE A 1 388 ? 4.935 16.887 0.718 1.00 87.81 388 PHE A O 1
ATOM 3079 N N . GLN A 1 389 ? 3.014 17.591 1.636 1.00 82.94 389 GLN A N 1
ATOM 3080 C CA . GLN A 1 389 ? 3.289 19.002 1.371 1.00 82.94 389 GLN A CA 1
ATOM 3081 C C . GLN A 1 389 ? 4.465 19.464 2.238 1.00 82.94 389 GLN A C 1
ATOM 3083 O O . GLN A 1 389 ? 4.563 19.112 3.419 1.00 82.94 389 GLN A O 1
ATOM 3088 N N . THR A 1 390 ? 5.380 20.224 1.642 1.00 75.19 390 THR A N 1
ATOM 3089 C CA . THR A 1 390 ? 6.533 20.772 2.352 1.00 75.19 390 THR A CA 1
ATOM 3090 C C . THR A 1 390 ? 6.097 21.883 3.302 1.00 75.19 390 THR A C 1
ATOM 3092 O O . THR A 1 390 ? 5.176 22.656 3.024 1.00 75.19 390 THR A O 1
ATOM 3095 N N . LEU A 1 391 ? 6.756 21.959 4.457 1.00 64.62 391 LEU A N 1
ATOM 3096 C CA . LEU A 1 391 ? 6.620 23.107 5.350 1.00 64.62 391 LEU A CA 1
ATOM 3097 C C . LEU A 1 391 ? 7.347 24.304 4.720 1.00 64.62 391 LEU A C 1
ATOM 3099 O O . LEU A 1 391 ? 8.356 24.125 4.038 1.00 64.62 391 LEU A O 1
ATOM 3103 N N . GLN A 1 392 ? 6.854 25.528 4.936 1.00 59.09 392 GLN A N 1
ATOM 3104 C CA . GLN A 1 392 ? 7.536 26.729 4.438 1.00 59.09 392 GLN A CA 1
ATOM 3105 C C . GLN A 1 392 ? 9.006 26.733 4.888 1.00 59.09 392 GLN A C 1
ATOM 3107 O O . GLN A 1 392 ? 9.286 26.715 6.084 1.00 59.09 392 GLN A O 1
ATOM 3112 N N . GLY A 1 393 ? 9.931 26.756 3.923 1.00 57.59 393 GLY A N 1
ATOM 3113 C CA . GLY A 1 393 ? 11.375 26.779 4.177 1.00 57.59 393 GLY A CA 1
ATOM 3114 C C . GLY A 1 393 ? 12.050 25.413 4.368 1.00 57.59 393 GLY A C 1
ATOM 3115 O O . GLY A 1 393 ? 13.244 25.401 4.648 1.00 57.59 393 GLY A O 1
ATOM 3116 N N . SER A 1 394 ? 11.342 24.287 4.203 1.00 68.62 394 SER A N 1
ATOM 3117 C CA . SER A 1 394 ? 11.926 22.934 4.220 1.00 68.62 394 SER A CA 1
ATOM 3118 C C . SER A 1 394 ? 11.700 22.204 2.894 1.00 68.62 394 SER A C 1
ATOM 3120 O O . SER A 1 394 ? 10.629 22.305 2.299 1.00 68.62 394 SER A O 1
ATOM 3122 N N . GLU A 1 395 ? 12.698 21.442 2.442 1.00 71.25 395 GLU A N 1
ATOM 3123 C CA . GLU A 1 395 ? 12.570 20.510 1.309 1.00 71.25 395 GLU A CA 1
ATOM 3124 C C . GLU A 1 395 ? 12.011 19.140 1.743 1.00 71.25 395 GLU A C 1
ATOM 3126 O O . GLU A 1 395 ? 11.564 18.354 0.909 1.00 71.25 395 GLU A O 1
ATOM 3131 N N . SER A 1 396 ? 11.980 18.858 3.053 1.00 78.62 396 SER A N 1
ATOM 3132 C CA . SER A 1 396 ? 11.486 17.594 3.605 1.00 78.62 396 SER A CA 1
ATOM 3133 C C . SER A 1 396 ? 9.954 17.595 3.709 1.00 78.62 396 SER A C 1
ATOM 3135 O O . SER A 1 396 ? 9.357 18.591 4.144 1.00 78.62 396 SER A O 1
ATOM 3137 N N . PRO A 1 397 ? 9.273 16.496 3.331 1.00 85.31 397 PRO A N 1
ATOM 3138 C CA . PRO A 1 397 ? 7.826 16.405 3.464 1.00 85.31 397 PRO A CA 1
ATOM 3139 C C . PRO A 1 397 ? 7.409 16.421 4.940 1.00 85.31 397 PRO A C 1
ATOM 3141 O O . PRO A 1 397 ? 8.031 15.774 5.785 1.00 85.31 397 PRO A O 1
ATOM 3144 N N . LYS A 1 398 ? 6.300 17.106 5.249 1.00 85.69 398 LYS A N 1
ATOM 3145 C CA . LYS A 1 398 ? 5.781 17.278 6.619 1.00 85.69 398 LYS A CA 1
ATOM 3146 C C . LYS A 1 398 ? 5.670 15.966 7.410 1.00 85.69 398 LYS A C 1
ATOM 3148 O O . LYS A 1 398 ? 5.908 15.969 8.614 1.00 85.69 398 LYS A O 1
ATOM 3153 N N . ILE A 1 399 ? 5.340 14.850 6.758 1.00 86.88 399 ILE A N 1
ATOM 3154 C CA . ILE A 1 399 ? 5.219 13.517 7.371 1.00 86.88 399 ILE A CA 1
ATOM 3155 C C . ILE A 1 399 ? 6.463 13.096 8.159 1.00 86.88 399 ILE A C 1
ATOM 3157 O O . ILE A 1 399 ? 6.332 12.482 9.214 1.00 86.88 399 ILE A O 1
ATOM 3161 N N . ASN A 1 400 ? 7.656 13.465 7.692 1.00 88.62 400 ASN A N 1
ATOM 3162 C CA . ASN A 1 400 ? 8.907 13.156 8.375 1.00 88.62 400 ASN A CA 1
ATOM 3163 C C . ASN A 1 400 ? 8.960 13.849 9.746 1.00 88.62 400 ASN A C 1
ATOM 3165 O O . ASN A 1 400 ? 9.274 13.218 10.753 1.00 88.62 400 ASN A O 1
ATOM 3169 N N . THR A 1 401 ? 8.541 15.117 9.805 1.00 84.44 401 THR A N 1
ATOM 3170 C CA . THR A 1 401 ? 8.402 15.875 11.056 1.00 84.44 401 THR A CA 1
ATOM 3171 C C . THR A 1 401 ? 7.318 15.294 11.964 1.00 84.44 401 THR A C 1
ATOM 3173 O O . THR A 1 401 ? 7.505 15.255 13.177 1.00 84.44 401 THR A O 1
ATOM 3176 N N . LEU A 1 402 ? 6.200 14.813 11.409 1.00 83.00 402 LEU A N 1
ATOM 3177 C CA . LEU A 1 402 ? 5.137 14.187 12.208 1.00 83.00 402 LEU A CA 1
ATOM 3178 C C . LEU A 1 402 ? 5.631 12.910 12.895 1.00 83.00 402 LEU A C 1
ATOM 3180 O O . LEU A 1 402 ? 5.497 12.763 14.106 1.00 83.00 402 LEU A O 1
ATOM 3184 N N . ILE A 1 403 ? 6.298 12.035 12.140 1.00 86.69 403 ILE A N 1
ATOM 3185 C CA . ILE A 1 403 ? 6.895 10.804 12.672 1.00 86.69 403 ILE A CA 1
ATOM 3186 C C . ILE A 1 403 ? 7.968 11.127 13.716 1.00 86.69 403 ILE A C 1
ATOM 3188 O O . ILE A 1 403 ? 8.033 10.464 14.751 1.00 86.69 403 ILE A O 1
ATOM 3192 N N . GLN A 1 404 ? 8.792 12.152 13.474 1.00 85.62 404 GLN A N 1
ATOM 3193 C CA . GLN A 1 404 ? 9.789 12.609 14.440 1.00 85.62 404 GLN A CA 1
ATOM 3194 C C . GLN A 1 404 ? 9.152 13.048 15.760 1.00 85.62 404 GLN A C 1
ATOM 3196 O O . GLN A 1 404 ? 9.640 12.679 16.827 1.00 85.62 404 GLN A O 1
ATOM 3201 N N . ASN A 1 405 ? 8.084 13.844 15.694 1.00 82.00 405 ASN A N 1
ATOM 3202 C CA . ASN A 1 405 ? 7.400 14.355 16.877 1.00 82.00 405 ASN A CA 1
ATOM 3203 C C . ASN A 1 405 ? 6.805 13.212 17.705 1.00 82.00 405 ASN A C 1
ATOM 3205 O O . ASN A 1 405 ? 7.049 13.154 18.911 1.00 82.00 405 ASN A O 1
ATOM 3209 N N . ASP A 1 406 ? 6.127 12.265 17.053 1.00 79.06 406 ASP A N 1
ATOM 3210 C CA . ASP A 1 406 ? 5.568 11.083 17.716 1.00 79.06 406 ASP A CA 1
ATOM 3211 C C . ASP A 1 406 ? 6.665 10.208 18.340 1.00 79.06 406 ASP A C 1
ATOM 3213 O O . ASP A 1 406 ? 6.498 9.661 19.435 1.00 79.06 406 ASP A O 1
ATOM 3217 N N . LEU A 1 407 ? 7.822 10.091 17.677 1.00 83.38 407 LEU A N 1
ATOM 3218 C CA . LEU A 1 407 ? 8.950 9.326 18.202 1.00 83.38 407 LEU A CA 1
ATOM 3219 C C . LEU A 1 407 ? 9.574 10.004 19.420 1.00 83.38 407 LEU A C 1
ATOM 3221 O O . LEU A 1 407 ? 9.853 9.328 20.409 1.00 83.38 407 LEU A O 1
ATOM 3225 N N . ASN A 1 408 ? 9.772 11.321 19.361 1.00 81.81 408 ASN A N 1
ATOM 3226 C CA . ASN A 1 408 ? 10.304 12.103 20.473 1.00 81.81 408 ASN A CA 1
ATOM 3227 C C . ASN A 1 408 ? 9.369 12.041 21.688 1.00 81.81 408 ASN A C 1
ATOM 3229 O O . ASN A 1 408 ? 9.840 11.924 22.820 1.00 81.81 408 ASN A O 1
ATOM 3233 N N . GLU A 1 409 ? 8.052 12.066 21.461 1.00 73.62 409 GLU A N 1
ATOM 3234 C CA . GLU A 1 409 ? 7.062 11.905 22.526 1.00 73.62 409 GLU A CA 1
ATOM 3235 C C . GLU A 1 409 ? 7.165 10.520 23.178 1.00 73.62 409 GLU A C 1
ATOM 3237 O O . GLU A 1 409 ? 7.194 10.411 24.405 1.00 73.62 409 GLU A O 1
ATOM 3242 N N . LEU A 1 410 ? 7.277 9.459 22.374 1.00 72.56 410 LEU A N 1
ATOM 3243 C CA . LEU A 1 410 ? 7.370 8.089 22.879 1.00 72.56 410 LEU A CA 1
ATOM 3244 C C . LEU A 1 410 ? 8.710 7.800 23.582 1.00 72.56 410 LEU A C 1
ATOM 3246 O O . LEU A 1 410 ? 8.746 7.031 24.542 1.00 72.56 410 LEU A O 1
ATOM 3250 N N . ALA A 1 411 ? 9.807 8.399 23.113 1.00 73.25 411 ALA A N 1
ATOM 3251 C CA . ALA A 1 411 ? 11.155 8.209 23.651 1.00 73.25 411 ALA A CA 1
ATOM 3252 C C . ALA A 1 411 ? 11.515 9.175 24.796 1.00 73.25 411 ALA A C 1
ATOM 3254 O O . ALA A 1 411 ? 12.557 9.005 25.431 1.00 73.25 411 ALA A O 1
ATOM 3255 N N . GLY A 1 412 ? 10.698 10.204 25.051 1.00 66.00 412 GLY A N 1
ATOM 3256 C CA . GLY A 1 412 ? 10.946 11.223 26.079 1.00 66.00 412 GLY A CA 1
ATOM 3257 C C . GLY A 1 412 ? 12.197 12.080 25.843 1.00 66.00 412 GLY A C 1
ATOM 3258 O O . GLY A 1 412 ? 12.659 12.751 26.763 1.00 66.00 412 GLY A O 1
ATOM 3259 N N . THR A 1 413 ? 12.774 12.042 24.639 1.00 63.69 413 THR A N 1
ATOM 3260 C CA . THR A 1 413 ? 14.002 12.756 24.260 1.00 63.69 413 THR A CA 1
ATOM 3261 C C . THR A 1 413 ? 13.929 13.199 22.802 1.00 63.69 413 THR A C 1
ATOM 3263 O O . THR A 1 413 ? 13.345 12.509 21.968 1.00 63.69 413 THR A O 1
ATOM 3266 N N . SER A 1 414 ? 14.525 14.351 22.484 1.00 69.50 414 SER A N 1
ATOM 3267 C CA . SER A 1 414 ? 14.656 14.816 21.101 1.00 69.50 414 SER A CA 1
ATOM 3268 C C . SER A 1 414 ? 15.717 13.982 20.380 1.00 69.50 414 SER A C 1
ATOM 3270 O O . SER A 1 414 ? 16.900 14.070 20.708 1.00 69.50 414 SER A O 1
ATOM 3272 N N . GLY A 1 415 ? 15.291 13.150 19.431 1.00 66.69 415 GLY A N 1
ATOM 3273 C CA . GLY A 1 415 ? 16.178 12.373 18.570 1.00 66.69 415 GLY A CA 1
ATOM 3274 C C . GLY A 1 415 ? 16.751 13.178 17.400 1.00 66.69 415 GLY A C 1
ATOM 3275 O O . GLY A 1 415 ? 16.409 14.342 17.190 1.00 66.69 415 GLY A O 1
ATOM 3276 N N . ASN A 1 416 ? 17.613 12.524 16.617 1.00 70.38 416 ASN A N 1
ATOM 3277 C CA . ASN A 1 416 ? 18.086 13.042 15.330 1.00 70.38 416 ASN A CA 1
ATOM 3278 C C . ASN A 1 416 ? 16.923 13.190 14.347 1.00 70.38 416 ASN A C 1
ATOM 3280 O O . ASN A 1 416 ? 15.990 12.393 14.408 1.00 70.38 416 ASN A O 1
ATOM 3284 N N . GLU A 1 417 ? 17.031 14.150 13.426 1.00 76.12 417 GLU A N 1
ATOM 3285 C CA . GLU A 1 417 ? 16.048 14.372 12.366 1.00 76.12 417 GLU A CA 1
ATOM 3286 C C . GLU A 1 417 ? 15.882 13.131 11.478 1.00 76.12 417 GLU A C 1
ATOM 3288 O O . GLU A 1 417 ? 16.846 12.549 10.974 1.00 76.12 417 GLU A O 1
ATOM 3293 N N . ILE A 1 418 ? 14.628 12.731 11.303 1.00 80.81 418 ILE A N 1
ATOM 3294 C CA . ILE A 1 418 ? 14.204 11.607 10.484 1.00 80.81 418 ILE A CA 1
ATOM 3295 C C . ILE A 1 418 ? 13.858 12.110 9.084 1.00 80.81 418 ILE A C 1
ATOM 3297 O O . ILE A 1 418 ? 13.048 13.017 8.927 1.00 80.81 418 ILE A O 1
ATOM 3301 N N . ASN A 1 419 ? 14.414 11.468 8.057 1.00 85.56 419 ASN A N 1
ATOM 3302 C CA . ASN A 1 419 ? 14.053 11.698 6.659 1.00 85.56 419 ASN A CA 1
ATOM 3303 C C . ASN A 1 419 ? 13.716 10.360 5.987 1.00 85.56 419 ASN A C 1
ATOM 3305 O O . ASN A 1 419 ? 14.566 9.747 5.352 1.00 85.56 419 ASN A O 1
ATOM 3309 N N . LEU A 1 420 ? 12.495 9.860 6.199 1.00 89.81 420 LEU A N 1
ATOM 3310 C CA . LEU A 1 420 ? 12.101 8.522 5.737 1.00 89.81 420 LEU A CA 1
ATOM 3311 C C . LEU A 1 420 ? 11.443 8.543 4.377 1.00 89.81 420 LEU A C 1
ATOM 3313 O O . LEU A 1 420 ? 11.613 7.596 3.621 1.00 89.81 420 LEU A O 1
ATOM 3317 N N . PHE A 1 421 ? 10.660 9.574 4.080 1.00 91.56 421 PHE A N 1
ATOM 3318 C CA . PHE A 1 421 ? 9.945 9.667 2.819 1.00 91.56 421 PHE A CA 1
ATOM 3319 C C . PHE A 1 421 ? 10.631 10.646 1.884 1.00 91.56 421 PHE A C 1
ATOM 3321 O O . PHE A 1 421 ? 10.864 11.797 2.250 1.00 91.56 421 PHE A O 1
ATOM 3328 N N . SER A 1 422 ? 10.882 10.197 0.658 1.00 87.94 422 SER A N 1
ATOM 3329 C CA . SER A 1 422 ? 11.427 11.020 -0.414 1.00 87.94 422 SER A CA 1
ATOM 3330 C C . SER A 1 422 ? 10.539 10.966 -1.648 1.00 87.94 422 SER A C 1
ATOM 3332 O O . SER A 1 422 ? 9.767 10.026 -1.873 1.00 87.94 422 SER A O 1
ATOM 3334 N N . LYS A 1 423 ? 10.628 12.028 -2.439 1.00 89.50 423 LYS A N 1
ATOM 3335 C CA . LYS A 1 423 ? 9.895 12.178 -3.684 1.00 89.50 423 LYS A CA 1
ATOM 3336 C C . LYS A 1 423 ? 10.413 11.175 -4.717 1.00 89.50 423 LYS A C 1
ATOM 3338 O O . LYS A 1 423 ? 11.614 10.959 -4.837 1.00 89.50 423 LYS A O 1
ATOM 3343 N N . PHE A 1 424 ? 9.506 10.567 -5.474 1.00 90.25 424 PHE A N 1
ATOM 3344 C CA . PHE A 1 424 ? 9.846 9.668 -6.571 1.00 90.25 424 PHE A CA 1
ATOM 3345 C C . PHE A 1 424 ? 9.489 10.309 -7.910 1.00 90.25 424 PHE A C 1
ATOM 3347 O O . PHE A 1 424 ? 8.338 10.260 -8.362 1.00 90.25 424 PHE A O 1
ATOM 3354 N N . ASP A 1 425 ? 10.496 10.925 -8.524 1.00 88.12 425 ASP A N 1
ATOM 3355 C CA . ASP A 1 425 ? 10.424 11.484 -9.870 1.00 88.12 425 ASP A CA 1
ATOM 3356 C C . ASP A 1 425 ? 10.999 10.484 -10.878 1.00 88.12 425 ASP A C 1
ATOM 3358 O O . ASP A 1 425 ? 12.102 9.965 -10.698 1.00 88.12 425 ASP A O 1
ATOM 3362 N N . TYR A 1 426 ? 10.251 10.218 -11.948 1.00 88.94 426 TYR A N 1
ATOM 3363 C CA . TYR A 1 426 ? 10.671 9.280 -12.987 1.00 88.94 426 TYR A CA 1
ATOM 3364 C C . TYR A 1 426 ? 10.160 9.692 -14.369 1.00 88.94 426 TYR A C 1
ATOM 3366 O O . TYR A 1 426 ? 9.231 10.498 -14.480 1.00 88.94 426 TYR A O 1
ATOM 3374 N N . GLN A 1 427 ? 10.759 9.134 -15.424 1.00 88.19 427 GLN A N 1
ATOM 3375 C CA . GLN A 1 427 ? 10.364 9.395 -16.807 1.00 88.19 427 GLN A CA 1
ATOM 3376 C C . GLN A 1 427 ? 8.954 8.861 -17.080 1.00 88.19 427 GLN A C 1
ATOM 3378 O O . GLN A 1 427 ? 8.688 7.662 -16.964 1.00 88.19 427 GLN A O 1
ATOM 3383 N N . VAL A 1 428 ? 8.051 9.757 -17.483 1.00 91.56 428 VAL A N 1
ATOM 3384 C CA . VAL A 1 428 ? 6.651 9.408 -17.770 1.00 91.56 428 VAL A CA 1
ATOM 3385 C C . VAL A 1 428 ? 6.335 9.323 -19.257 1.00 91.56 428 VAL A C 1
ATOM 3387 O O . VAL A 1 428 ? 5.245 8.877 -19.606 1.00 91.56 428 VAL A O 1
ATOM 3390 N N . LYS A 1 429 ? 7.257 9.759 -20.127 1.00 90.88 429 LYS A N 1
ATOM 3391 C CA . LYS A 1 429 ? 7.148 9.736 -21.595 1.00 90.88 429 LYS A CA 1
ATOM 3392 C C . LYS A 1 429 ? 8.527 9.859 -22.269 1.00 90.88 429 LYS A C 1
ATOM 3394 O O . LYS A 1 429 ? 9.465 10.315 -21.610 1.00 90.88 429 LYS A O 1
ATOM 3399 N N . PRO A 1 430 ? 8.670 9.504 -23.559 1.00 90.31 430 PRO A N 1
ATOM 3400 C CA . PRO A 1 430 ? 9.899 9.756 -24.312 1.00 90.31 430 PRO A CA 1
ATOM 3401 C C . PRO A 1 430 ? 10.169 11.260 -24.525 1.00 90.31 430 PRO A C 1
ATOM 3403 O O . PRO A 1 430 ? 9.218 12.042 -24.587 1.00 90.31 430 PRO A O 1
ATOM 3406 N N . PRO A 1 431 ? 11.445 11.668 -24.668 1.00 87.75 431 PRO A N 1
ATOM 3407 C CA . PRO A 1 431 ? 11.812 13.029 -25.050 1.00 87.75 431 PRO A CA 1
ATOM 3408 C C . PRO A 1 431 ? 11.636 13.210 -26.562 1.00 87.75 431 PRO A C 1
ATOM 3410 O O . PRO A 1 431 ? 12.330 12.580 -27.353 1.00 87.75 431 PRO A O 1
ATOM 3413 N N . THR A 1 432 ? 10.709 14.071 -26.965 1.00 83.69 432 THR A N 1
ATOM 3414 C CA . THR A 1 432 ? 10.393 14.368 -28.376 1.00 83.69 432 THR A CA 1
ATOM 3415 C C . THR A 1 432 ? 11.072 15.644 -28.878 1.00 83.69 432 THR A C 1
ATOM 3417 O O . THR A 1 432 ? 11.126 15.894 -30.079 1.00 83.69 432 THR A O 1
ATOM 3420 N N . ALA A 1 433 ? 11.659 16.427 -27.970 1.00 79.31 433 ALA A N 1
ATOM 3421 C CA . ALA A 1 433 ? 12.496 17.580 -28.280 1.00 79.31 433 ALA A CA 1
ATOM 3422 C C . ALA A 1 433 ? 13.742 17.631 -27.382 1.00 79.31 433 ALA A C 1
ATOM 3424 O O . ALA A 1 433 ? 13.747 17.119 -26.257 1.00 79.31 433 ALA A O 1
ATOM 3425 N N . GLU A 1 434 ? 14.798 18.292 -27.865 1.00 70.06 434 GLU A N 1
ATOM 3426 C CA . GLU A 1 434 ? 15.976 18.592 -27.049 1.00 70.06 434 GLU A CA 1
ATOM 3427 C C . GLU A 1 434 ? 15.568 19.437 -25.829 1.00 70.06 434 GLU A C 1
ATOM 3429 O O . GLU A 1 434 ? 14.896 20.459 -25.962 1.00 70.06 434 GLU A O 1
ATOM 3434 N N . ASN A 1 435 ? 15.980 19.003 -24.633 1.00 72.31 435 ASN A N 1
ATOM 3435 C CA . ASN A 1 435 ? 15.654 19.609 -23.332 1.00 72.31 435 ASN A CA 1
ATOM 3436 C C . ASN A 1 435 ? 14.183 19.506 -22.878 1.00 72.31 435 ASN A C 1
ATOM 3438 O O . ASN A 1 435 ? 13.782 20.200 -21.940 1.00 72.31 435 ASN A O 1
ATOM 3442 N N . GLU A 1 436 ? 13.368 18.634 -23.480 1.00 80.00 436 GLU A N 1
ATOM 3443 C CA . GLU A 1 436 ? 12.014 18.383 -22.978 1.00 80.00 436 GLU A CA 1
ATOM 3444 C C . GLU A 1 436 ? 12.041 17.755 -21.572 1.00 80.00 436 GLU A C 1
ATOM 3446 O O . GLU A 1 436 ? 12.710 16.750 -21.327 1.00 80.00 436 GLU A O 1
ATOM 3451 N N . THR A 1 437 ? 11.268 18.317 -20.636 1.00 77.25 437 THR A N 1
ATOM 3452 C CA . THR A 1 437 ? 11.079 17.702 -19.316 1.00 77.25 437 THR A CA 1
ATOM 3453 C C . THR A 1 437 ? 10.142 16.502 -19.430 1.00 77.25 437 THR A C 1
ATOM 3455 O O . THR A 1 437 ? 8.927 16.642 -19.575 1.00 77.25 437 THR A O 1
ATOM 3458 N N . THR A 1 438 ? 10.718 15.308 -19.346 1.00 84.31 438 THR A N 1
ATOM 3459 C CA . THR A 1 438 ? 9.999 14.027 -19.405 1.00 84.31 438 THR A CA 1
ATOM 3460 C C . THR A 1 438 ? 9.742 13.410 -18.035 1.00 84.31 438 THR A C 1
ATOM 3462 O O . THR A 1 438 ? 8.932 12.488 -17.923 1.00 84.31 438 THR A O 1
ATOM 3465 N N . ASN A 1 439 ? 10.401 13.918 -16.992 1.00 87.19 439 ASN A N 1
ATOM 3466 C CA . ASN A 1 439 ? 10.213 13.461 -15.622 1.00 87.19 439 ASN A CA 1
ATOM 3467 C C . ASN A 1 439 ? 8.967 14.086 -14.999 1.00 87.19 439 ASN A C 1
ATOM 3469 O O . ASN A 1 439 ? 8.680 15.272 -15.179 1.00 87.19 439 ASN A O 1
ATOM 3473 N N . ALA A 1 440 ? 8.249 13.296 -14.209 1.00 88.81 440 ALA A N 1
ATOM 3474 C CA . ALA A 1 440 ? 7.215 13.801 -13.326 1.00 88.81 440 ALA A CA 1
ATOM 3475 C C . ALA A 1 440 ? 7.198 13.026 -12.011 1.00 88.81 440 ALA A C 1
ATOM 3477 O O . ALA A 1 440 ? 7.628 11.876 -11.928 1.00 88.81 440 ALA A O 1
ATOM 3478 N N . THR A 1 441 ? 6.637 13.669 -10.995 1.00 90.50 441 THR A N 1
ATOM 3479 C CA . THR A 1 441 ? 6.414 13.066 -9.685 1.00 90.50 441 THR A CA 1
ATOM 3480 C C . THR A 1 441 ? 5.329 12.021 -9.766 1.00 90.50 441 THR A C 1
ATOM 3482 O O . THR A 1 441 ? 4.170 12.338 -10.045 1.00 90.50 441 THR A O 1
ATOM 3485 N N . LEU A 1 442 ? 5.714 10.779 -9.503 1.00 92.12 442 LEU A N 1
ATOM 3486 C CA . LEU A 1 442 ? 4.794 9.652 -9.437 1.00 92.12 442 LEU A CA 1
ATOM 3487 C C . LEU A 1 442 ? 4.213 9.488 -8.030 1.00 92.12 442 LEU A C 1
ATOM 3489 O O . LEU A 1 442 ? 3.073 9.056 -7.882 1.00 92.12 442 LEU A O 1
ATOM 3493 N N . GLY A 1 443 ? 4.970 9.863 -6.998 1.00 93.00 443 GLY A N 1
ATOM 3494 C CA . GLY A 1 443 ? 4.554 9.761 -5.604 1.00 93.00 443 GLY A CA 1
ATOM 3495 C C . GLY A 1 443 ? 5.730 9.919 -4.651 1.00 93.00 443 GLY A C 1
ATOM 3496 O O . GLY A 1 443 ? 6.744 10.513 -5.010 1.00 93.00 443 GLY A O 1
ATOM 3497 N N . TYR A 1 444 ? 5.587 9.364 -3.453 1.00 93.38 444 TYR A N 1
ATOM 3498 C CA . TYR A 1 444 ? 6.655 9.241 -2.466 1.00 93.38 444 TYR A CA 1
ATOM 3499 C C . TYR A 1 444 ? 7.003 7.771 -2.248 1.00 93.38 444 TYR A C 1
ATOM 3501 O O . TYR A 1 444 ? 6.140 6.895 -2.367 1.00 93.38 444 TYR A O 1
ATOM 3509 N N . ILE A 1 445 ? 8.265 7.521 -1.917 1.00 93.25 445 ILE A N 1
ATOM 3510 C CA . ILE A 1 445 ? 8.798 6.229 -1.480 1.00 93.25 445 ILE A CA 1
ATOM 3511 C C . ILE A 1 445 ? 9.386 6.370 -0.081 1.00 93.25 445 ILE A C 1
ATOM 3513 O O . ILE A 1 445 ? 9.744 7.468 0.340 1.00 93.25 445 ILE A O 1
ATOM 3517 N N . MET A 1 446 ? 9.488 5.256 0.634 1.00 93.56 446 MET A N 1
ATOM 3518 C CA . MET A 1 446 ? 10.074 5.211 1.965 1.00 93.56 446 MET A CA 1
ATOM 3519 C C . MET A 1 446 ? 11.472 4.607 1.881 1.00 93.56 446 MET A C 1
ATOM 3521 O O . MET A 1 446 ? 11.696 3.638 1.157 1.00 93.56 446 MET A O 1
ATOM 3525 N N . GLN A 1 447 ? 12.410 5.155 2.638 1.00 90.00 447 GLN A N 1
ATOM 3526 C CA . GLN A 1 447 ? 13.747 4.616 2.796 1.00 90.00 447 GLN A CA 1
ATOM 3527 C C . GLN A 1 447 ? 13.691 3.159 3.304 1.00 90.00 447 GLN A C 1
ATOM 3529 O O . GLN A 1 447 ? 12.915 2.852 4.215 1.00 90.00 447 GLN A O 1
ATOM 3534 N N . PRO A 1 448 ? 14.523 2.252 2.761 1.00 90.06 448 PRO A N 1
ATOM 3535 C CA . PRO A 1 448 ? 14.667 0.913 3.313 1.00 90.06 448 PRO A CA 1
ATOM 3536 C C . PRO A 1 448 ? 15.375 0.930 4.672 1.00 90.06 448 PRO A C 1
ATOM 3538 O O . PRO A 1 448 ? 16.281 1.726 4.917 1.00 90.06 448 PRO A O 1
ATOM 3541 N N . PHE A 1 449 ? 14.995 -0.000 5.546 1.00 89.62 449 PHE A N 1
ATOM 3542 C CA . PHE A 1 449 ? 15.580 -0.152 6.878 1.00 89.62 449 PHE A CA 1
ATOM 3543 C C . PHE A 1 449 ? 16.609 -1.278 6.893 1.00 89.62 449 PHE A C 1
ATOM 3545 O O . PHE A 1 449 ? 16.590 -2.155 6.034 1.00 89.62 449 PHE A O 1
ATOM 3552 N N . ILE A 1 450 ? 17.481 -1.289 7.900 1.00 85.62 450 ILE A N 1
ATOM 3553 C CA . ILE A 1 450 ? 18.384 -2.410 8.176 1.00 85.62 450 ILE A CA 1
ATOM 3554 C C . ILE A 1 450 ? 17.953 -3.041 9.497 1.00 85.62 450 ILE A C 1
ATOM 3556 O O . ILE A 1 450 ? 17.880 -2.366 10.525 1.00 85.62 450 ILE A O 1
ATOM 3560 N N . ASN A 1 451 ? 17.675 -4.343 9.481 1.00 82.00 451 ASN A N 1
ATOM 3561 C CA . ASN A 1 451 ? 17.418 -5.100 10.695 1.00 82.00 451 ASN A CA 1
ATOM 3562 C C . ASN A 1 451 ? 18.695 -5.126 11.543 1.00 82.00 451 ASN A C 1
ATOM 3564 O O . ASN A 1 451 ? 19.694 -5.716 11.136 1.00 82.00 451 ASN A O 1
ATOM 3568 N N . SER A 1 452 ? 18.672 -4.543 12.739 1.00 77.50 452 SER A N 1
ATOM 3569 C CA . SER A 1 452 ? 19.861 -4.481 13.597 1.00 77.50 452 SER A CA 1
ATOM 3570 C C . SER A 1 452 ? 20.347 -5.849 14.093 1.00 77.50 452 SER A C 1
ATOM 3572 O O . SER A 1 452 ? 21.513 -5.976 14.455 1.00 77.50 452 SER A O 1
ATOM 3574 N N . ARG A 1 453 ? 19.489 -6.881 14.103 1.00 78.44 453 ARG A N 1
ATOM 3575 C CA . ARG A 1 453 ? 19.849 -8.237 14.553 1.00 78.44 453 ARG A CA 1
ATOM 3576 C C . ARG A 1 453 ? 20.453 -9.078 13.439 1.00 78.44 453 ARG A C 1
ATOM 3578 O O . ARG A 1 453 ? 21.425 -9.787 13.673 1.00 78.44 453 ARG A O 1
ATOM 3585 N N . THR A 1 454 ? 19.859 -9.032 12.250 1.00 80.88 454 THR A N 1
ATOM 3586 C CA . THR A 1 454 ? 20.276 -9.874 11.116 1.00 80.88 454 THR A CA 1
ATOM 3587 C C . THR A 1 454 ? 21.168 -9.134 10.122 1.00 80.88 454 THR A C 1
ATOM 3589 O O . THR A 1 454 ? 21.741 -9.762 9.239 1.00 80.88 454 THR A O 1
ATOM 3592 N N . ASN A 1 455 ? 21.308 -7.812 10.262 1.00 81.06 455 ASN A N 1
ATOM 3593 C CA . ASN A 1 455 ? 21.997 -6.930 9.320 1.00 81.06 455 ASN A CA 1
ATOM 3594 C C . ASN A 1 455 ? 21.468 -7.063 7.877 1.00 81.06 455 ASN A C 1
ATOM 3596 O O . ASN A 1 455 ? 22.211 -6.904 6.907 1.00 81.06 455 ASN A O 1
ATOM 3600 N N . THR A 1 456 ? 20.180 -7.390 7.742 1.00 83.25 456 THR A N 1
ATOM 3601 C CA . THR A 1 456 ? 19.498 -7.543 6.451 1.00 83.25 456 THR A CA 1
ATOM 3602 C C . THR A 1 456 ? 18.648 -6.311 6.150 1.00 83.25 456 THR A C 1
ATOM 3604 O O . THR A 1 456 ? 18.052 -5.739 7.069 1.00 83.25 456 THR A O 1
ATOM 3607 N N . PRO A 1 457 ? 18.595 -5.863 4.887 1.00 86.75 457 PRO A N 1
ATOM 3608 C CA . PRO A 1 457 ? 17.697 -4.795 4.487 1.00 86.75 457 PRO A CA 1
ATOM 3609 C C . PRO A 1 457 ? 16.244 -5.285 4.536 1.00 86.75 457 PRO A C 1
ATOM 3611 O O . PRO A 1 457 ? 15.946 -6.404 4.121 1.00 86.75 457 PRO A O 1
ATOM 3614 N N . LEU A 1 458 ? 15.332 -4.449 5.028 1.00 90.44 458 LEU A N 1
ATOM 3615 C CA . LEU A 1 458 ? 13.916 -4.783 5.167 1.00 90.44 458 LEU A CA 1
ATOM 3616 C C . LEU A 1 458 ? 13.012 -3.616 4.766 1.00 90.44 458 LEU A C 1
ATOM 3618 O O . LEU A 1 458 ? 13.375 -2.444 4.892 1.00 90.44 458 LEU A O 1
ATOM 3622 N N . CYS A 1 459 ? 11.815 -3.969 4.303 1.00 93.19 459 CYS A N 1
ATOM 3623 C CA . CYS A 1 459 ? 10.690 -3.058 4.165 1.00 93.19 459 CYS A CA 1
ATOM 3624 C C . CYS A 1 459 ? 9.636 -3.459 5.201 1.00 93.19 459 CYS A C 1
ATOM 3626 O O . CYS A 1 459 ? 9.259 -4.631 5.211 1.00 93.19 459 CYS A O 1
ATOM 3628 N N . PRO A 1 460 ? 9.220 -2.551 6.104 1.00 92.62 460 PRO A N 1
ATOM 3629 C CA . PRO A 1 460 ? 8.374 -2.905 7.232 1.00 92.62 460 PRO A CA 1
ATOM 3630 C C . PRO A 1 460 ? 7.042 -3.530 6.817 1.00 92.62 460 PRO A C 1
ATOM 3632 O O . PRO A 1 460 ? 6.373 -3.084 5.881 1.00 92.62 460 PRO A O 1
ATOM 3635 N N . THR A 1 461 ? 6.633 -4.537 7.566 1.00 90.00 461 THR A N 1
ATOM 3636 C CA . THR A 1 461 ? 5.355 -5.231 7.427 1.00 90.00 461 THR A CA 1
ATOM 3637 C C . THR A 1 461 ? 4.536 -5.093 8.706 1.00 90.00 461 THR A C 1
ATOM 3639 O O . THR A 1 461 ? 4.984 -4.521 9.702 1.00 90.00 461 THR A O 1
ATOM 3642 N N . ARG A 1 462 ? 3.326 -5.655 8.712 1.00 83.12 462 ARG A N 1
ATOM 3643 C CA . ARG A 1 462 ? 2.472 -5.738 9.898 1.00 83.12 462 ARG A CA 1
ATOM 3644 C C . ARG A 1 462 ? 3.195 -6.305 11.118 1.00 83.12 462 ARG A C 1
ATOM 3646 O O . ARG A 1 462 ? 2.974 -5.804 12.220 1.00 83.12 462 ARG A O 1
ATOM 3653 N N . ASP A 1 463 ? 4.054 -7.299 10.929 1.00 83.25 463 ASP A N 1
ATOM 3654 C CA . ASP A 1 463 ? 4.793 -7.912 12.031 1.00 83.25 463 ASP A CA 1
ATOM 3655 C C . ASP A 1 463 ? 5.766 -6.900 12.655 1.00 83.25 463 ASP A C 1
ATOM 3657 O O . ASP A 1 463 ? 5.791 -6.736 13.878 1.00 83.25 463 ASP A O 1
ATOM 3661 N N . ASP A 1 464 ? 6.458 -6.112 11.827 1.00 86.00 464 ASP A N 1
ATOM 3662 C CA . ASP A 1 464 ? 7.344 -5.035 12.280 1.00 86.00 464 ASP A CA 1
ATOM 3663 C C . ASP A 1 464 ? 6.571 -3.931 13.008 1.00 86.00 464 ASP A C 1
ATOM 3665 O O . ASP A 1 464 ? 7.002 -3.460 14.063 1.00 86.00 464 ASP A O 1
ATOM 3669 N N . TYR A 1 465 ? 5.394 -3.552 12.505 1.00 83.19 465 TYR A N 1
ATOM 3670 C CA . TYR A 1 465 ? 4.541 -2.535 13.131 1.00 83.19 465 TYR A CA 1
ATOM 3671 C C . TYR A 1 465 ? 4.004 -2.952 14.503 1.00 83.19 465 TYR A C 1
ATOM 3673 O O . TYR A 1 465 ? 3.707 -2.102 15.339 1.00 83.19 465 TYR A O 1
ATOM 3681 N N . THR A 1 466 ? 3.903 -4.255 14.758 1.00 78.50 466 THR A N 1
ATOM 3682 C CA . THR A 1 466 ? 3.523 -4.796 16.073 1.00 78.50 466 THR A CA 1
ATOM 3683 C C . THR A 1 466 ? 4.719 -5.125 16.970 1.00 78.50 466 THR A C 1
ATOM 3685 O O . THR A 1 466 ? 4.535 -5.511 18.126 1.00 78.50 466 THR A O 1
ATOM 3688 N N . SER A 1 467 ? 5.946 -4.943 16.472 1.00 78.56 467 SER A N 1
ATOM 3689 C CA . SER A 1 467 ? 7.178 -5.200 17.221 1.00 78.56 467 SER A CA 1
ATOM 3690 C C . SER A 1 467 ? 7.373 -4.215 18.379 1.00 78.56 467 SER A C 1
ATOM 3692 O O . SER A 1 467 ? 6.680 -3.208 18.501 1.00 78.56 467 SER A O 1
ATOM 3694 N N . SER A 1 468 ? 8.351 -4.470 19.251 1.00 76.44 468 SER A N 1
ATOM 3695 C CA . SER A 1 468 ? 8.694 -3.554 20.347 1.00 76.44 468 SER A CA 1
ATOM 3696 C C . SER A 1 468 ? 9.413 -2.277 19.895 1.00 76.44 468 SER A C 1
ATOM 3698 O O . SER A 1 468 ? 9.577 -1.379 20.719 1.00 76.44 468 SER A O 1
ATOM 3700 N N . THR A 1 469 ? 9.814 -2.165 18.624 1.00 83.19 469 THR A N 1
ATOM 3701 C CA . THR A 1 469 ? 10.563 -1.014 18.100 1.00 83.19 469 THR A CA 1
ATOM 3702 C C . THR A 1 469 ? 9.664 0.228 18.019 1.00 83.19 469 THR A C 1
ATOM 3704 O O . THR A 1 469 ? 8.729 0.233 17.214 1.00 83.19 469 THR A O 1
ATOM 3707 N N . PRO A 1 470 ? 9.946 1.304 18.785 1.00 84.44 470 PRO A N 1
ATOM 3708 C CA . PRO A 1 470 ? 9.113 2.512 18.827 1.00 84.44 470 PRO A CA 1
ATOM 3709 C C . PRO A 1 470 ? 8.816 3.107 17.445 1.00 84.44 470 PRO A C 1
ATOM 3711 O O . PRO A 1 470 ? 7.662 3.373 17.121 1.00 84.44 470 PRO A O 1
ATOM 3714 N N . LEU A 1 471 ? 9.848 3.229 16.603 1.00 87.19 471 LEU A N 1
ATOM 3715 C CA . LEU A 1 471 ? 9.715 3.775 15.254 1.00 87.19 471 LEU A CA 1
ATOM 3716 C C . LEU A 1 471 ? 8.767 2.946 14.378 1.00 87.19 471 LEU A C 1
ATOM 3718 O O . LEU A 1 471 ? 7.926 3.517 13.695 1.00 87.19 471 LEU A O 1
ATOM 3722 N N . PHE A 1 472 ? 8.854 1.612 14.407 1.00 88.00 472 PHE A N 1
ATOM 3723 C CA . PHE A 1 472 ? 7.973 0.780 13.583 1.00 88.00 472 PHE A CA 1
ATOM 3724 C C . PHE A 1 472 ? 6.519 0.836 14.046 1.00 88.00 472 PHE A C 1
ATOM 3726 O O . PHE A 1 472 ? 5.633 0.871 13.197 1.00 88.00 472 PHE A O 1
ATOM 3733 N N . LYS A 1 473 ? 6.251 0.940 15.353 1.00 82.56 473 LYS A N 1
ATOM 3734 C CA . LYS A 1 473 ? 4.877 1.154 15.838 1.00 82.56 473 LYS A CA 1
ATOM 3735 C C . LYS A 1 473 ? 4.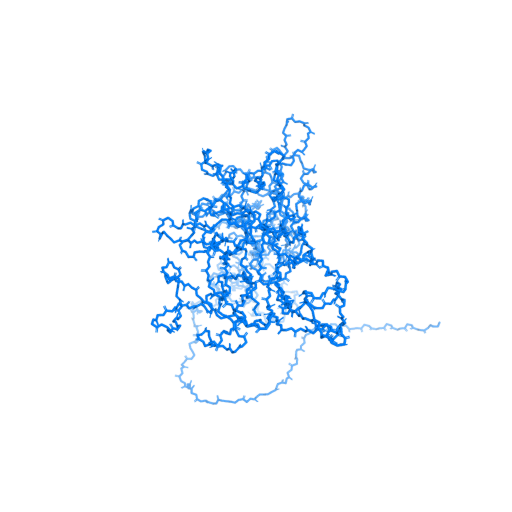276 2.442 15.278 1.00 82.56 473 LYS A C 1
ATOM 3737 O O . LYS A 1 473 ? 3.181 2.415 14.729 1.00 82.56 473 LYS A O 1
ATOM 3742 N N . ILE A 1 474 ? 5.029 3.540 15.360 1.00 83.44 474 ILE A N 1
ATOM 3743 C CA . ILE A 1 474 ? 4.609 4.848 14.837 1.00 83.44 474 ILE A CA 1
ATOM 3744 C C . ILE A 1 474 ? 4.408 4.775 13.322 1.00 83.44 474 ILE A C 1
ATOM 3746 O O . ILE A 1 474 ? 3.384 5.219 12.810 1.00 83.44 474 ILE A O 1
ATOM 3750 N N . LEU A 1 475 ? 5.337 4.152 12.592 1.00 87.62 475 LEU A N 1
ATOM 3751 C CA . LEU A 1 475 ? 5.192 3.958 11.150 1.00 87.62 475 LEU A CA 1
ATOM 3752 C C . LEU A 1 475 ? 3.940 3.154 10.794 1.00 87.62 475 LEU A C 1
ATOM 3754 O O . LEU A 1 475 ? 3.270 3.493 9.822 1.00 87.62 475 LEU A O 1
ATOM 3758 N N . GLY A 1 476 ? 3.579 2.148 11.591 1.00 82.12 476 GLY A N 1
ATOM 3759 C CA . GLY A 1 476 ? 2.353 1.374 11.407 1.00 82.12 476 GLY A CA 1
ATOM 3760 C C . GLY A 1 476 ? 1.084 2.226 11.435 1.00 82.12 476 GLY A C 1
ATOM 3761 O O . GLY A 1 476 ? 0.165 1.972 10.652 1.00 82.12 476 GLY A O 1
ATOM 3762 N N . ASP A 1 477 ? 1.058 3.268 12.267 1.00 76.19 477 ASP A N 1
ATOM 3763 C CA . ASP A 1 477 ? -0.082 4.181 12.387 1.00 76.19 477 ASP A CA 1
ATOM 3764 C C . ASP A 1 477 ? -0.259 5.076 11.152 1.00 76.19 477 ASP A C 1
ATOM 3766 O O . ASP A 1 477 ? -1.391 5.355 10.749 1.00 76.19 477 ASP A O 1
ATOM 3770 N N . TYR A 1 478 ? 0.844 5.508 10.532 1.00 84.69 478 TYR A N 1
ATOM 3771 C CA . TYR A 1 478 ? 0.808 6.331 9.320 1.00 84.69 478 TYR A CA 1
ATOM 3772 C C . TYR A 1 478 ? 0.666 5.495 8.048 1.00 84.69 478 TYR A C 1
ATOM 3774 O O . TYR A 1 478 ? -0.059 5.888 7.139 1.00 84.69 478 TYR A O 1
ATOM 3782 N N . ILE A 1 479 ? 1.346 4.354 7.947 1.00 88.50 479 ILE A N 1
ATOM 3783 C CA . ILE A 1 479 ? 1.401 3.562 6.712 1.00 88.50 479 ILE A CA 1
ATOM 3784 C C . ILE A 1 479 ? 0.150 2.692 6.561 1.00 88.50 479 ILE A C 1
ATOM 3786 O O . ILE A 1 479 ? -0.447 2.662 5.487 1.00 88.50 479 ILE A O 1
ATOM 3790 N N . GLY A 1 480 ? -0.264 1.991 7.621 1.00 76.44 480 GLY A N 1
ATOM 3791 C CA . GLY A 1 480 ? -1.492 1.188 7.661 1.00 76.44 480 GLY A CA 1
ATOM 3792 C C . GLY A 1 480 ? -1.553 -0.047 6.744 1.00 76.44 480 GLY A C 1
ATOM 3793 O O . GLY A 1 480 ? -2.564 -0.754 6.767 1.00 76.44 480 GLY A O 1
ATOM 3794 N N . VAL A 1 481 ? -0.510 -0.333 5.960 1.00 82.56 481 VAL A N 1
ATOM 3795 C CA . VAL A 1 481 ? -0.412 -1.465 5.019 1.00 82.56 481 VAL A CA 1
ATOM 3796 C C . VAL A 1 481 ? 0.983 -2.082 5.054 1.00 82.56 481 VAL A C 1
ATOM 3798 O O . VAL A 1 481 ? 1.934 -1.404 5.425 1.00 82.56 481 VAL A O 1
ATOM 3801 N N . ASP A 1 482 ? 1.123 -3.342 4.638 1.00 89.62 482 ASP A N 1
ATOM 3802 C CA . ASP A 1 482 ? 2.453 -3.930 4.438 1.00 89.62 482 ASP A CA 1
ATOM 3803 C C . ASP A 1 482 ? 3.217 -3.167 3.353 1.00 89.62 482 ASP A C 1
ATOM 3805 O O . ASP A 1 482 ? 2.620 -2.683 2.386 1.00 89.62 482 ASP A O 1
ATOM 3809 N N . THR A 1 483 ? 4.540 -3.094 3.485 1.00 95.44 483 THR A N 1
ATOM 3810 C CA . THR A 1 483 ? 5.411 -2.556 2.437 1.00 95.44 483 THR A CA 1
ATOM 3811 C C . THR A 1 483 ? 6.268 -3.648 1.812 1.00 95.44 483 THR A C 1
ATOM 3813 O O . THR A 1 483 ? 6.481 -4.713 2.388 1.00 95.44 483 THR A O 1
ATOM 3816 N N . GLU A 1 484 ? 6.737 -3.402 0.596 1.00 95.00 484 GLU A N 1
ATOM 3817 C CA . GLU A 1 484 ? 7.668 -4.275 -0.115 1.00 95.00 484 GLU A CA 1
ATOM 3818 C C . GLU A 1 484 ? 8.752 -3.448 -0.808 1.00 95.00 484 GLU A C 1
ATOM 3820 O O . GLU A 1 484 ? 8.580 -2.246 -1.023 1.00 95.00 484 GLU A O 1
ATOM 3825 N N . ALA A 1 485 ? 9.880 -4.075 -1.143 1.00 94.06 485 ALA A N 1
ATOM 3826 C CA . ALA A 1 485 ? 10.938 -3.391 -1.874 1.00 94.06 485 ALA A CA 1
ATOM 3827 C C . ALA A 1 485 ? 10.552 -3.127 -3.339 1.00 94.06 485 ALA A C 1
ATOM 3829 O O . ALA A 1 485 ? 9.860 -3.925 -3.976 1.00 94.06 485 ALA A O 1
ATOM 3830 N N . ILE A 1 486 ? 11.058 -2.022 -3.886 1.00 94.69 486 ILE A N 1
ATOM 3831 C CA . ILE A 1 486 ? 11.095 -1.751 -5.325 1.00 94.69 486 ILE A CA 1
ATOM 3832 C C . ILE A 1 486 ? 12.546 -1.746 -5.811 1.00 94.69 486 ILE A C 1
ATOM 3834 O O . ILE A 1 486 ? 13.445 -1.227 -5.139 1.00 94.69 486 ILE A O 1
ATOM 3838 N N . TYR A 1 487 ? 12.768 -2.335 -6.981 1.00 93.62 487 TYR A N 1
ATOM 3839 C CA . TYR A 1 487 ? 14.074 -2.484 -7.607 1.00 93.62 487 TYR A CA 1
ATOM 3840 C C . TYR A 1 487 ? 14.074 -1.840 -8.982 1.00 93.62 487 TYR A C 1
ATOM 3842 O O . TYR A 1 487 ? 13.075 -1.881 -9.702 1.00 93.62 487 TYR A O 1
ATOM 3850 N N . PHE A 1 488 ? 15.231 -1.316 -9.363 1.00 93.00 488 PHE A N 1
ATOM 3851 C CA . PHE A 1 488 ? 15.499 -0.979 -10.745 1.00 93.00 488 PHE A CA 1
ATOM 3852 C C . PHE A 1 488 ? 16.259 -2.112 -11.424 1.00 93.00 488 PHE A C 1
ATOM 3854 O O . PHE A 1 488 ? 17.213 -2.666 -10.866 1.00 93.00 488 PHE A O 1
ATOM 3861 N N . ALA A 1 489 ? 15.875 -2.417 -12.658 1.00 94.19 489 ALA A N 1
ATOM 3862 C CA . ALA A 1 489 ? 16.576 -3.386 -13.473 1.00 94.19 489 ALA A CA 1
ATOM 3863 C C . ALA A 1 489 ? 16.863 -2.830 -14.865 1.00 94.19 489 ALA A C 1
ATOM 3865 O O . ALA A 1 489 ? 15.977 -2.310 -15.537 1.00 94.19 489 ALA A O 1
ATOM 3866 N N . GLU A 1 490 ? 18.114 -2.949 -15.295 1.00 93.19 490 GLU A N 1
ATOM 3867 C CA . GLU A 1 490 ? 18.575 -2.479 -16.598 1.00 93.19 490 GLU A CA 1
ATOM 3868 C C . GLU A 1 490 ? 18.615 -3.639 -17.589 1.00 93.19 490 GLU A C 1
ATOM 3870 O O . GLU A 1 490 ? 19.104 -4.725 -17.263 1.00 93.19 490 GLU A O 1
ATOM 3875 N N . ARG A 1 491 ? 18.112 -3.406 -18.801 1.00 93.19 491 ARG A N 1
ATOM 3876 C CA . ARG A 1 491 ? 18.147 -4.380 -19.893 1.00 93.19 491 ARG A CA 1
ATOM 3877 C C . ARG A 1 491 ? 19.581 -4.647 -20.349 1.00 93.19 491 ARG A C 1
ATOM 3879 O O . ARG A 1 491 ? 20.374 -3.718 -20.484 1.00 93.19 491 ARG A O 1
ATOM 3886 N N . GLU A 1 492 ? 19.888 -5.897 -20.690 1.00 90.44 492 GLU A N 1
ATOM 3887 C CA . GLU A 1 492 ? 21.139 -6.237 -21.376 1.00 90.44 492 GLU A CA 1
ATOM 3888 C C . GLU A 1 492 ? 21.305 -5.409 -22.674 1.00 90.44 492 GLU A C 1
ATOM 3890 O O . GLU A 1 492 ? 20.327 -5.234 -23.416 1.00 90.44 492 GLU A O 1
ATOM 3895 N N . PRO A 1 493 ? 22.513 -4.897 -22.990 1.00 86.19 493 PRO A N 1
ATOM 3896 C CA . PRO A 1 493 ? 22.734 -4.133 -24.212 1.00 86.19 493 PRO A CA 1
ATOM 3897 C C . PRO A 1 493 ? 22.355 -4.943 -25.453 1.00 86.19 493 PRO A C 1
ATOM 3899 O O . PRO A 1 493 ? 22.915 -6.006 -25.723 1.00 86.19 493 PRO A O 1
ATOM 3902 N N . VAL A 1 494 ? 21.413 -4.421 -26.238 1.00 84.88 494 VAL A N 1
ATOM 3903 C CA . VAL A 1 494 ? 21.074 -4.986 -27.546 1.00 84.88 494 VAL A CA 1
ATOM 3904 C C . VAL A 1 494 ? 21.799 -4.189 -28.615 1.00 84.88 494 VAL A C 1
ATOM 3906 O O . VAL A 1 494 ? 21.750 -2.959 -28.632 1.00 84.88 494 VAL A O 1
ATOM 3909 N N . ARG A 1 495 ? 22.474 -4.905 -29.511 1.00 85.12 495 ARG A N 1
ATOM 3910 C CA . ARG A 1 495 ? 23.268 -4.326 -30.590 1.00 85.12 495 ARG A CA 1
ATOM 3911 C C . ARG A 1 495 ? 22.655 -4.652 -31.940 1.00 85.12 495 ARG A C 1
ATOM 3913 O O . ARG A 1 495 ? 22.138 -5.749 -32.132 1.00 85.12 495 ARG A O 1
ATOM 3920 N N . TYR A 1 496 ? 22.726 -3.706 -32.864 1.00 80.12 496 TYR A N 1
ATOM 3921 C CA . TYR A 1 496 ? 22.227 -3.852 -34.225 1.00 80.12 496 TYR A CA 1
ATOM 3922 C C . TYR A 1 496 ? 23.233 -3.288 -35.226 1.00 80.12 496 TYR A C 1
ATOM 3924 O O . TYR A 1 496 ? 24.052 -2.431 -34.891 1.00 80.12 496 TYR A O 1
ATOM 3932 N N . LEU A 1 497 ? 23.196 -3.808 -36.452 1.00 79.44 497 LEU A N 1
ATOM 3933 C CA . LEU A 1 497 ? 24.041 -3.334 -37.542 1.00 79.44 497 LEU A CA 1
ATOM 3934 C C . LEU A 1 497 ? 23.351 -2.173 -38.253 1.00 79.44 497 LEU A C 1
ATOM 3936 O O . LEU A 1 497 ? 22.175 -2.258 -38.607 1.00 79.44 497 LEU A O 1
ATOM 3940 N N . VAL A 1 498 ? 24.102 -1.104 -38.484 1.00 75.62 498 VAL A N 1
ATOM 3941 C CA . VAL A 1 498 ? 23.676 0.049 -39.273 1.00 75.62 498 VAL A CA 1
ATOM 3942 C C . VAL A 1 498 ? 24.598 0.183 -40.467 1.00 75.62 498 VAL A C 1
ATOM 3944 O O . VAL A 1 498 ? 25.815 0.118 -40.315 1.00 75.62 498 VAL A O 1
ATOM 3947 N N . HIS A 1 499 ? 24.012 0.356 -41.647 1.00 72.44 499 HIS A N 1
ATOM 3948 C CA . HIS A 1 499 ? 24.752 0.640 -42.866 1.00 72.44 499 HIS A CA 1
ATOM 3949 C C . HIS A 1 499 ? 24.757 2.152 -43.106 1.00 72.44 499 HIS A C 1
ATOM 3951 O O . HIS A 1 499 ? 23.741 2.722 -43.502 1.00 72.44 499 HIS A O 1
ATOM 3957 N N . GLU A 1 500 ? 25.893 2.791 -42.845 1.00 73.00 500 GLU A N 1
ATOM 3958 C CA . GLU A 1 500 ? 26.124 4.224 -43.044 1.00 73.00 500 GLU A CA 1
ATOM 3959 C C . GLU A 1 500 ? 27.337 4.385 -43.970 1.00 73.00 500 GLU A C 1
ATOM 3961 O O . GLU A 1 500 ? 28.353 3.721 -43.782 1.00 73.00 500 GLU A O 1
ATOM 3966 N N . GLU A 1 501 ? 27.211 5.216 -45.010 1.00 73.69 501 GLU A N 1
ATOM 3967 C CA . GLU A 1 501 ? 28.313 5.577 -45.925 1.00 73.69 501 GLU A CA 1
ATOM 3968 C C . GLU A 1 501 ? 29.075 4.386 -46.556 1.00 73.69 501 GLU A C 1
ATOM 3970 O O . GLU A 1 501 ? 30.269 4.462 -46.831 1.00 73.69 501 GLU A O 1
ATOM 3975 N N . GLY A 1 502 ? 28.386 3.268 -46.819 1.00 75.25 502 GLY A N 1
ATOM 3976 C CA . GLY A 1 502 ? 28.992 2.080 -47.438 1.00 75.25 502 GLY A CA 1
ATOM 3977 C C . GLY A 1 502 ? 29.696 1.132 -46.459 1.00 75.25 502 GLY A C 1
ATOM 3978 O O . GLY A 1 502 ? 30.322 0.167 -46.898 1.00 75.25 502 GLY A O 1
ATOM 3979 N N . ALA A 1 503 ? 29.594 1.377 -45.148 1.00 78.06 503 ALA A N 1
ATOM 3980 C CA . ALA A 1 503 ? 30.161 0.532 -44.104 1.00 78.06 503 ALA A CA 1
ATOM 3981 C C . ALA A 1 503 ? 29.099 0.078 -43.091 1.00 78.06 503 ALA A C 1
ATOM 3983 O O . ALA A 1 503 ? 28.149 0.796 -42.774 1.00 78.06 503 ALA A O 1
ATOM 3984 N N . TYR A 1 504 ? 29.282 -1.127 -42.548 1.00 79.00 504 TYR A N 1
ATOM 3985 C CA . TYR A 1 504 ? 28.477 -1.627 -41.436 1.00 79.00 504 TYR A CA 1
ATOM 3986 C C . TYR A 1 504 ? 29.120 -1.232 -40.105 1.00 79.00 504 TYR A C 1
ATOM 3988 O O . TYR A 1 504 ? 30.266 -1.592 -39.835 1.00 79.00 504 TYR A O 1
ATOM 3996 N N . SER A 1 505 ? 28.370 -0.539 -39.251 1.00 82.44 505 SER A N 1
ATOM 3997 C CA . SER A 1 505 ? 28.755 -0.239 -37.871 1.00 82.44 505 SER A CA 1
ATOM 3998 C C . SER A 1 505 ? 27.794 -0.901 -36.885 1.00 82.44 505 SER A C 1
ATOM 4000 O O . SER A 1 505 ? 26.607 -1.075 -37.160 1.00 82.44 505 SER A O 1
ATOM 4002 N N . LEU A 1 506 ? 28.316 -1.309 -35.730 1.00 82.88 506 LEU A N 1
ATOM 4003 C CA . LEU A 1 506 ? 27.519 -1.882 -34.652 1.00 82.88 506 LEU A CA 1
ATOM 4004 C C . LEU A 1 506 ? 27.054 -0.742 -33.735 1.00 82.88 506 LEU A C 1
ATOM 4006 O O . LEU A 1 506 ? 27.887 -0.081 -33.116 1.00 82.88 506 LEU A O 1
ATOM 4010 N N . LYS A 1 507 ? 25.743 -0.512 -33.640 1.00 83.12 507 LYS A N 1
ATOM 4011 C CA . LYS A 1 507 ? 25.150 0.473 -32.723 1.00 83.12 507 LYS A CA 1
ATOM 4012 C C . LYS A 1 507 ? 24.418 -0.224 -31.585 1.00 83.12 507 LYS A C 1
ATOM 4014 O O . LYS A 1 507 ? 23.874 -1.316 -31.752 1.00 83.12 507 LYS A O 1
ATOM 4019 N N . GLU A 1 508 ? 24.412 0.405 -30.416 1.00 83.75 508 GLU A N 1
ATOM 4020 C CA . GLU A 1 508 ? 23.645 -0.064 -29.262 1.00 83.75 508 GLU A CA 1
ATOM 4021 C C . GLU A 1 508 ? 22.266 0.599 -29.251 1.00 83.75 508 GLU A C 1
ATOM 4023 O O . GLU A 1 508 ? 22.105 1.771 -29.598 1.00 83.75 508 GLU A O 1
ATOM 4028 N N . THR A 1 509 ? 21.239 -0.164 -28.889 1.00 84.56 509 THR A N 1
ATOM 4029 C CA . THR A 1 509 ? 19.910 0.398 -28.633 1.00 84.56 509 THR A CA 1
ATOM 4030 C C . THR A 1 509 ? 19.934 1.256 -27.367 1.00 84.56 509 THR A C 1
ATOM 4032 O O . THR A 1 509 ? 20.709 0.934 -26.464 1.00 84.56 509 THR A O 1
ATOM 4035 N N . PRO A 1 510 ? 19.044 2.255 -27.230 1.00 85.88 510 PRO A N 1
ATOM 4036 C CA . PRO A 1 510 ? 18.924 3.016 -25.991 1.00 85.88 510 PRO A CA 1
ATOM 4037 C C . PRO A 1 510 ? 18.711 2.116 -24.765 1.00 85.88 510 PRO A C 1
ATOM 4039 O O . PRO A 1 510 ? 18.062 1.064 -24.851 1.00 85.88 510 PRO A O 1
ATOM 4042 N N . THR A 1 511 ? 19.273 2.532 -23.630 1.00 87.19 511 THR A N 1
ATOM 4043 C CA . THR A 1 511 ? 19.121 1.840 -22.347 1.00 87.19 511 THR A CA 1
ATOM 4044 C C . THR A 1 511 ? 17.648 1.798 -21.957 1.00 87.19 511 THR A C 1
ATOM 4046 O O . THR A 1 511 ? 16.977 2.826 -21.960 1.00 87.19 511 THR A O 1
ATOM 4049 N N . ASP A 1 512 ? 17.162 0.607 -21.613 1.00 91.06 512 ASP A N 1
ATOM 4050 C CA . ASP A 1 512 ? 15.815 0.407 -21.081 1.00 91.06 512 ASP A CA 1
ATOM 4051 C C . ASP A 1 512 ? 15.911 -0.020 -19.619 1.00 91.06 512 ASP A C 1
ATOM 4053 O O . ASP A 1 512 ? 16.778 -0.826 -19.260 1.00 91.06 512 ASP A O 1
ATOM 4057 N N . VAL A 1 513 ? 15.022 0.520 -18.794 1.00 92.12 513 VAL A N 1
ATOM 4058 C CA . VAL A 1 513 ? 15.010 0.310 -17.350 1.00 92.12 513 VAL A CA 1
ATOM 4059 C C . VAL A 1 513 ? 13.592 -0.013 -16.918 1.00 92.12 513 VAL A C 1
ATOM 4061 O O . VAL A 1 513 ? 12.652 0.704 -17.259 1.00 92.12 513 VAL A O 1
ATOM 4064 N N . ILE A 1 514 ? 13.445 -1.079 -16.138 1.00 94.00 514 ILE A N 1
ATOM 4065 C CA . ILE A 1 514 ? 12.166 -1.454 -15.543 1.00 94.00 514 ILE A CA 1
ATOM 4066 C C . ILE A 1 514 ? 12.195 -1.349 -14.024 1.00 94.00 514 ILE A C 1
ATOM 4068 O O . ILE A 1 514 ? 13.210 -1.624 -13.380 1.00 94.00 514 ILE A O 1
ATOM 4072 N N . LEU A 1 515 ? 11.059 -0.941 -13.468 1.00 94.75 515 LEU A N 1
ATOM 4073 C CA . LEU A 1 515 ? 10.781 -0.910 -12.044 1.00 94.75 515 LEU A CA 1
ATOM 4074 C C . LEU A 1 515 ? 10.019 -2.184 -11.699 1.00 94.75 515 LEU A C 1
ATOM 4076 O O . LEU A 1 515 ? 8.961 -2.445 -12.271 1.00 94.75 515 LEU A O 1
ATOM 4080 N N . ILE A 1 516 ? 10.544 -2.976 -10.772 1.00 95.12 516 ILE A N 1
ATOM 4081 C CA . ILE A 1 516 ? 9.943 -4.255 -10.389 1.00 95.12 516 ILE A CA 1
ATOM 4082 C C . ILE A 1 516 ? 9.824 -4.361 -8.874 1.00 95.12 516 ILE A C 1
ATOM 4084 O O . ILE A 1 516 ? 10.729 -3.982 -8.126 1.00 95.12 516 ILE A O 1
ATOM 4088 N N . ARG A 1 517 ? 8.676 -4.855 -8.411 1.00 95.56 517 ARG A N 1
ATOM 4089 C CA . ARG A 1 517 ? 8.401 -5.049 -6.985 1.00 95.56 517 ARG A CA 1
ATOM 4090 C C . ARG A 1 517 ? 9.004 -6.351 -6.486 1.00 95.56 517 ARG A C 1
ATOM 4092 O O . ARG A 1 517 ? 9.110 -7.314 -7.242 1.00 95.56 517 ARG A O 1
ATOM 4099 N N . GLN A 1 518 ? 9.329 -6.409 -5.201 1.00 94.12 518 GLN A N 1
ATOM 4100 C CA . GLN A 1 518 ? 9.893 -7.597 -4.567 1.00 94.12 518 GLN A CA 1
ATOM 4101 C C . GLN A 1 518 ? 9.027 -8.842 -4.782 1.00 94.12 518 GLN A C 1
ATOM 4103 O O . GLN A 1 518 ? 9.548 -9.873 -5.195 1.00 94.12 518 GLN A O 1
ATOM 4108 N N . SER A 1 519 ? 7.715 -8.742 -4.555 1.00 93.56 519 SER A N 1
ATOM 4109 C CA . SER A 1 519 ? 6.789 -9.874 -4.708 1.00 93.56 519 SER A CA 1
ATOM 4110 C C . SER A 1 519 ? 6.708 -10.422 -6.134 1.00 93.56 519 SER A C 1
ATOM 4112 O O . SER A 1 519 ? 6.394 -11.596 -6.318 1.00 93.56 519 SER A O 1
ATOM 4114 N N . GLU A 1 520 ? 6.988 -9.597 -7.141 1.00 93.94 520 GLU A N 1
ATOM 4115 C CA . GLU A 1 520 ? 7.026 -10.004 -8.545 1.00 93.94 520 GLU A CA 1
ATOM 4116 C C . GLU A 1 520 ? 8.399 -10.567 -8.916 1.00 93.94 520 GLU A C 1
ATOM 4118 O O . GLU A 1 520 ? 8.496 -11.663 -9.465 1.00 93.94 520 GLU A O 1
ATOM 4123 N N . LEU A 1 521 ? 9.465 -9.859 -8.537 1.00 95.19 521 LEU A N 1
ATOM 4124 C CA . LEU A 1 521 ? 10.843 -10.256 -8.801 1.00 95.19 521 LEU A CA 1
ATOM 4125 C C . LEU A 1 521 ? 11.154 -11.638 -8.213 1.00 95.19 521 LEU A C 1
ATOM 4127 O O . LEU A 1 521 ? 11.713 -12.482 -8.907 1.00 95.19 521 LEU A O 1
ATOM 4131 N N . GLN A 1 522 ? 10.737 -11.901 -6.972 1.00 94.50 522 GLN A N 1
ATOM 4132 C CA . GLN A 1 522 ? 10.983 -13.176 -6.289 1.00 94.50 522 GLN A CA 1
ATOM 4133 C C . GLN A 1 522 ? 10.390 -14.395 -7.014 1.00 94.50 522 GLN A C 1
ATOM 4135 O O . GLN A 1 522 ? 10.843 -15.516 -6.790 1.00 94.50 522 GLN A O 1
ATOM 4140 N N . LYS A 1 523 ? 9.406 -14.195 -7.900 1.00 94.94 523 LYS A N 1
ATOM 4141 C CA . LYS A 1 523 ? 8.790 -15.269 -8.694 1.00 94.94 523 LYS A CA 1
ATOM 4142 C C . LYS A 1 523 ? 9.624 -15.647 -9.925 1.00 94.94 523 LYS A C 1
ATOM 4144 O O . LYS A 1 523 ? 9.448 -16.739 -10.454 1.00 94.94 523 LYS A O 1
ATOM 4149 N N . ILE A 1 524 ? 10.508 -14.761 -10.392 1.00 96.00 524 ILE A N 1
ATOM 4150 C CA . ILE A 1 524 ? 11.204 -14.895 -11.687 1.00 96.00 524 ILE A CA 1
ATOM 4151 C C . ILE A 1 524 ? 12.721 -14.692 -11.620 1.00 96.00 524 ILE A C 1
ATOM 4153 O O . ILE A 1 524 ? 13.405 -14.794 -12.639 1.00 96.00 524 ILE A O 1
ATOM 4157 N N . TRP A 1 525 ? 13.260 -14.359 -10.449 1.00 95.69 525 TRP A N 1
ATOM 4158 C CA . TRP A 1 525 ? 14.663 -14.005 -10.304 1.00 95.69 525 TRP A CA 1
ATOM 4159 C C . TRP A 1 525 ? 15.610 -15.212 -10.317 1.00 95.69 525 TRP A C 1
ATOM 4161 O O . TRP A 1 525 ? 15.345 -16.287 -9.774 1.00 95.69 525 TRP A O 1
ATOM 4171 N N . PHE A 1 526 ? 16.773 -15.015 -10.919 1.00 96.44 526 PHE A N 1
ATOM 4172 C CA . PHE A 1 526 ? 17.842 -15.999 -10.959 1.00 96.44 526 PHE A CA 1
ATOM 4173 C C . PHE 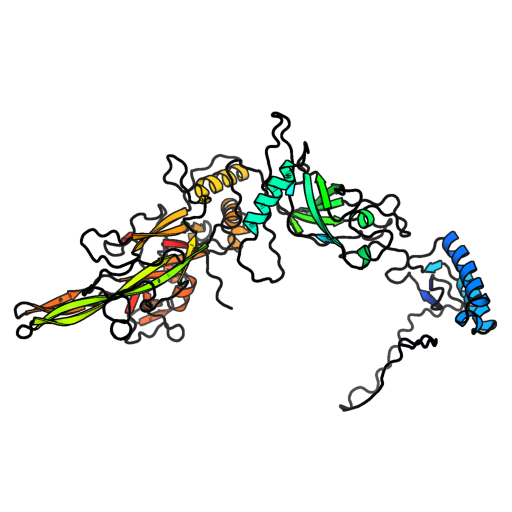A 1 526 ? 19.209 -15.318 -10.927 1.00 96.44 526 PHE A C 1
ATOM 4175 O O . PHE A 1 526 ? 19.349 -14.117 -11.169 1.00 96.44 526 PHE A O 1
ATOM 4182 N N . PHE A 1 527 ? 20.248 -16.094 -10.653 1.00 95.25 527 PHE A N 1
ATOM 4183 C CA . PHE A 1 527 ? 21.634 -15.700 -10.887 1.00 95.25 527 PHE A CA 1
ATOM 4184 C C . PHE A 1 527 ? 22.294 -16.703 -11.834 1.00 95.25 527 PHE A C 1
ATOM 4186 O O . PHE A 1 527 ? 21.812 -17.820 -12.003 1.00 95.25 527 PHE A O 1
ATOM 4193 N N . TYR A 1 528 ? 23.383 -16.295 -12.482 1.00 93.12 528 TYR A N 1
ATOM 4194 C CA . TYR A 1 528 ? 24.155 -17.201 -13.326 1.00 93.12 528 TYR A CA 1
ATOM 4195 C C . TYR A 1 528 ? 25.225 -17.915 -12.506 1.00 93.12 528 TYR A C 1
ATOM 4197 O O . TYR A 1 528 ? 26.044 -17.270 -11.847 1.00 93.12 528 TYR A O 1
ATOM 4205 N N . GLU A 1 529 ? 25.266 -19.236 -12.617 1.00 92.12 529 GLU A N 1
ATOM 4206 C CA . GLU A 1 529 ? 26.365 -20.068 -12.140 1.00 92.12 529 GLU A CA 1
ATOM 4207 C C . GLU A 1 529 ? 26.824 -20.960 -13.291 1.00 92.12 529 GLU A C 1
ATOM 4209 O O . GLU A 1 529 ? 26.027 -21.670 -13.901 1.00 92.12 529 GLU A O 1
ATOM 4214 N N . ASN A 1 530 ? 28.105 -20.864 -13.658 1.00 91.81 530 ASN A N 1
ATOM 4215 C CA . ASN A 1 530 ? 28.672 -21.570 -14.814 1.00 91.81 530 ASN A CA 1
ATOM 4216 C C . ASN A 1 530 ? 27.884 -21.351 -16.128 1.00 91.81 530 ASN A C 1
ATOM 4218 O O . ASN A 1 530 ? 27.783 -22.247 -16.960 1.00 91.81 530 ASN A O 1
ATOM 4222 N N . GLY A 1 531 ? 27.309 -20.155 -16.308 1.00 89.06 531 GLY A N 1
ATOM 4223 C CA . GLY A 1 531 ? 26.511 -19.793 -17.487 1.00 89.06 531 GLY A CA 1
ATOM 4224 C C . GLY A 1 531 ? 25.069 -20.311 -17.483 1.00 89.06 531 GLY A C 1
ATOM 4225 O O . GLY A 1 531 ? 24.327 -20.006 -18.414 1.00 89.06 531 GLY A O 1
ATOM 4226 N N . LEU A 1 532 ? 24.645 -21.038 -16.446 1.00 92.69 532 LEU A N 1
ATOM 4227 C CA . LEU A 1 532 ? 23.277 -21.532 -16.296 1.00 92.69 532 LEU A CA 1
ATOM 4228 C C . LEU A 1 532 ? 22.489 -20.671 -15.297 1.00 92.69 532 LEU A C 1
ATOM 4230 O O . LEU A 1 532 ? 23.043 -20.287 -14.264 1.00 92.69 532 LEU A O 1
ATOM 4234 N N . PRO A 1 533 ? 21.214 -20.349 -15.584 1.00 94.69 533 PRO A N 1
ATOM 4235 C CA . PRO A 1 533 ? 20.358 -19.636 -14.646 1.00 94.69 533 PRO A CA 1
ATOM 4236 C C . PRO A 1 533 ? 19.923 -20.567 -13.505 1.00 94.69 533 PRO A C 1
ATOM 4238 O O . PRO A 1 533 ? 19.369 -21.639 -13.744 1.00 94.69 533 PRO A O 1
ATOM 4241 N N . ILE A 1 534 ? 20.153 -20.141 -12.263 1.00 94.38 534 ILE A N 1
ATOM 4242 C CA . ILE A 1 534 ? 19.728 -20.829 -11.038 1.00 94.38 534 ILE A CA 1
ATOM 4243 C C . ILE A 1 534 ? 18.811 -19.900 -10.249 1.00 94.38 534 ILE A C 1
ATOM 4245 O O . ILE A 1 534 ? 19.133 -18.723 -10.071 1.00 94.38 534 ILE A O 1
ATOM 4249 N N . THR A 1 535 ? 17.684 -20.430 -9.767 1.00 92.88 535 THR A N 1
ATOM 4250 C CA . THR A 1 535 ? 16.729 -19.692 -8.931 1.00 92.88 535 THR A CA 1
ATOM 4251 C C . THR A 1 535 ? 17.448 -18.981 -7.792 1.00 92.88 535 THR A C 1
ATOM 4253 O O . THR A 1 535 ? 18.211 -19.595 -7.045 1.00 92.88 535 THR A O 1
ATOM 4256 N N . ALA A 1 536 ? 17.208 -17.679 -7.667 1.00 88.56 536 ALA A N 1
ATOM 4257 C CA . ALA A 1 536 ? 17.743 -16.913 -6.559 1.00 88.56 536 ALA A CA 1
ATOM 4258 C C . ALA A 1 536 ? 16.880 -17.106 -5.306 1.00 88.56 536 ALA A C 1
ATOM 4260 O O . ALA A 1 536 ? 15.665 -17.298 -5.376 1.00 88.56 536 ALA A O 1
ATOM 4261 N N . ASP A 1 537 ? 17.516 -17.026 -4.148 1.00 86.00 537 ASP A N 1
ATOM 4262 C CA . ASP A 1 537 ? 16.853 -16.813 -2.873 1.00 86.00 537 ASP A CA 1
ATOM 4263 C C . ASP A 1 537 ? 17.230 -15.430 -2.322 1.00 86.00 537 ASP A C 1
ATOM 4265 O O . ASP A 1 537 ? 17.999 -14.664 -2.917 1.00 86.00 537 ASP A O 1
ATOM 4269 N N . GLU A 1 538 ? 16.671 -15.088 -1.166 1.00 82.12 538 GLU A N 1
ATOM 4270 C CA . GLU A 1 538 ? 16.958 -13.810 -0.523 1.00 82.12 538 GLU A CA 1
ATOM 4271 C C . GLU A 1 538 ? 18.450 -13.667 -0.171 1.00 82.12 538 GLU A C 1
ATOM 4273 O O . GLU A 1 538 ? 19.028 -12.596 -0.349 1.00 82.12 538 GLU A O 1
ATOM 4278 N N . ASN A 1 539 ? 19.127 -14.756 0.202 1.00 83.25 539 ASN A N 1
ATOM 4279 C CA . ASN A 1 539 ? 20.562 -14.734 0.491 1.00 83.25 539 ASN A CA 1
ATOM 4280 C C . ASN A 1 539 ? 21.415 -14.451 -0.752 1.00 83.25 539 ASN A C 1
ATOM 4282 O O . ASN A 1 539 ? 22.403 -13.709 -0.680 1.00 83.25 539 ASN A O 1
ATOM 4286 N N . ALA A 1 540 ? 21.043 -15.028 -1.895 1.00 81.50 540 ALA A N 1
ATOM 4287 C CA . ALA A 1 540 ? 21.679 -14.769 -3.176 1.00 81.50 540 ALA A CA 1
ATOM 4288 C C . ALA A 1 540 ? 21.524 -13.298 -3.566 1.00 81.50 540 ALA A C 1
ATOM 4290 O O . ALA A 1 540 ? 22.478 -12.721 -4.086 1.00 81.50 540 ALA A O 1
ATOM 4291 N N . SER A 1 541 ? 20.391 -12.662 -3.246 1.00 80.81 541 SER A N 1
ATOM 4292 C CA . SER A 1 541 ? 20.171 -11.240 -3.545 1.00 80.81 541 SER A CA 1
ATOM 4293 C C . SER A 1 541 ? 21.219 -10.310 -2.922 1.00 80.81 541 SER A C 1
ATOM 4295 O O . SER A 1 541 ? 21.570 -9.303 -3.531 1.00 80.81 541 SER A O 1
ATOM 4297 N N . TYR A 1 542 ? 21.803 -10.680 -1.775 1.00 82.44 542 TYR A N 1
ATOM 4298 C CA . TYR A 1 542 ? 22.829 -9.880 -1.097 1.00 82.44 542 TYR A CA 1
ATOM 4299 C C . TYR A 1 542 ? 24.233 -10.000 -1.697 1.00 82.44 542 TYR A C 1
ATOM 4301 O O . TYR A 1 542 ? 25.063 -9.119 -1.482 1.00 82.44 542 TYR A O 1
ATOM 4309 N N . ASN A 1 543 ? 24.534 -11.109 -2.379 1.00 84.12 543 ASN A N 1
ATOM 4310 C CA . ASN A 1 543 ? 25.910 -11.473 -2.748 1.00 84.12 543 ASN A CA 1
ATOM 4311 C C . ASN A 1 543 ? 26.089 -11.779 -4.239 1.00 84.12 543 ASN A C 1
ATOM 4313 O O . ASN A 1 543 ? 27.216 -11.928 -4.713 1.00 84.12 543 ASN A O 1
ATOM 4317 N N . ARG A 1 544 ? 24.994 -11.919 -4.988 1.00 89.12 544 ARG A N 1
ATOM 4318 C CA . ARG A 1 544 ? 24.992 -12.298 -6.400 1.00 89.12 544 ARG A CA 1
ATOM 4319 C C . ARG A 1 544 ? 24.262 -11.252 -7.230 1.00 89.12 544 ARG A C 1
ATOM 4321 O O . ARG A 1 544 ? 23.393 -10.517 -6.767 1.00 89.12 544 ARG A O 1
ATOM 4328 N N . THR A 1 545 ? 24.618 -11.197 -8.507 1.00 90.31 545 THR A N 1
ATOM 4329 C CA . THR A 1 545 ? 23.906 -10.365 -9.472 1.00 90.31 545 THR A CA 1
ATOM 4330 C C . THR A 1 545 ? 22.594 -11.037 -9.841 1.00 90.31 545 THR A C 1
ATOM 4332 O O . THR A 1 545 ? 22.588 -12.072 -10.508 1.00 90.31 545 THR A O 1
ATOM 4335 N N . ILE A 1 546 ? 21.498 -10.423 -9.409 1.00 95.44 546 ILE A N 1
ATOM 4336 C CA . ILE A 1 546 ? 20.149 -10.866 -9.731 1.00 95.44 546 ILE A CA 1
ATOM 4337 C C . ILE A 1 546 ? 19.776 -10.447 -11.150 1.00 95.44 546 ILE A C 1
ATOM 4339 O O . ILE A 1 546 ? 19.949 -9.289 -11.539 1.00 95.44 546 ILE A O 1
ATOM 4343 N N . ASN A 1 547 ? 19.256 -11.408 -11.903 1.00 96.44 547 ASN A N 1
ATOM 4344 C CA . ASN A 1 547 ? 18.743 -11.252 -13.252 1.00 96.44 547 ASN A CA 1
ATOM 4345 C C . ASN A 1 547 ? 17.340 -11.851 -13.347 1.00 96.44 547 ASN A C 1
ATOM 4347 O O . ASN A 1 547 ? 16.939 -12.651 -12.504 1.00 96.44 547 ASN A O 1
ATOM 4351 N N . PHE A 1 548 ? 16.606 -11.472 -14.383 1.00 97.56 548 PHE A N 1
ATOM 4352 C CA . PHE A 1 548 ? 15.333 -12.087 -14.737 1.00 97.56 548 PHE A CA 1
ATOM 4353 C C . PHE A 1 548 ? 15.023 -11.855 -16.217 1.00 97.56 548 PHE A C 1
ATOM 4355 O O . PHE A 1 548 ? 15.627 -10.997 -16.871 1.00 97.56 548 PHE A O 1
ATOM 4362 N N . PHE A 1 549 ? 14.085 -12.632 -16.756 1.00 97.38 549 PHE A N 1
ATOM 4363 C CA . PHE A 1 549 ? 13.573 -12.442 -18.110 1.00 97.38 549 PHE A CA 1
ATOM 4364 C C . PHE A 1 549 ? 12.292 -11.606 -18.081 1.00 97.38 549 PHE A C 1
ATOM 4366 O O . PHE A 1 549 ? 11.398 -11.865 -17.278 1.00 97.38 549 PHE A O 1
ATOM 4373 N N . TRP A 1 550 ? 12.192 -10.623 -18.976 1.00 95.31 550 TRP A N 1
ATOM 4374 C CA . TRP A 1 550 ? 11.009 -9.770 -19.109 1.00 95.31 550 TRP A CA 1
ATOM 4375 C C . TRP A 1 550 ? 10.536 -9.683 -20.568 1.00 95.31 550 TRP A C 1
ATOM 4377 O O . TRP A 1 550 ? 11.393 -9.567 -21.456 1.00 95.31 550 TRP A O 1
ATOM 4387 N N . PRO A 1 551 ? 9.218 -9.702 -20.860 1.00 94.38 551 PRO A N 1
ATOM 4388 C CA . PRO A 1 551 ? 8.080 -9.876 -19.936 1.00 94.38 551 PRO A CA 1
ATOM 4389 C C . PRO A 1 551 ? 8.120 -11.200 -19.157 1.00 94.38 551 PRO A C 1
ATOM 4391 O O . PRO A 1 551 ? 8.747 -12.143 -19.643 1.00 94.38 551 PRO A O 1
ATOM 4394 N N . PRO A 1 552 ? 7.507 -11.295 -17.967 1.00 94.31 552 PRO A N 1
ATOM 4395 C CA . PRO A 1 552 ? 7.693 -12.442 -17.089 1.00 94.31 552 PRO A CA 1
ATOM 4396 C C . PRO A 1 552 ? 6.983 -13.689 -17.627 1.00 94.31 552 PRO A C 1
ATOM 4398 O O . PRO A 1 552 ? 5.923 -13.611 -18.246 1.00 94.31 552 PRO A O 1
ATOM 4401 N N . ASP A 1 553 ? 7.575 -14.849 -17.359 1.00 94.69 553 ASP A N 1
ATOM 4402 C CA . ASP A 1 553 ? 6.915 -16.149 -17.452 1.00 94.69 553 ASP A CA 1
ATOM 4403 C C . ASP A 1 553 ? 7.074 -16.841 -16.100 1.00 94.69 553 ASP A C 1
ATOM 4405 O O . ASP A 1 553 ? 8.177 -17.241 -15.730 1.00 94.69 553 ASP A O 1
ATOM 4409 N N . TYR A 1 554 ? 5.975 -16.922 -15.354 1.00 94.44 554 TYR A N 1
ATOM 4410 C CA . TYR A 1 554 ? 5.976 -17.472 -14.003 1.00 94.44 554 TYR A CA 1
ATOM 4411 C C . TYR A 1 554 ? 6.046 -19.001 -13.980 1.00 94.44 554 TYR A C 1
ATOM 4413 O O . TYR A 1 554 ? 6.485 -19.561 -12.978 1.00 94.44 554 TYR A O 1
ATOM 4421 N N . ASP A 1 555 ? 5.660 -19.669 -15.070 1.00 95.38 555 ASP A N 1
ATOM 4422 C CA . ASP A 1 555 ? 5.698 -21.130 -15.160 1.00 95.38 555 ASP A CA 1
ATOM 4423 C C . ASP A 1 555 ? 7.113 -21.617 -15.501 1.00 95.38 555 ASP A C 1
ATOM 4425 O O . ASP A 1 555 ? 7.554 -22.666 -15.028 1.00 95.38 555 ASP A O 1
ATOM 4429 N N . TYR A 1 556 ? 7.854 -20.832 -16.294 1.00 95.69 556 TYR A N 1
ATOM 4430 C CA . TYR A 1 556 ? 9.207 -21.169 -16.751 1.00 95.69 556 TYR A CA 1
ATOM 4431 C C . TYR A 1 556 ? 10.221 -20.030 -16.522 1.00 95.69 556 TYR A C 1
ATOM 4433 O O . TYR A 1 556 ? 10.859 -19.569 -17.476 1.00 95.69 556 TYR A O 1
ATOM 4441 N N . PRO A 1 557 ? 10.463 -19.607 -15.264 1.00 94.94 557 PRO A N 1
ATOM 4442 C CA . PRO A 1 557 ? 11.258 -18.413 -14.953 1.00 94.94 557 PRO A CA 1
ATOM 4443 C C . PRO A 1 557 ? 12.742 -18.518 -15.344 1.00 94.94 557 PRO A C 1
ATOM 4445 O O . PRO A 1 557 ? 13.413 -17.503 -15.514 1.00 94.94 557 PRO A O 1
ATOM 4448 N N . LEU A 1 558 ? 13.264 -19.738 -15.520 1.00 96.44 558 LEU A N 1
ATOM 4449 C CA . LEU A 1 558 ? 14.665 -19.999 -15.881 1.00 96.44 558 LEU A CA 1
ATOM 4450 C C . LEU A 1 558 ? 14.887 -20.223 -17.387 1.00 96.44 558 LEU A C 1
ATOM 4452 O O . LEU A 1 558 ? 16.026 -20.409 -17.812 1.00 96.44 558 LEU A O 1
ATOM 4456 N N . THR A 1 559 ? 13.835 -20.197 -18.213 1.00 95.19 559 THR A N 1
ATOM 4457 C CA . THR A 1 559 ? 13.947 -20.451 -19.660 1.00 95.19 559 THR A CA 1
ATOM 4458 C C . THR A 1 559 ? 13.661 -19.187 -20.463 1.00 95.19 559 THR A C 1
ATOM 4460 O O . THR A 1 559 ? 12.517 -18.754 -20.569 1.00 95.19 559 THR A O 1
ATOM 4463 N N . LYS A 1 560 ? 14.698 -18.615 -21.090 1.00 95.38 560 LYS A N 1
ATOM 4464 C CA . LYS A 1 560 ? 14.549 -17.430 -21.947 1.00 95.38 560 LYS A CA 1
ATOM 4465 C C . LYS A 1 560 ? 13.759 -17.764 -23.213 1.00 95.38 560 LYS A C 1
ATOM 4467 O O . LYS A 1 560 ? 14.191 -18.580 -24.026 1.00 95.38 560 LYS A O 1
ATOM 4472 N N . LYS A 1 561 ? 12.655 -17.057 -23.436 1.00 94.88 561 LYS A N 1
ATOM 4473 C CA . LYS A 1 561 ? 11.884 -17.084 -24.687 1.00 94.88 561 LYS A CA 1
ATOM 4474 C C . LYS A 1 561 ? 12.375 -16.019 -25.670 1.00 94.88 561 LYS A C 1
ATOM 4476 O O . LYS A 1 561 ? 12.934 -14.997 -25.278 1.00 94.88 561 LYS A O 1
ATOM 4481 N N . ALA A 1 562 ? 12.113 -16.215 -26.964 1.00 91.81 562 ALA A N 1
ATOM 4482 C CA . ALA A 1 562 ? 12.601 -15.329 -28.033 1.00 91.81 562 ALA A CA 1
ATOM 4483 C C . ALA A 1 562 ? 12.154 -13.855 -27.887 1.00 91.81 562 ALA A C 1
ATOM 4485 O O . ALA A 1 562 ? 12.887 -12.927 -28.244 1.00 91.81 562 ALA A O 1
ATOM 4486 N N . TYR A 1 563 ? 10.959 -13.632 -27.333 1.00 89.25 563 TYR A N 1
ATOM 4487 C CA . TYR A 1 563 ? 10.406 -12.296 -27.104 1.00 89.25 563 TYR A CA 1
ATOM 4488 C C . TYR A 1 563 ? 10.901 -11.638 -25.807 1.00 89.25 563 TYR A C 1
ATOM 4490 O O . TYR A 1 563 ? 10.707 -10.437 -25.635 1.00 89.25 563 TYR A O 1
ATOM 4498 N N . GLN A 1 564 ? 11.547 -12.391 -24.912 1.00 94.31 564 GLN A N 1
ATOM 4499 C CA . GLN A 1 564 ? 12.041 -11.873 -23.641 1.00 94.31 564 GLN A CA 1
ATOM 4500 C C . GLN A 1 564 ? 13.437 -11.262 -23.782 1.00 94.31 564 GLN A C 1
ATOM 4502 O O . GLN A 1 564 ? 14.233 -11.611 -24.665 1.00 94.31 564 GLN A O 1
ATOM 4507 N N . ARG A 1 565 ? 13.758 -10.341 -22.880 1.00 93.88 565 ARG A N 1
ATOM 4508 C CA . ARG A 1 565 ? 15.099 -9.777 -22.699 1.00 93.88 565 ARG A CA 1
ATOM 4509 C C . ARG A 1 565 ? 15.564 -10.018 -21.273 1.00 93.88 565 ARG A C 1
ATOM 4511 O O . ARG A 1 565 ? 14.739 -10.194 -20.380 1.00 93.88 565 ARG A O 1
ATOM 4518 N N . VAL A 1 566 ? 16.880 -10.072 -21.083 1.00 95.62 566 VAL A N 1
ATOM 4519 C CA . VAL A 1 566 ? 17.466 -10.178 -19.744 1.00 95.62 566 VAL A CA 1
ATOM 4520 C C . VAL A 1 566 ? 17.526 -8.791 -19.133 1.00 95.62 566 VAL A C 1
ATOM 4522 O O . VAL A 1 566 ? 17.992 -7.853 -19.782 1.00 95.62 566 VAL A O 1
ATOM 4525 N N . TYR A 1 567 ? 17.076 -8.684 -17.891 1.00 96.50 567 TYR A N 1
ATOM 4526 C CA . TYR A 1 567 ? 17.237 -7.499 -17.065 1.00 96.50 567 TYR A CA 1
ATOM 4527 C C . TYR A 1 567 ? 18.062 -7.851 -15.837 1.00 96.50 567 TYR A C 1
ATOM 4529 O O . TYR A 1 567 ? 17.914 -8.933 -15.266 1.00 96.50 567 TYR A O 1
ATOM 4537 N N . THR A 1 568 ? 18.930 -6.930 -15.435 1.00 95.50 568 THR A N 1
ATOM 4538 C CA . THR A 1 568 ? 19.820 -7.078 -14.285 1.00 95.50 568 THR A CA 1
ATOM 4539 C C . THR A 1 568 ? 19.469 -6.047 -13.227 1.00 95.50 568 THR A C 1
ATOM 4541 O O . THR A 1 568 ? 19.448 -4.852 -13.518 1.00 95.50 568 THR A O 1
ATOM 4544 N N . VAL A 1 569 ? 19.259 -6.491 -11.987 1.00 93.94 569 VAL A N 1
ATOM 4545 C CA . VAL A 1 569 ? 19.004 -5.593 -10.855 1.00 93.94 569 VAL A CA 1
ATOM 4546 C C . VAL A 1 569 ? 20.271 -4.809 -10.515 1.00 93.94 569 VAL A C 1
ATOM 4548 O O . VAL A 1 569 ? 21.337 -5.381 -10.226 1.00 93.94 569 VAL A O 1
ATOM 4551 N N . LYS A 1 570 ? 20.144 -3.482 -10.529 1.00 90.00 570 LYS A N 1
ATOM 4552 C CA . LYS A 1 570 ? 21.234 -2.536 -10.290 1.00 90.00 570 LYS A CA 1
ATOM 4553 C C . LYS A 1 570 ? 20.810 -1.461 -9.297 1.00 90.00 570 LYS A C 1
ATOM 4555 O O . LYS A 1 570 ? 19.634 -1.137 -9.172 1.00 90.00 570 LYS A O 1
ATOM 4560 N N . LEU A 1 571 ? 21.806 -0.906 -8.614 1.00 83.50 571 LEU A N 1
ATOM 4561 C CA . LEU A 1 571 ? 21.625 0.323 -7.849 1.00 83.50 571 LEU A CA 1
ATOM 4562 C C . LEU A 1 571 ? 21.389 1.496 -8.813 1.00 83.50 571 LEU A C 1
ATOM 4564 O O . LEU A 1 571 ? 21.976 1.478 -9.899 1.00 83.50 571 LEU A O 1
ATOM 4568 N N . PRO A 1 572 ? 20.593 2.507 -8.436 1.00 73.88 572 PRO A N 1
ATOM 4569 C CA . PRO A 1 572 ? 20.286 3.655 -9.292 1.00 73.88 572 PRO A CA 1
ATOM 4570 C C . PRO A 1 572 ? 21.521 4.356 -9.856 1.00 73.88 572 PRO A C 1
ATOM 4572 O O . PRO A 1 572 ? 21.549 4.679 -11.038 1.00 73.88 572 PRO A O 1
ATOM 4575 N N . GLU A 1 573 ? 22.571 4.531 -9.052 1.00 75.06 573 GLU A N 1
ATOM 4576 C CA . GLU A 1 573 ? 23.826 5.162 -9.474 1.00 75.06 573 GLU A CA 1
ATOM 4577 C C . GLU A 1 573 ? 24.584 4.371 -10.553 1.00 75.06 573 GLU A C 1
ATOM 4579 O O . GLU A 1 573 ? 25.452 4.916 -11.232 1.00 75.06 573 GLU A O 1
ATOM 4584 N N . ASN A 1 574 ? 24.250 3.089 -10.721 1.00 78.06 574 ASN A N 1
ATOM 4585 C CA . ASN A 1 574 ? 24.850 2.183 -11.700 1.00 78.06 574 ASN A CA 1
ATOM 4586 C C . ASN A 1 574 ? 23.956 1.948 -12.925 1.00 78.06 574 ASN A C 1
ATOM 4588 O O . ASN A 1 574 ? 24.290 1.121 -13.779 1.00 78.06 574 ASN A O 1
ATOM 4592 N N . ILE A 1 575 ? 22.819 2.636 -12.994 1.00 75.12 575 ILE A N 1
ATOM 4593 C CA . ILE A 1 575 ? 21.922 2.640 -14.144 1.00 75.12 575 ILE A CA 1
ATOM 4594 C C . ILE A 1 575 ? 22.298 3.837 -15.006 1.00 75.12 575 ILE A C 1
ATOM 4596 O O . ILE A 1 575 ? 22.661 4.883 -14.475 1.00 75.12 575 ILE A O 1
ATOM 4600 N N . GLY A 1 576 ? 22.274 3.667 -16.334 1.00 57.69 576 GLY A N 1
ATOM 4601 C CA . GLY A 1 576 ? 22.708 4.683 -17.305 1.00 57.69 576 GLY A CA 1
ATOM 4602 C C . GLY A 1 576 ? 22.248 6.120 -16.986 1.00 57.69 576 GLY A C 1
ATOM 4603 O O . GLY A 1 576 ? 21.274 6.321 -16.273 1.00 57.69 576 GLY A O 1
ATOM 4604 N N . LYS A 1 577 ? 22.940 7.122 -17.555 1.00 48.47 577 LYS A N 1
ATOM 4605 C CA . LYS A 1 577 ? 22.918 8.580 -17.245 1.00 48.47 577 LYS A CA 1
ATOM 4606 C C . LYS A 1 577 ? 21.558 9.321 -17.084 1.00 48.47 577 LYS A C 1
ATOM 4608 O O . LYS A 1 577 ? 21.579 10.544 -17.001 1.00 48.47 577 LYS A O 1
ATOM 4613 N N . ALA A 1 578 ? 20.391 8.678 -17.081 1.00 44.56 578 ALA A N 1
ATOM 4614 C CA . ALA A 1 578 ? 19.136 9.320 -17.469 1.00 44.56 578 ALA A CA 1
ATOM 4615 C C . ALA A 1 578 ? 17.965 9.364 -16.468 1.00 44.56 578 ALA A C 1
ATOM 4617 O O . ALA A 1 578 ? 16.994 10.027 -16.826 1.00 44.56 578 ALA A O 1
ATOM 4618 N N . SER A 1 579 ? 17.945 8.714 -15.291 1.00 50.91 579 SER A N 1
ATOM 4619 C CA . SER A 1 579 ? 16.602 8.370 -14.758 1.00 50.91 579 SER A CA 1
ATOM 4620 C C . SER A 1 579 ? 16.159 8.732 -13.341 1.00 50.91 579 SER A C 1
ATOM 4622 O O . SER A 1 579 ? 14.988 8.484 -13.066 1.00 50.91 579 SER A O 1
ATOM 4624 N N . THR A 1 580 ? 16.954 9.367 -12.479 1.00 50.78 580 THR A N 1
ATOM 4625 C CA . THR A 1 580 ? 16.434 9.904 -11.199 1.00 50.78 580 THR A CA 1
ATOM 4626 C C . THR A 1 580 ? 17.224 11.135 -10.758 1.00 50.78 580 THR A C 1
ATOM 4628 O O . THR A 1 580 ? 18.451 11.099 -10.761 1.00 50.78 580 THR A O 1
ATOM 4631 N N . THR A 1 581 ? 16.541 12.217 -10.374 1.00 44.88 581 THR A N 1
ATOM 4632 C CA . THR A 1 581 ? 17.181 13.458 -9.893 1.00 44.88 581 THR A CA 1
ATOM 4633 C C . THR A 1 581 ? 17.448 13.471 -8.390 1.00 44.88 581 THR A C 1
ATOM 4635 O O . THR A 1 581 ? 18.256 14.274 -7.942 1.00 44.88 581 THR A O 1
ATOM 4638 N N . GLU A 1 582 ? 16.840 12.572 -7.613 1.00 48.12 582 GLU A N 1
ATOM 4639 C CA . GLU A 1 582 ? 17.006 12.536 -6.156 1.00 48.12 582 GLU A CA 1
ATOM 4640 C C . GLU A 1 582 ? 17.078 11.087 -5.666 1.00 48.12 582 GLU A C 1
ATOM 4642 O O . GLU A 1 582 ? 16.072 10.382 -5.575 1.00 48.12 582 GLU A O 1
ATOM 4647 N N . THR A 1 583 ? 18.290 10.619 -5.372 1.00 46.34 583 THR A N 1
ATOM 4648 C CA . THR A 1 583 ? 18.492 9.381 -4.616 1.00 46.34 583 THR A CA 1
ATOM 4649 C C . THR A 1 583 ? 17.959 9.617 -3.199 1.00 46.34 583 THR A C 1
ATOM 4651 O O . THR A 1 583 ? 18.340 10.623 -2.594 1.00 46.34 583 THR A O 1
ATOM 4654 N N . PRO A 1 584 ? 17.125 8.728 -2.625 1.00 48.62 584 PRO A N 1
ATOM 4655 C CA . PRO A 1 584 ? 16.844 8.755 -1.196 1.00 48.62 584 PRO A CA 1
ATOM 4656 C C . PRO A 1 584 ? 18.192 8.769 -0.481 1.00 48.62 584 PRO A C 1
ATOM 4658 O O . PRO A 1 584 ? 19.033 7.906 -0.735 1.00 48.62 584 PRO A O 1
ATOM 4661 N N . THR A 1 585 ? 18.447 9.780 0.342 1.00 44.31 585 THR A N 1
ATOM 4662 C CA . THR A 1 585 ? 19.681 9.926 1.117 1.00 44.31 585 THR A CA 1
ATOM 4663 C C . THR A 1 585 ? 19.741 8.813 2.164 1.00 44.31 585 THR A C 1
ATOM 4665 O O . THR A 1 585 ? 19.399 9.000 3.323 1.00 44.31 585 THR A O 1
ATOM 4668 N N . ALA A 1 586 ? 20.106 7.606 1.736 1.00 46.94 586 ALA A N 1
ATOM 4669 C CA . ALA A 1 586 ? 20.003 6.399 2.533 1.00 46.94 586 ALA A CA 1
ATOM 4670 C C . ALA A 1 586 ? 20.887 5.293 1.952 1.00 46.94 586 ALA A C 1
ATOM 4672 O O . ALA A 1 586 ? 20.619 4.790 0.868 1.00 46.94 586 ALA A O 1
ATOM 4673 N N . THR A 1 587 ? 21.940 4.931 2.686 1.00 53.41 587 THR A N 1
ATOM 4674 C CA . THR A 1 587 ? 22.728 3.687 2.578 1.00 53.41 587 THR A CA 1
ATOM 4675 C C . THR A 1 587 ? 22.258 2.691 1.513 1.00 53.41 587 THR A C 1
ATOM 4677 O O . THR A 1 587 ? 21.239 2.026 1.707 1.00 53.41 587 THR A O 1
ATOM 4680 N N . SER A 1 588 ? 23.045 2.531 0.440 1.00 63.44 588 SER A N 1
ATOM 4681 C CA . SER A 1 588 ? 22.878 1.442 -0.530 1.00 63.44 588 SER A CA 1
ATOM 4682 C C . SER A 1 588 ? 22.686 0.120 0.211 1.00 63.44 588 SER A C 1
ATOM 4684 O O . SER A 1 588 ? 23.570 -0.350 0.932 1.00 63.44 588 SER A O 1
ATOM 4686 N N . SER A 1 589 ? 21.522 -0.487 0.022 1.00 73.38 589 SER A N 1
ATOM 4687 C CA . SER A 1 589 ? 21.209 -1.810 0.543 1.00 73.38 589 SER A CA 1
ATOM 4688 C C . SER A 1 589 ? 22.039 -2.875 -0.183 1.00 73.38 589 SER A C 1
ATOM 4690 O O . SER A 1 589 ? 22.379 -2.733 -1.359 1.00 73.38 589 SER A O 1
ATOM 4692 N N . ARG A 1 590 ? 22.382 -3.970 0.508 1.00 79.88 590 ARG A N 1
ATOM 4693 C CA . ARG A 1 590 ? 23.168 -5.060 -0.103 1.00 79.88 590 ARG A CA 1
ATOM 4694 C C . ARG A 1 590 ? 22.417 -5.781 -1.220 1.00 79.88 590 ARG A C 1
ATOM 4696 O O . ARG A 1 590 ? 23.046 -6.242 -2.162 1.00 79.88 590 ARG A O 1
ATOM 4703 N N . ASP A 1 591 ? 21.091 -5.853 -1.128 1.00 83.75 591 ASP A N 1
ATOM 4704 C CA . ASP A 1 591 ? 20.234 -6.439 -2.162 1.00 83.75 591 ASP A CA 1
ATOM 4705 C C . ASP A 1 591 ? 19.830 -5.448 -3.257 1.00 83.75 591 ASP A C 1
ATOM 4707 O O . ASP A 1 591 ? 19.045 -5.789 -4.137 1.00 83.75 591 ASP A O 1
ATOM 4711 N N . LYS A 1 592 ? 20.375 -4.225 -3.229 1.00 88.00 592 LYS A N 1
ATOM 4712 C CA . LYS A 1 592 ? 20.130 -3.179 -4.225 1.00 88.00 592 LYS A CA 1
ATOM 4713 C C . LYS A 1 592 ? 18.673 -2.709 -4.297 1.00 88.00 592 LYS A C 1
ATOM 4715 O O . LYS A 1 592 ? 18.279 -2.118 -5.304 1.00 88.00 592 LYS A O 1
ATOM 4720 N N . ARG A 1 593 ? 17.860 -2.940 -3.256 1.00 89.50 593 ARG A N 1
ATOM 4721 C CA . ARG A 1 593 ? 16.536 -2.310 -3.168 1.00 89.50 593 ARG A CA 1
ATOM 4722 C C . ARG A 1 593 ? 16.689 -0.799 -3.132 1.00 89.50 593 ARG A C 1
ATOM 4724 O O . ARG A 1 593 ? 17.545 -0.278 -2.414 1.00 89.50 593 ARG A O 1
ATOM 4731 N N . TYR A 1 594 ? 15.832 -0.118 -3.876 1.00 89.06 594 TYR A N 1
ATOM 4732 C CA . TYR A 1 594 ? 15.840 1.334 -3.956 1.00 89.06 594 TYR A CA 1
ATOM 4733 C C . TYR A 1 594 ? 15.037 1.990 -2.836 1.00 89.06 594 TYR A C 1
ATOM 4735 O O . TYR A 1 594 ? 15.462 2.969 -2.233 1.00 89.06 594 TYR A O 1
ATOM 4743 N N . GLY A 1 595 ? 13.863 1.434 -2.562 1.00 91.81 595 GLY A N 1
ATOM 4744 C CA . GLY A 1 595 ? 12.904 1.993 -1.629 1.00 91.81 595 GLY A CA 1
ATOM 4745 C C . GLY A 1 595 ? 11.887 0.952 -1.204 1.00 91.81 595 GLY A C 1
ATOM 4746 O O . GLY A 1 595 ? 11.786 -0.124 -1.796 1.00 91.81 595 GLY A O 1
ATOM 4747 N N . CYS A 1 596 ? 11.129 1.299 -0.181 1.00 95.31 596 CYS A N 1
ATOM 4748 C CA . CYS A 1 596 ? 9.949 0.586 0.253 1.00 95.31 596 CYS A CA 1
ATOM 4749 C C . CYS A 1 596 ? 8.715 1.295 -0.283 1.00 95.31 596 CYS A C 1
ATOM 4751 O O . CYS A 1 596 ? 8.620 2.523 -0.241 1.00 95.31 596 CYS A O 1
ATOM 4753 N N . ILE A 1 597 ? 7.774 0.506 -0.780 1.00 96.38 597 ILE A N 1
ATOM 4754 C CA . ILE A 1 597 ? 6.516 0.965 -1.355 1.00 96.38 597 ILE A CA 1
ATOM 4755 C C . ILE A 1 597 ? 5.339 0.224 -0.715 1.00 96.38 597 ILE A C 1
ATOM 4757 O O . ILE A 1 597 ? 5.532 -0.887 -0.216 1.00 96.38 597 ILE A O 1
ATOM 4761 N N . PRO A 1 598 ? 4.115 0.779 -0.737 1.00 95.56 598 PRO A N 1
ATOM 4762 C CA . PRO A 1 598 ? 2.922 0.041 -0.336 1.00 95.56 598 PRO A CA 1
ATOM 4763 C C . PRO A 1 598 ? 2.774 -1.262 -1.130 1.00 95.56 598 PRO A C 1
ATOM 4765 O O . PRO A 1 598 ? 2.751 -1.246 -2.364 1.00 95.56 598 PRO A O 1
ATOM 4768 N N . LYS A 1 599 ? 2.639 -2.387 -0.425 1.00 91.19 599 LYS A N 1
ATOM 4769 C CA . LYS A 1 599 ? 2.416 -3.695 -1.038 1.00 91.19 599 LYS A CA 1
ATOM 4770 C C . LYS A 1 599 ? 1.000 -3.754 -1.597 1.00 91.19 599 LYS A C 1
ATOM 4772 O O . LYS A 1 599 ? 0.026 -3.517 -0.879 1.00 91.19 599 LYS A O 1
ATOM 4777 N N . LEU A 1 600 ? 0.873 -4.083 -2.880 1.00 79.69 600 LEU A N 1
ATOM 4778 C CA . LEU A 1 600 ? -0.441 -4.336 -3.467 1.00 79.69 600 LEU A CA 1
ATOM 4779 C C . LEU A 1 600 ? -1.015 -5.618 -2.863 1.00 79.69 600 LEU A C 1
ATOM 4781 O O . LEU A 1 600 ? -0.335 -6.642 -2.798 1.00 79.69 600 LEU A O 1
ATOM 4785 N N . SER A 1 601 ? -2.279 -5.576 -2.442 1.00 64.38 601 SER A N 1
ATOM 4786 C CA . SER A 1 601 ? -3.024 -6.798 -2.151 1.00 64.38 601 SER A CA 1
ATOM 4787 C C . SER A 1 601 ? -3.049 -7.653 -3.417 1.00 64.38 601 SER A C 1
ATOM 4789 O O . SER A 1 601 ? -3.503 -7.161 -4.454 1.00 64.38 601 SER A O 1
ATOM 4791 N N . GLU A 1 602 ? -2.567 -8.897 -3.353 1.00 49.97 602 GLU A N 1
ATOM 4792 C CA . GLU A 1 602 ? -2.726 -9.816 -4.481 1.00 49.97 602 GLU A CA 1
ATOM 4793 C C . GLU A 1 602 ? -4.225 -9.906 -4.821 1.00 49.97 602 GLU A C 1
ATOM 4795 O O . GLU A 1 602 ? -5.046 -10.011 -3.898 1.00 49.97 602 GLU A O 1
ATOM 4800 N N . PRO A 1 603 ? -4.614 -9.787 -6.105 1.00 35.12 603 PRO A N 1
ATOM 4801 C CA . PRO A 1 603 ? -5.989 -10.053 -6.491 1.00 35.12 603 PRO A CA 1
ATOM 4802 C C . PRO A 1 603 ? -6.308 -11.489 -6.064 1.00 35.12 603 PRO A C 1
ATOM 4804 O O . PRO A 1 603 ? -5.631 -12.424 -6.487 1.00 35.12 603 PRO A O 1
ATOM 4807 N N . LYS A 1 604 ? -7.268 -11.626 -5.146 1.00 27.59 604 LYS A N 1
ATOM 4808 C CA . LYS A 1 604 ? -7.785 -12.926 -4.712 1.00 27.59 604 LYS A CA 1
ATOM 4809 C C . LYS A 1 604 ? -8.531 -13.624 -5.832 1.00 27.59 604 LYS A C 1
ATOM 4811 O O . LYS A 1 604 ? -9.260 -12.913 -6.563 1.00 27.59 604 LYS A O 1
#